Protein 5HRA (pdb70)

CATH classification: 3.40.50.1860 (+1 more: 3.40.50.1860)

Nearest PDB structures (foldseek):
  5hqt-assembly1_A  TM=1.002E+00  e=1.178E-43  Escherichia coli O157:H7 str. SS52
  5elm-assembly2_D  TM=9.964E-01  e=2.341E-42  Escherichia coli
  3ojc-assembly1_A  TM=9.144E-01  e=3.213E-29  Yersinia pestis CO92
  2zsk-assembly1_B  TM=8.584E-01  e=6.134E-17  Pyrococcus horikoshii OT3
  5wxx-assembly1_A-2  TM=7.919E-01  e=6.875E-11  Microcystis aeruginosa PCC 7806

Foldseek 3Di:
DAEAEEEDPLPNLLVVVLQVLLQVLQCVPVHDNDGGRYHYDHDDNVVVVVCVVVVVLVVVLVVVLVSVVVVVVVRHQEYEYRWLLNCVSVCSNVVRDVHHYLHLLVLLLVVCVVVVAAEAEEQAQLNCQPDCSRQVVSCVPRVHHYDYFDPVLNVVSNCCVPVAQSVPHADVVVQLSVLVRQVVVVVVVHQAYEPRGSSVCVHYPCVSHPHHYRRSSNSSSVVVSCVRVVHVD/DAEAEEEAPLPNLLVVVLQVLLQVLQCVPVHDPDGGRYHYDHDPNVVVVVCVVVVVLVVVLVVVLVSLVVVVVVRHQEYEYRWLLNLVSVVSNVVRHVHHYQHLLVLLLVVCVVVVAQEAEEQAQLNCQPDCSRQVCSCVVRVHHYDYADPVLNVVSNCCVPVALSVPHADPVNQLSVLVRQVVVVVVVHQAYEPRTSSVCVHHPCVSHPHHYRRSSNSSSVVVSCVRVVHD

Radius of gyration: 23.07 Å; Cα contacts (8 Å, |Δi|>4): 943; chains: 2; bounding box: 43×52×68 Å

B-factor: mean 19.03, std 8.48, range [4.64, 56.64]

Secondary structure (DSSP, 8-state):
-PPEEEEE-TTHHHHHHHHHHHHHHHHHHH-TT----EEEEE--HHHHHHHHHHT-HHHHHHHHHHHHHHHHHHT--EEEES-SGGGGGHHHHHHH--S-B--HHHHHHHHHHHTT-SEEEEES-HHHHHSSHHHHHHHHHH--EEE---HHHHHHHHHHHHHTGGGT---HHHHHHHHHHHHHHHTTT---EEE-STTHHHH--GGG-SS-EEEHHHHHHHHHHHHHHTS--/-PPEEEEE-TTHHHHHHHHHHHHHHHHHHH-TT----EEEEE--HHHHHHHHHHT-HHHHHHHHHHHHHHHHHHT--EEEES-SGGGGGHHHHHHH--S-B--HHHHHHHHHHHTT-SEEEEE--HHHHHSSHHHHHHHHHH--EEE---HHHHHHHHHHHHHTGGGT---HHHHHHHHHHHHHHHHTT--SEEE-STTHHHHS-GGG-SS-EEEHHHHHHHHHHHHHHT--

Organism: Escherichia coli O157:H7 (NCBI:txid83334)

Structure (mmCIF, N/CA/C/O backbone):
data_5HRA
#
_entry.id   5HRA
#
_cell.length_a   46.938
_cell.length_b   48.248
_cell.length_c   116.289
_cell.angle_alpha   90.00
_cell.angle_beta   92.92
_cell.angle_gamma   90.00
#
_symmetry.space_group_name_H-M   'P 1 21 1'
#
loop_
_entity.id
_entity.type
_entity.pdbx_description
1 polymer 'aspartate/glutamate racemase'
2 non-polymer 'D-ASPARTIC ACID'
3 water water
#
loop_
_atom_site.group_PDB
_atom_site.id
_atom_site.type_symbol
_atom_site.label_atom_id
_atom_site.label_alt_id
_atom_site.label_comp_id
_atom_site.label_asym_id
_atom_site.label_entity_id
_atom_site.label_seq_id
_atom_site.pdbx_PDB_ins_code
_atom_site.Cartn_x
_atom_site.Cartn_y
_atom_site.Cartn_z
_atom_site.occupancy
_atom_site.B_iso_or_equiv
_atom_site.auth_seq_id
_atom_site.auth_comp_id
_atom_site.auth_asym_id
_atom_site.auth_atom_id
_atom_site.pdbx_PDB_model_num
ATOM 1 N N . MET A 1 1 ? -14.133 -15.344 -21.230 1.00 25.06 1 MET A N 1
ATOM 2 C CA . MET A 1 1 ? -13.674 -14.110 -20.611 1.00 25.06 1 MET A CA 1
ATOM 3 C C . MET A 1 1 ? -14.662 -12.991 -20.866 1.00 25.06 1 MET A C 1
ATOM 4 O O . MET A 1 1 ? -15.423 -13.037 -21.823 1.00 25.06 1 MET A O 1
ATOM 9 N N . LYS A 1 2 ? -14.664 -11.997 -19.989 1.00 16.00 2 LYS A N 1
ATOM 10 C CA . LYS A 1 2 ? -15.465 -10.813 -20.217 1.00 18.18 2 LYS A CA 1
ATOM 11 C C . LYS A 1 2 ? -14.738 -9.845 -21.137 1.00 14.52 2 LYS A C 1
ATOM 12 O O . LYS A 1 2 ? -13.506 -9.735 -21.105 1.00 14.79 2 LYS A O 1
ATOM 18 N N . THR A 1 3 ? -15.509 -9.178 -21.997 1.00 13.07 3 THR A N 1
ATOM 19 C CA . THR A 1 3 ? -14.972 -8.169 -22.909 1.00 11.73 3 THR A CA 1
ATOM 20 C C . THR A 1 3 ? -14.818 -6.850 -22.162 1.00 12.78 3 THR A C 1
ATOM 21 O O . THR A 1 3 ? -15.781 -6.348 -21.583 1.00 12.87 3 THR A O 1
ATOM 25 N N . ILE A 1 4 ? -13.585 -6.315 -22.124 1.00 8.95 4 ILE A N 1
ATOM 26 C CA . ILE A 1 4 ? -13.314 -5.054 -21.435 1.00 11.36 4 ILE A CA 1
ATOM 27 C C . ILE A 1 4 ? -13.453 -3.892 -22.411 1.00 11.13 4 ILE A C 1
ATOM 28 O O . ILE A 1 4 ? -13.085 -3.988 -23.591 1.00 9.36 4 ILE A O 1
ATOM 33 N N . GLY A 1 5 ? -14.060 -2.810 -21.936 1.00 9.86 5 GLY A N 1
ATOM 34 C CA . GLY A 1 5 ? -14.200 -1.582 -22.704 1.00 10.60 5 GLY A CA 1
ATOM 35 C C . GLY A 1 5 ? -13.213 -0.541 -22.206 1.00 14.31 5 GLY A C 1
ATOM 36 O O . GLY A 1 5 ? -13.247 -0.156 -21.040 1.00 12.58 5 GLY A O 1
ATOM 37 N N . LEU A 1 6 ? -12.343 -0.096 -23.107 1.00 10.03 6 LEU A N 1
ATOM 38 C CA . LEU A 1 6 ? -11.322 0.883 -22.784 1.00 9.08 6 LEU A CA 1
ATOM 39 C C . LEU A 1 6 ? -11.703 2.248 -23.332 1.00 11.81 6 LEU A C 1
ATOM 40 O O . LEU A 1 6 ? -12.101 2.350 -24.492 1.00 11.41 6 LEU A O 1
ATOM 45 N N . LEU A 1 7 ? -11.594 3.278 -22.485 1.00 6.69 7 LEU A N 1
ATOM 46 C CA . LEU A 1 7 ? -11.745 4.681 -22.869 1.00 11.19 7 LEU A CA 1
ATOM 47 C C . LEU A 1 7 ? -10.328 5.227 -22.938 1.00 12.52 7 LEU A C 1
ATOM 48 O O . LEU A 1 7 ? -9.683 5.421 -21.905 1.00 12.78 7 LEU A O 1
ATOM 53 N N . GLY A 1 8 ? -9.831 5.453 -24.146 1.00 11.22 8 GLY A N 1
ATOM 54 C CA . GLY A 1 8 ? -8.426 5.760 -24.297 1.00 9.45 8 GLY A CA 1
ATOM 55 C C . GLY A 1 8 ? -8.182 6.947 -25.193 1.00 9.60 8 GLY A C 1
ATOM 56 O O . GLY A 1 8 ? -9.112 7.715 -25.493 1.00 9.25 8 GLY A O 1
ATOM 57 N N . GLY A 1 9 ? -6.945 7.046 -25.680 1.00 7.79 9 GLY A N 1
ATOM 58 C CA . GLY A 1 9 ? -6.452 8.208 -26.404 1.00 11.23 9 GLY A CA 1
ATOM 59 C C . GLY A 1 9 ? -6.345 9.458 -25.573 1.00 10.93 9 GLY A C 1
ATOM 60 O O . GLY A 1 9 ? -6.492 10.573 -26.102 1.00 8.55 9 GLY A O 1
ATOM 61 N N . MET A 1 10 ? -6.081 9.311 -24.283 1.00 10.91 10 MET A N 1
ATOM 62 C CA . MET A 1 10 ? -5.860 10.457 -23.400 1.00 9.51 10 MET A CA 1
ATOM 63 C C . MET A 1 10 ? -4.585 10.337 -22.593 1.00 8.99 10 MET A C 1
ATOM 64 O O . MET A 1 10 ? -4.667 10.263 -21.371 1.00 11.54 10 MET A O 1
ATOM 69 N N . SER A 1 11 ? -3.405 10.299 -23.210 1.00 10.50 11 SER A N 1
ATOM 70 C CA . SER A 1 11 ? -3.175 10.317 -24.648 1.00 10.82 11 SER A CA 1
ATOM 71 C C . SER A 1 11 ? -3.044 8.909 -25.237 1.00 8.54 11 SER A C 1
ATOM 72 O O . SER A 1 11 ? -2.958 7.914 -24.506 1.00 6.99 11 SER A O 1
ATOM 75 N N . TRP A 1 12 ? -3.039 8.834 -26.574 1.00 7.71 12 TRP A N 1
ATOM 76 C CA . TRP A 1 12 ? -2.922 7.538 -27.228 1.00 11.25 12 TRP A CA 1
ATOM 77 C C . TRP A 1 12 ? -1.609 6.856 -26.889 1.00 11.13 12 TRP A C 1
ATOM 78 O O . TRP A 1 12 ? -1.517 5.619 -26.965 1.00 10.83 12 TRP A O 1
ATOM 89 N N . GLU A 1 13 ? -0.599 7.640 -26.500 1.00 12.64 13 GLU A N 1
ATOM 90 C CA . GLU A 1 13 ? 0.697 7.087 -26.130 1.00 11.50 13 GLU A CA 1
ATOM 91 C C . GLU A 1 13 ? 0.573 6.172 -24.927 1.00 13.52 13 GLU A C 1
ATOM 92 O O . GLU A 1 13 ? 1.294 5.172 -24.836 1.00 12.28 13 GLU A O 1
ATOM 98 N N . SER A 1 14 ? -0.327 6.496 -23.996 1.00 11.94 14 SER A N 1
ATOM 99 C CA . SER A 1 14 ? -0.509 5.654 -22.824 1.00 12.41 14 SER A CA 1
ATOM 100 C C . SER A 1 14 ? -1.602 4.614 -23.008 1.00 15.04 14 SER A C 1
ATOM 101 O O . SER A 1 14 ? -1.673 3.670 -22.217 1.00 16.17 14 SER A O 1
ATOM 104 N N . THR A 1 15 ? -2.421 4.721 -24.058 1.00 12.70 15 THR A N 1
ATOM 105 C CA . THR A 1 15 ? -3.384 3.660 -24.339 1.00 9.96 15 THR A CA 1
ATOM 106 C C . THR A 1 15 ? -2.697 2.403 -24.858 1.00 12.10 15 THR A C 1
ATOM 107 O O . THR A 1 15 ? -3.147 1.293 -24.570 1.00 11.38 15 THR A O 1
ATOM 111 N N . ILE A 1 16 ? -1.573 2.552 -25.568 1.00 11.41 16 ILE A N 1
ATOM 112 C CA . ILE A 1 16 ? -0.833 1.374 -26.054 1.00 12.80 16 ILE A CA 1
ATOM 113 C C . ILE A 1 16 ? -0.388 0.450 -24.915 1.00 11.35 16 ILE A C 1
ATOM 114 O O . ILE A 1 16 ? -0.595 -0.769 -25.023 1.00 13.49 16 ILE A O 1
ATOM 119 N N . PRO A 1 17 ? 0.237 0.939 -23.840 1.00 12.74 17 PRO A N 1
ATOM 120 C CA . PRO A 1 17 ? 0.583 0.016 -22.738 1.00 12.99 17 PRO A CA 1
ATOM 121 C C . PRO A 1 17 ? -0.611 -0.726 -22.149 1.00 12.29 17 PRO A C 1
ATOM 122 O O . PRO A 1 17 ? -0.482 -1.910 -21.816 1.00 10.75 17 PRO A O 1
ATOM 126 N N . TYR A 1 18 ? -1.774 -0.082 -22.013 1.00 10.70 18 TYR A N 1
ATOM 127 C CA . TYR A 1 18 ? -2.967 -0.811 -21.579 1.00 12.60 18 TYR A CA 1
ATOM 128 C C . TYR A 1 18 ? -3.256 -1.990 -22.490 1.00 10.05 18 TYR A C 1
ATOM 129 O O . TYR A 1 18 ? -3.498 -3.104 -22.015 1.00 10.49 18 TYR A O 1
ATOM 138 N N . TYR A 1 19 ? -3.321 -1.732 -23.799 1.00 10.02 19 TYR A N 1
ATOM 139 C CA . TYR A 1 19 ? -3.605 -2.788 -24.760 1.00 11.16 19 TYR A CA 1
ATOM 140 C C . TYR A 1 19 ? -2.559 -3.883 -24.717 1.00 11.33 19 TYR A C 1
ATOM 141 O O . TYR A 1 19 ? -2.901 -5.073 -24.736 1.00 8.42 19 TYR A O 1
ATOM 150 N N . ARG A 1 20 ? -1.274 -3.507 -24.687 1.00 9.67 20 ARG A N 1
ATOM 151 C CA . ARG A 1 20 ? -0.214 -4.510 -24.605 1.00 9.92 20 ARG A CA 1
ATOM 152 C C . ARG A 1 20 ? -0.348 -5.363 -23.351 1.00 12.23 20 ARG A C 1
ATOM 153 O O . ARG A 1 20 ? -0.270 -6.599 -23.404 1.00 8.57 20 ARG A O 1
ATOM 161 N N . LEU A 1 21 ? -0.529 -4.716 -22.205 1.00 10.30 21 LEU A N 1
ATOM 162 C CA . LEU A 1 21 ? -0.479 -5.454 -20.949 1.00 12.37 21 LEU A CA 1
ATOM 163 C C . LEU A 1 21 ? -1.730 -6.320 -20.752 1.00 11.62 21 LEU A C 1
ATOM 164 O O . LEU A 1 21 ? -1.644 -7.413 -20.171 1.00 11.69 21 LEU A O 1
ATOM 169 N N . ILE A 1 22 ? -2.899 -5.842 -21.204 1.00 10.06 22 ILE A N 1
ATOM 170 C CA . ILE A 1 22 ? -4.117 -6.652 -21.116 1.00 10.86 22 ILE A CA 1
ATOM 171 C C . ILE A 1 22 ? -4.016 -7.874 -22.023 1.00 11.58 22 ILE A C 1
ATOM 172 O O . ILE A 1 22 ? -4.445 -8.971 -21.651 1.00 11.24 22 ILE A O 1
ATOM 177 N N . ASN A 1 23 ? -3.449 -7.710 -23.221 1.00 8.32 23 ASN A N 1
ATOM 178 C CA . ASN A 1 23 ? -3.185 -8.880 -24.062 1.00 11.29 23 ASN A CA 1
ATOM 179 C C . ASN A 1 23 ? -2.136 -9.804 -23.458 1.00 13.20 23 ASN A C 1
ATOM 180 O O . ASN A 1 23 ? -2.291 -11.031 -23.492 1.00 11.24 23 ASN A O 1
ATOM 185 N N . GLU A 1 24 ? -1.051 -9.253 -22.918 1.00 12.74 24 GLU A N 1
ATOM 186 C CA . GLU A 1 24 ? -0.052 -10.114 -22.298 1.00 16.98 24 GLU A CA 1
ATOM 187 C C . GLU A 1 24 ? -0.619 -10.857 -21.091 1.00 16.26 24 GLU A C 1
ATOM 188 O O . GLU A 1 24 ? -0.287 -12.031 -20.878 1.00 14.15 24 GLU A O 1
ATOM 194 N N . GLY A 1 25 ? -1.523 -10.223 -20.337 1.00 12.53 25 GLY A N 1
ATOM 195 C CA . GLY A 1 25 ? -2.095 -10.889 -19.172 1.00 12.78 25 GLY A CA 1
ATOM 196 C C . GLY A 1 25 ? -3.001 -12.046 -19.541 1.00 17.21 25 GLY A C 1
ATOM 197 O O . GLY A 1 25 ? -2.980 -13.098 -18.887 1.00 15.78 25 GLY A O 1
ATOM 198 N N . ILE A 1 26 ? -3.829 -11.860 -20.576 1.00 14.26 26 ILE A N 1
ATOM 199 C CA . ILE A 1 26 ? -4.670 -12.945 -21.061 1.00 14.77 26 ILE A CA 1
ATOM 200 C C . ILE A 1 26 ? -3.816 -14.083 -21.615 1.00 15.38 26 ILE A C 1
ATOM 201 O O . ILE A 1 26 ? -4.085 -15.260 -21.354 1.00 14.27 26 ILE A O 1
ATOM 206 N N . LYS A 1 27 ? -2.781 -13.752 -22.394 1.00 13.72 27 LYS A N 1
ATOM 207 C CA . LYS A 1 27 ? -1.881 -14.776 -22.923 1.00 16.12 27 LYS A CA 1
ATOM 208 C C . LYS A 1 27 ? -1.240 -15.581 -21.800 1.00 18.59 27 LYS A C 1
ATOM 209 O O . LYS A 1 27 ? -1.133 -16.812 -21.885 1.00 20.64 27 LYS A O 1
ATOM 215 N N . GLN A 1 28 ? -0.814 -14.895 -20.736 1.00 17.69 28 GLN A N 1
ATOM 216 C CA . GLN A 1 28 ? -0.153 -15.551 -19.610 1.00 20.48 28 GLN A CA 1
ATOM 217 C C . GLN A 1 28 ? -1.073 -16.560 -18.932 1.00 19.75 28 GLN A C 1
ATOM 218 O O . GLN A 1 28 ? -0.637 -17.651 -18.546 1.00 21.98 28 GLN A O 1
ATOM 224 N N . ARG A 1 29 ? -2.357 -16.229 -18.804 1.00 17.71 29 ARG A N 1
ATOM 225 C CA . ARG A 1 29 ? -3.286 -17.051 -18.039 1.00 20.45 29 ARG A CA 1
ATOM 226 C C . ARG A 1 29 ? -3.975 -18.133 -18.861 1.00 20.83 29 ARG A C 1
ATOM 227 O O . ARG A 1 29 ? -4.251 -19.222 -18.334 1.00 17.30 29 ARG A O 1
ATOM 235 N N . LEU A 1 30 ? -4.296 -17.843 -20.126 1.00 16.59 30 LEU A N 1
ATOM 236 C CA . LEU A 1 30 ? -4.985 -18.799 -20.978 1.00 17.25 30 LEU A CA 1
ATOM 237 C C . LEU A 1 30 ? -4.057 -19.545 -21.919 1.00 18.45 30 LEU A C 1
ATOM 238 O O . LEU A 1 30 ? -4.396 -20.654 -22.346 1.00 19.46 30 LEU A O 1
ATOM 243 N N . GLY A 1 31 ? -2.908 -18.977 -22.249 1.00 17.80 31 GLY A N 1
ATOM 244 C CA . GLY A 1 31 ? -1.891 -19.676 -23.001 1.00 20.31 31 GLY A CA 1
ATOM 245 C C . GLY A 1 31 ? -2.126 -19.685 -24.498 1.00 20.54 31 GLY A C 1
ATOM 246 O O . GLY A 1 31 ? -3.110 -19.167 -25.026 1.00 20.54 31 GLY A O 1
ATOM 247 N N . GLY A 1 32 ? -1.183 -20.311 -25.196 1.00 22.88 32 GLY A N 1
ATOM 248 C CA . GLY A 1 32 ? -1.294 -20.468 -26.636 1.00 18.56 32 GLY A CA 1
ATOM 249 C C . GLY A 1 32 ? -1.407 -19.128 -27.330 1.00 16.60 32 GLY A C 1
ATOM 250 O O . GLY A 1 32 ? -0.727 -18.158 -26.981 1.00 19.03 32 GLY A O 1
ATOM 251 N N . LEU A 1 33 ? -2.279 -19.069 -28.328 1.00 15.40 33 LEU A N 1
ATOM 252 C CA . LEU A 1 33 ? -2.518 -17.835 -29.071 1.00 18.61 33 LEU A CA 1
ATOM 253 C C . LEU A 1 33 ? -3.692 -17.022 -28.520 1.00 16.04 33 LEU A C 1
ATOM 254 O O . LEU A 1 33 ? -4.157 -16.097 -29.197 1.00 15.04 33 LEU A O 1
ATOM 259 N N . HIS A 1 34 ? -4.158 -17.313 -27.301 1.00 13.52 34 HIS A N 1
ATOM 260 C CA . HIS A 1 34 ? -5.266 -16.549 -26.741 1.00 14.67 34 HIS A CA 1
ATOM 261 C C . HIS A 1 34 ? -4.867 -15.095 -26.555 1.00 15.32 34 HIS A C 1
ATOM 262 O O . HIS A 1 34 ? -3.752 -14.780 -26.132 1.00 10.96 34 HIS A O 1
ATOM 269 N N . SER A 1 35 ? -5.786 -14.206 -26.902 1.00 10.11 35 SER A N 1
ATOM 270 C CA . SER A 1 35 ? -5.584 -12.785 -26.697 1.00 11.88 35 SER A CA 1
ATOM 271 C C . SER A 1 35 ? -6.847 -12.183 -26.110 1.00 13.76 35 SER A C 1
ATOM 272 O O . SER A 1 35 ? -7.912 -12.818 -26.040 1.00 11.04 35 SER A O 1
ATOM 275 N N . ALA A 1 36 ? -6.730 -10.922 -25.706 1.00 8.57 36 ALA A N 1
ATOM 276 C CA . ALA A 1 36 ? -7.788 -10.279 -24.935 1.00 13.84 36 ALA A CA 1
ATOM 277 C C . ALA A 1 36 ? -8.957 -9.844 -25.812 1.00 11.61 36 ALA A C 1
ATOM 278 O O . ALA A 1 36 ? -8.767 -9.268 -26.888 1.00 10.99 36 ALA A O 1
ATOM 280 N N . GLN A 1 37 ? -10.176 -10.067 -25.326 1.00 10.74 37 GLN A N 1
ATOM 281 C CA . GLN A 1 37 ? -11.352 -9.449 -25.928 1.00 13.86 37 GLN A CA 1
ATOM 282 C C . GLN A 1 37 ? -11.415 -7.992 -25.465 1.00 8.76 37 GLN A C 1
ATOM 283 O O . GLN A 1 37 ? -11.707 -7.721 -24.304 1.00 9.43 37 GLN A O 1
ATOM 289 N N . VAL A 1 38 ? -11.109 -7.050 -26.360 1.00 8.25 38 VAL A N 1
ATOM 290 C CA . VAL A 1 38 ? -11.053 -5.628 -26.039 1.00 7.52 38 VAL A CA 1
ATOM 291 C C . VAL A 1 38 ? -11.953 -4.869 -26.995 1.00 13.38 38 VAL A C 1
ATOM 292 O O . VAL A 1 38 ? -11.920 -5.111 -28.203 1.00 11.56 38 VAL A O 1
ATOM 296 N N . LEU A 1 39 ? -12.768 -3.971 -26.453 1.00 10.24 39 LEU A N 1
ATOM 297 C CA . LEU A 1 39 ? -13.325 -2.860 -27.203 1.00 9.78 39 LEU A CA 1
ATOM 298 C C . LEU A 1 39 ? -12.673 -1.572 -26.716 1.00 12.99 39 LEU A C 1
ATOM 299 O O . LEU A 1 39 ? -12.630 -1.322 -25.513 1.00 12.39 39 LEU A O 1
ATOM 304 N N . LEU A 1 40 ? -12.170 -0.758 -27.645 1.00 7.68 40 LEU A N 1
ATOM 305 C CA . LEU A 1 40 ? -11.543 0.506 -27.323 1.00 8.47 40 LEU A CA 1
ATOM 306 C C . LEU A 1 40 ? -12.223 1.626 -28.091 1.00 12.03 40 LEU A C 1
ATOM 307 O O . LEU A 1 40 ? -12.466 1.507 -29.292 1.00 10.29 40 LEU A O 1
ATOM 312 N N . HIS A 1 41 ? -12.587 2.674 -27.373 1.00 13.30 41 HIS A N 1
ATOM 313 C CA . HIS A 1 41 ? -13.003 3.947 -27.951 1.00 10.60 41 HIS A CA 1
ATOM 314 C C . HIS A 1 41 ? -11.886 4.913 -27.642 1.00 10.41 41 HIS A C 1
ATOM 315 O O . HIS A 1 41 ? -11.693 5.284 -26.481 1.00 9.83 41 HIS A O 1
ATOM 322 N N . SER A 1 42 ? -11.179 5.350 -28.682 1.00 10.63 42 SER A N 1
ATOM 323 C CA . SER A 1 42 ? -10.112 6.329 -28.527 1.00 13.38 42 SER A CA 1
ATOM 324 C C . SER A 1 42 ? -10.663 7.672 -29.013 1.00 11.75 42 SER A C 1
ATOM 325 O O . SER A 1 42 ? -11.141 7.779 -30.146 1.00 9.32 42 SER A O 1
ATOM 328 N N . VAL A 1 43 ? -10.605 8.690 -28.145 1.00 10.99 43 VAL A N 1
ATOM 329 C CA . VAL A 1 43 ? -11.061 10.046 -28.438 1.00 13.22 43 VAL A CA 1
ATOM 330 C C . VAL A 1 43 ? -9.951 10.824 -29.132 1.00 13.74 43 VAL A C 1
ATOM 331 O O . VAL A 1 43 ? -8.776 10.430 -29.098 1.00 11.81 43 VAL A O 1
ATOM 335 N N . ASP A 1 44 ? -10.317 11.952 -29.736 1.00 11.21 44 ASP A N 1
ATOM 336 C CA . ASP A 1 44 ? -9.381 13.014 -30.075 1.00 13.15 44 ASP A CA 1
ATOM 337 C C . ASP A 1 44 ? -9.034 13.772 -28.792 1.00 12.88 44 ASP A C 1
ATOM 338 O O . ASP A 1 44 ? -9.852 14.523 -28.251 1.00 11.38 44 ASP A O 1
ATOM 343 N N . PHE A 1 45 ? -7.808 13.575 -28.310 1.00 11.11 45 PHE A N 1
ATOM 344 C CA . PHE A 1 45 ? -7.391 14.158 -27.044 1.00 12.67 45 PHE A CA 1
ATOM 345 C C . PHE A 1 45 ? -7.495 15.671 -27.053 1.00 11.92 45 PHE A C 1
ATOM 346 O O . PHE A 1 45 ? -7.695 16.269 -25.995 1.00 15.63 45 PHE A O 1
ATOM 354 N N . HIS A 1 46 ? -7.332 16.312 -28.217 1.00 13.44 46 HIS A N 1
ATOM 355 C CA . HIS A 1 46 ? -7.404 17.775 -28.225 1.00 13.26 46 HIS A CA 1
ATOM 356 C C . HIS A 1 46 ? -8.676 18.281 -27.568 1.00 16.12 46 HIS A C 1
ATOM 357 O O . HIS A 1 46 ? -8.642 19.249 -26.795 1.00 15.47 46 HIS A O 1
ATOM 364 N N . GLU A 1 47 ? -9.811 17.675 -27.889 1.00 14.08 47 GLU A N 1
ATOM 365 C CA . GLU A 1 47 ? -11.047 18.152 -27.304 1.00 17.71 47 GLU A CA 1
ATOM 366 C C . GLU A 1 47 ? -11.013 18.001 -25.790 1.00 16.02 47 GLU A C 1
ATOM 367 O O . GLU A 1 47 ? -11.367 18.935 -25.060 1.00 15.99 47 GLU A O 1
ATOM 373 N N . ILE A 1 48 ? -10.528 16.853 -25.306 1.00 12.91 48 ILE A N 1
ATOM 374 C CA . ILE A 1 48 ? -10.463 16.590 -23.866 1.00 14.59 48 ILE A CA 1
ATOM 375 C C . ILE A 1 48 ? -9.536 17.589 -23.175 1.00 14.85 48 ILE A C 1
ATOM 376 O O . ILE A 1 48 ? -9.907 18.235 -22.190 1.00 16.43 48 ILE A O 1
ATOM 381 N N . GLU A 1 49 ? -8.321 17.755 -23.699 1.00 10.57 49 GLU A N 1
ATOM 382 C CA . GLU A 1 49 ? -7.327 18.547 -23.003 1.00 14.93 49 GLU A CA 1
ATOM 383 C C . GLU A 1 49 ? -7.671 20.025 -23.061 1.00 15.19 49 GLU A C 1
ATOM 384 O O . GLU A 1 49 ? -7.395 20.763 -22.112 1.00 13.59 49 GLU A O 1
ATOM 390 N N . GLU A 1 50 ? -8.272 20.477 -24.163 1.00 15.53 50 GLU A N 1
ATOM 391 C CA . GLU A 1 50 ? -8.708 21.867 -24.233 1.00 14.57 50 GLU A CA 1
ATOM 392 C C . GLU A 1 50 ? -9.770 22.151 -23.178 1.00 17.78 50 GLU A C 1
ATOM 393 O O . GLU A 1 50 ? -9.743 23.203 -22.524 1.00 15.70 50 GLU A O 1
ATOM 399 N N . CYS A 1 51 ? -10.709 21.210 -22.994 1.00 15.28 51 CYS A N 1
ATOM 400 C CA . CYS A 1 51 ? -11.738 21.350 -21.966 1.00 17.79 51 CYS A CA 1
ATOM 401 C C . CYS A 1 51 ? -11.133 21.385 -20.573 1.00 18.62 51 CYS A C 1
ATOM 402 O O . CYS A 1 51 ? -11.613 22.128 -19.707 1.00 16.83 51 CYS A O 1
ATOM 405 N N . GLN A 1 52 ? -10.097 20.569 -20.327 1.00 16.46 52 GLN A N 1
ATOM 406 C CA . GLN A 1 52 ? -9.384 20.645 -19.056 1.00 17.47 52 GLN A CA 1
ATOM 407 C C . GLN A 1 52 ? -8.970 22.078 -18.769 1.00 17.83 52 GLN A C 1
ATOM 408 O O . GLN A 1 52 ? -9.261 22.628 -17.698 1.00 15.99 52 GLN A O 1
ATOM 414 N N . ARG A 1 53 ? -8.262 22.688 -19.725 1.00 16.18 53 ARG A N 1
ATOM 415 C CA . ARG A 1 53 ? -7.687 24.013 -19.516 1.00 17.12 53 ARG A CA 1
ATOM 416 C C . ARG A 1 53 ? -8.756 25.083 -19.370 1.00 18.79 53 ARG A C 1
ATOM 417 O O . ARG A 1 53 ? -8.506 26.118 -18.737 1.00 18.15 53 ARG A O 1
ATOM 425 N N . ARG A 1 54 ? -9.939 24.865 -19.937 1.00 18.78 54 ARG A N 1
ATOM 426 C CA . ARG A 1 54 ? -11.039 25.813 -19.804 1.00 19.30 54 ARG A CA 1
ATOM 427 C C . ARG A 1 54 ? -11.971 25.473 -18.651 1.00 21.90 54 ARG A C 1
ATOM 428 O O . ARG A 1 54 ? -12.947 26.199 -18.429 1.00 20.47 54 ARG A O 1
ATOM 436 N N . GLY A 1 55 ? -11.710 24.383 -17.929 1.00 17.95 55 GLY A N 1
ATOM 437 C CA . GLY A 1 55 ? -12.578 23.971 -16.839 1.00 19.88 55 GLY A CA 1
ATOM 438 C C . GLY A 1 55 ? -13.929 23.433 -17.264 1.00 19.54 55 GLY A C 1
ATOM 439 O O . GLY A 1 55 ? -14.869 23.436 -16.461 1.00 17.31 55 GLY A O 1
ATOM 440 N N . GLU A 1 56 ? -14.052 22.965 -18.506 1.00 15.10 56 GLU A N 1
ATOM 441 C CA . GLU A 1 56 ? -15.319 22.459 -19.033 1.00 17.81 56 GLU A CA 1
ATOM 442 C C . GLU A 1 56 ? -15.470 20.975 -18.709 1.00 17.41 56 GLU A C 1
ATOM 443 O O . GLU A 1 56 ? -15.547 20.114 -19.589 1.00 14.82 56 GLU A O 1
ATOM 449 N N . TRP A 1 57 ? -15.485 20.685 -17.409 1.00 14.43 57 TRP A N 1
ATOM 450 C CA . TRP A 1 57 ? -15.439 19.291 -16.985 1.00 15.53 57 TRP A CA 1
ATOM 451 C C . TRP A 1 57 ? -16.728 18.556 -17.324 1.00 18.23 57 TRP A C 1
ATOM 452 O O . TRP A 1 57 ? -16.692 17.370 -17.673 1.00 16.88 57 TRP A O 1
ATOM 463 N N . ASP A 1 58 ? -17.877 19.241 -17.258 1.00 17.46 58 ASP A N 1
ATOM 464 C CA . ASP A 1 58 ? -19.132 18.565 -17.567 1.00 16.18 58 ASP A CA 1
ATOM 465 C C . ASP A 1 58 ? -19.164 18.092 -19.014 1.00 19.76 58 ASP A C 1
ATOM 466 O O . ASP A 1 58 ? -19.666 17.001 -19.305 1.00 16.88 58 ASP A O 1
ATOM 471 N N . LYS A 1 59 ? -18.627 18.893 -19.933 1.00 18.96 59 LYS A N 1
ATOM 472 C CA . LYS A 1 59 ? -18.568 18.467 -21.325 1.00 15.08 59 LYS A CA 1
ATOM 473 C C . LYS A 1 59 ? -17.741 17.196 -21.476 1.00 16.32 59 LYS A C 1
ATOM 474 O O . LYS A 1 59 ? -18.120 16.292 -22.223 1.00 15.63 59 LYS A O 1
ATOM 480 N N . THR A 1 60 ? -16.611 17.097 -20.775 1.00 14.34 60 THR A N 1
ATOM 481 C CA . THR A 1 60 ? -15.835 15.866 -20.888 1.00 15.73 60 THR A CA 1
ATOM 482 C C . THR A 1 60 ? -16.585 14.682 -20.283 1.00 14.78 60 THR A C 1
ATOM 483 O O . THR A 1 60 ? -16.469 13.553 -20.774 1.00 12.02 60 THR A O 1
ATOM 487 N N . GLY A 1 61 ? -17.338 14.910 -19.205 1.00 13.97 61 GLY A N 1
ATOM 488 C CA . GLY A 1 61 ? -18.173 13.845 -18.672 1.00 14.45 61 GLY A CA 1
ATOM 489 C C . GLY A 1 61 ? -19.169 13.347 -19.696 1.00 17.97 61 GLY A C 1
ATOM 490 O O . GLY A 1 61 ? -19.404 12.140 -19.817 1.00 15.59 61 GLY A O 1
ATOM 491 N N . ASP A 1 62 ? -19.772 14.276 -20.446 1.00 15.84 62 ASP A N 1
ATOM 492 C CA . ASP A 1 62 ? -20.702 13.913 -21.508 1.00 18.32 62 ASP A CA 1
ATOM 493 C C . ASP A 1 62 ? -20.013 13.093 -22.592 1.00 13.71 62 ASP A C 1
ATOM 494 O O . ASP A 1 62 ? -20.547 12.076 -23.049 1.00 19.17 62 ASP A O 1
ATOM 499 N N . ILE A 1 63 ? -18.828 13.534 -23.031 1.00 16.48 63 ILE A N 1
ATOM 500 C CA . ILE A 1 63 ? -18.075 12.810 -24.053 1.00 14.64 63 ILE A CA 1
ATOM 501 C C . ILE A 1 63 ? -17.759 11.388 -23.584 1.00 14.19 63 ILE A C 1
ATOM 502 O O . ILE A 1 63 ? -17.959 10.413 -24.319 1.00 14.57 63 ILE A O 1
ATOM 507 N N . LEU A 1 64 ? -17.259 11.252 -22.354 1.00 12.43 64 LEU A N 1
ATOM 508 C CA . LEU A 1 64 ? -16.812 9.940 -21.888 1.00 13.05 64 LEU A CA 1
ATOM 509 C C . LEU A 1 64 ? -17.964 9.009 -21.537 1.00 13.72 64 LEU A C 1
ATOM 510 O O . LEU A 1 64 ? -17.859 7.794 -21.759 1.00 11.47 64 LEU A O 1
ATOM 515 N N . ALA A 1 65 ? -19.065 9.541 -20.998 1.00 14.96 65 ALA A N 1
ATOM 516 C CA . ALA A 1 65 ? -20.206 8.681 -20.707 1.00 15.47 65 ALA A CA 1
ATOM 517 C C . ALA A 1 65 ? -20.847 8.159 -21.985 1.00 15.50 65 ALA A C 1
ATOM 518 O O . ALA A 1 65 ? -21.207 6.977 -22.058 1.00 12.75 65 ALA A O 1
ATOM 520 N N . GLU A 1 66 ? -21.002 9.029 -22.994 1.00 13.74 66 GLU A N 1
ATOM 521 C CA . GLU A 1 66 ? -21.482 8.595 -24.301 1.00 13.36 66 GLU A CA 1
ATOM 522 C C . GLU A 1 66 ? -20.571 7.541 -24.910 1.00 17.19 66 GLU A C 1
ATOM 523 O O . GLU A 1 66 ? -21.045 6.576 -25.519 1.00 14.22 66 GLU A O 1
ATOM 529 N N . ALA A 1 67 ? -19.260 7.718 -24.778 1.00 14.47 67 ALA A N 1
ATOM 530 C CA . ALA A 1 67 ? -18.337 6.712 -25.292 1.00 14.04 67 ALA A CA 1
ATOM 531 C C . ALA A 1 67 ? -18.506 5.369 -24.579 1.00 13.73 67 ALA A C 1
ATOM 532 O O . ALA A 1 67 ? -18.514 4.316 -25.223 1.00 11.70 67 ALA A O 1
ATOM 534 N N . ALA A 1 68 ? -18.625 5.382 -23.252 1.00 12.59 68 ALA A N 1
ATOM 535 C CA . ALA A 1 68 ? -18.819 4.130 -22.533 1.00 11.55 68 ALA A CA 1
ATOM 536 C C . ALA A 1 68 ? -20.131 3.467 -22.937 1.00 13.50 68 ALA A C 1
ATOM 537 O O . ALA A 1 68 ? -20.194 2.241 -23.073 1.00 14.12 68 ALA A O 1
ATOM 539 N N . LEU A 1 69 ? -21.197 4.256 -23.097 1.00 14.79 69 LEU A N 1
ATOM 540 C CA . LEU A 1 69 ? -22.472 3.697 -23.539 1.00 15.94 69 LEU A CA 1
ATOM 541 C C . LEU A 1 69 ? -22.360 3.082 -24.924 1.00 15.59 69 LEU A C 1
ATOM 542 O O . LEU A 1 69 ? -22.979 2.051 -25.198 1.00 13.53 69 LEU A O 1
ATOM 547 N N . GLY A 1 70 ? -21.589 3.711 -25.812 1.00 14.54 70 GLY A N 1
ATOM 548 C CA . GLY A 1 70 ? -21.343 3.121 -27.116 1.00 14.68 70 GLY A CA 1
ATOM 549 C C . GLY A 1 70 ? -20.642 1.778 -27.027 1.00 17.43 70 GLY A C 1
ATOM 550 O O . GLY A 1 70 ? -21.018 0.827 -27.716 1.00 14.69 70 GLY A O 1
ATOM 551 N N . LEU A 1 71 ? -19.603 1.684 -26.189 1.00 10.50 71 LEU A N 1
ATOM 552 C CA . LEU A 1 71 ? -18.924 0.405 -25.996 1.00 15.26 71 LEU A CA 1
ATOM 553 C C . LEU A 1 71 ? -19.851 -0.633 -25.374 1.00 14.81 71 LEU A C 1
ATOM 554 O O . LEU A 1 71 ? -19.766 -1.822 -25.695 1.00 12.59 71 LEU A O 1
ATOM 559 N N . GLN A 1 72 ? -20.729 -0.212 -24.470 1.00 14.89 72 GLN A N 1
ATOM 560 C CA . GLN A 1 72 ? -21.734 -1.132 -23.945 1.00 16.59 72 GLN A CA 1
ATOM 561 C C . GLN A 1 72 ? -22.625 -1.677 -25.062 1.00 17.11 72 GLN A C 1
ATOM 562 O O . GLN A 1 72 ? -22.958 -2.869 -25.071 1.00 18.28 72 GLN A O 1
ATOM 568 N N . ARG A 1 73 ? -23.009 -0.825 -26.022 1.00 15.74 73 ARG A N 1
ATOM 569 C CA . ARG A 1 73 ? -23.815 -1.303 -27.140 1.00 16.54 73 ARG A CA 1
ATOM 570 C C . ARG A 1 73 ? -23.044 -2.287 -28.008 1.00 20.41 73 ARG A C 1
ATOM 571 O O . ARG A 1 73 ? -23.653 -3.125 -28.676 1.00 21.82 73 ARG A O 1
ATOM 579 N N . ALA A 1 74 ? -21.714 -2.193 -28.028 1.00 17.52 74 ALA A N 1
ATOM 580 C CA . ALA A 1 74 ? -20.892 -3.114 -28.800 1.00 15.18 74 ALA A CA 1
ATOM 581 C C . ALA A 1 74 ? -20.560 -4.400 -28.051 1.00 15.88 74 ALA A C 1
ATOM 582 O O . ALA A 1 74 ? -20.037 -5.338 -28.662 1.00 19.93 74 ALA A O 1
ATOM 584 N N . GLY A 1 75 ? -20.837 -4.477 -26.757 1.00 14.80 75 GLY A N 1
ATOM 585 C CA . GLY A 1 75 ? -20.651 -5.721 -26.033 1.00 15.72 75 GLY A CA 1
ATOM 586 C C . GLY A 1 75 ? -19.702 -5.630 -24.859 1.00 17.03 75 GLY A C 1
ATOM 587 O O . GLY A 1 75 ? -19.353 -6.649 -24.260 1.00 15.80 75 GLY A O 1
ATOM 588 N N . ALA A 1 76 ? -19.263 -4.424 -24.521 1.00 15.60 76 ALA A N 1
ATOM 589 C CA . ALA A 1 76 ? -18.403 -4.269 -23.359 1.00 13.42 76 ALA A CA 1
ATOM 590 C C . ALA A 1 76 ? -19.148 -4.699 -22.107 1.00 14.20 76 ALA A C 1
ATOM 591 O O . ALA A 1 76 ? -20.360 -4.468 -21.972 1.00 14.80 76 ALA A O 1
ATOM 593 N N . GLU A 1 77 ? -18.419 -5.351 -21.199 1.00 13.90 77 GLU A N 1
ATOM 594 C CA . GLU A 1 77 ? -18.951 -5.809 -19.921 1.00 15.06 77 GLU A CA 1
ATOM 595 C C . GLU A 1 77 ? -18.332 -5.106 -18.714 1.00 14.28 77 GLU A C 1
ATOM 596 O O . GLU A 1 77 ? -18.744 -5.368 -17.580 1.00 13.34 77 GLU A O 1
ATOM 602 N N . GLY A 1 78 ? -17.350 -4.240 -18.922 1.00 14.75 78 GLY A N 1
ATOM 603 C CA . GLY A 1 78 ? -16.831 -3.375 -17.880 1.00 12.86 78 GLY A CA 1
ATOM 604 C C . GLY A 1 78 ? -16.088 -2.245 -18.553 1.00 10.93 78 GLY A C 1
ATOM 605 O O . GLY A 1 78 ? -15.748 -2.331 -19.737 1.00 12.28 78 GLY A O 1
ATOM 606 N N . ILE A 1 79 ? -15.837 -1.180 -17.792 1.00 9.21 79 ILE A N 1
ATOM 607 C CA . ILE A 1 79 ? -15.241 0.050 -18.318 1.00 11.42 79 ILE A CA 1
ATOM 608 C C . ILE A 1 79 ? -13.926 0.334 -17.596 1.00 11.47 79 ILE A C 1
ATOM 609 O O . ILE A 1 79 ? -13.878 0.353 -16.363 1.00 10.58 79 ILE A O 1
ATOM 614 N N . VAL A 1 80 ? -12.873 0.558 -18.371 1.00 10.49 80 VAL A N 1
ATOM 615 C CA . VAL A 1 80 ? -11.593 1.079 -17.899 1.00 7.84 80 VAL A CA 1
ATOM 616 C C . VAL A 1 80 ? -11.380 2.437 -18.555 1.00 12.67 80 VAL A C 1
ATOM 617 O O . VAL A 1 80 ? -11.379 2.546 -19.783 1.00 9.09 80 VAL A O 1
ATOM 621 N N . LEU A 1 81 ? -11.225 3.469 -17.745 1.00 10.18 81 LEU A N 1
ATOM 622 C CA . LEU A 1 81 ? -10.890 4.808 -18.233 1.00 14.27 81 LEU A CA 1
ATOM 623 C C . LEU A 1 81 ? -9.374 5.014 -18.166 1.00 12.36 81 LEU A C 1
ATOM 624 O O . LEU A 1 81 ? -8.798 5.032 -17.077 1.00 9.75 81 LEU A O 1
ATOM 629 N N . CYS A 1 82 ? -8.720 5.181 -19.326 1.00 11.49 82 CYS A N 1
ATOM 630 C CA . CYS A 1 82 ? -7.248 5.097 -19.407 1.00 11.46 82 CYS A CA 1
ATOM 631 C C . CYS A 1 82 ? -6.575 6.445 -19.145 1.00 10.29 82 CYS A C 1
ATOM 632 O O . CYS A 1 82 ? -5.772 6.934 -19.940 1.00 11.15 82 CYS A O 1
ATOM 635 N N . THR A 1 83 ? -6.896 7.038 -17.998 1.00 10.33 83 THR A N 1
ATOM 636 C CA . THR A 1 83 ? -6.359 8.345 -17.620 1.00 9.11 83 THR A CA 1
ATOM 637 C C . THR A 1 83 ? -6.713 8.615 -16.171 1.00 9.83 83 THR A C 1
ATOM 638 O O . THR A 1 83 ? -7.872 8.455 -15.783 1.00 9.21 83 THR A O 1
ATOM 642 N N . ASN A 1 84 ? -5.734 9.027 -15.368 1.00 9.57 84 ASN A N 1
ATOM 643 C CA . ASN A 1 84 ? -6.020 9.411 -13.988 1.00 11.10 84 ASN A CA 1
ATOM 644 C C . ASN A 1 84 ? -6.838 10.698 -13.908 1.00 10.17 84 ASN A C 1
ATOM 645 O O . ASN A 1 84 ? -7.779 10.781 -13.116 1.00 6.85 84 ASN A O 1
ATOM 650 N N . THR A 1 85 ? -6.452 11.737 -14.665 1.00 10.23 85 THR A N 1
ATOM 651 C CA . THR A 1 85 ? -7.093 13.047 -14.555 1.00 9.62 85 THR A CA 1
ATOM 652 C C . THR A 1 85 ? -8.599 12.950 -14.813 1.00 9.42 85 THR A C 1
ATOM 653 O O . THR A 1 85 ? -9.418 13.538 -14.095 1.00 11.36 85 THR A O 1
ATOM 657 N N . MET A 1 86 ? -8.986 12.184 -15.825 1.00 9.52 86 MET A N 1
ATOM 658 C CA . MET A 1 86 ? -10.389 12.178 -16.188 1.00 9.52 86 MET A CA 1
ATOM 659 C C . MET A 1 86 ? -11.244 11.364 -15.226 1.00 11.69 86 MET A C 1
ATOM 660 O O . MET A 1 86 ? -12.472 11.354 -15.378 1.00 7.17 86 MET A O 1
ATOM 665 N N . HIS A 1 87 ? -10.655 10.731 -14.204 1.00 9.17 87 HIS A N 1
ATOM 666 C CA . HIS A 1 87 ? -11.502 10.205 -13.144 1.00 11.29 87 HIS A CA 1
ATOM 667 C C . HIS A 1 87 ? -12.151 11.324 -12.335 1.00 9.68 87 HIS A C 1
ATOM 668 O O . HIS A 1 87 ? -13.003 11.048 -11.496 1.00 10.36 87 HIS A O 1
ATOM 675 N N . LYS A 1 88 ? -11.789 12.578 -12.595 1.00 11.87 88 LYS A N 1
ATOM 676 C CA . LYS A 1 88 ? -12.537 13.686 -12.030 1.00 11.50 88 LYS A CA 1
ATOM 677 C C . LYS A 1 88 ? -14.008 13.604 -12.435 1.00 12.88 88 LYS A C 1
ATOM 678 O O . LYS A 1 88 ? -14.891 14.007 -11.675 1.00 14.53 88 LYS A O 1
ATOM 684 N N . VAL A 1 89 ? -14.291 13.063 -13.618 1.00 11.59 89 VAL A N 1
ATOM 685 C CA . VAL A 1 89 ? -15.660 12.982 -14.120 1.00 12.44 89 VAL A CA 1
ATOM 686 C C . VAL A 1 89 ? -16.120 11.526 -14.197 1.00 12.10 89 VAL A C 1
ATOM 687 O O . VAL A 1 89 ? -17.028 11.191 -14.961 1.00 15.10 89 VAL A O 1
ATOM 691 N N . ALA A 1 90 ? -15.541 10.661 -13.351 1.00 13.24 90 ALA A N 1
ATOM 692 C CA . ALA A 1 90 ? -15.948 9.255 -13.293 1.00 13.85 90 ALA A CA 1
ATOM 693 C C . ALA A 1 90 ? -17.431 9.105 -12.966 1.00 16.35 90 ALA A C 1
ATOM 694 O O . ALA A 1 90 ? -18.089 8.190 -13.471 1.00 13.18 90 ALA A O 1
ATOM 696 N N . ASP A 1 91 ? -17.970 9.979 -12.116 1.00 16.80 91 ASP A N 1
ATOM 697 C CA . ASP A 1 91 ? -19.354 9.810 -11.681 1.00 19.14 91 ASP A CA 1
ATOM 698 C C . ASP A 1 91 ? -20.332 10.043 -12.814 1.00 21.23 91 ASP A C 1
ATOM 699 O O . ASP A 1 91 ? -21.442 9.502 -12.791 1.00 19.49 91 ASP A O 1
ATOM 704 N N . ALA A 1 92 ? -19.948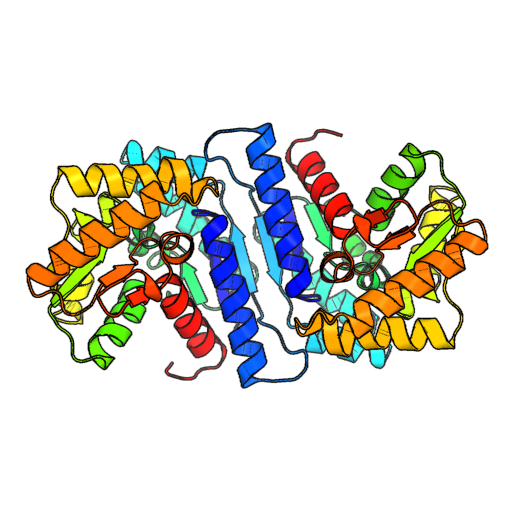 10.853 -13.802 1.00 18.04 92 ALA A N 1
ATOM 705 C CA . ALA A 1 92 ? -20.754 10.979 -15.008 1.00 17.79 92 ALA A CA 1
ATOM 706 C C . ALA A 1 92 ? -20.878 9.638 -15.722 1.00 18.70 92 ALA A C 1
ATOM 707 O O . ALA A 1 92 ? -21.967 9.232 -16.134 1.00 19.59 92 ALA A O 1
ATOM 709 N N . ILE A 1 93 ? -19.764 8.931 -15.869 1.00 15.33 93 ILE A N 1
ATOM 710 C CA . ILE A 1 93 ? -19.776 7.634 -16.534 1.00 15.83 93 ILE A CA 1
ATOM 711 C C . ILE A 1 93 ? -20.511 6.597 -15.695 1.00 19.55 93 ILE A C 1
ATOM 712 O O . ILE A 1 93 ? -21.326 5.824 -16.212 1.00 21.57 93 ILE A O 1
ATOM 717 N N . GLU A 1 94 ? -20.207 6.539 -14.399 1.00 18.79 94 GLU A N 1
ATOM 718 C CA . GLU A 1 94 ? -20.795 5.521 -13.539 1.00 21.05 94 GLU A CA 1
ATOM 719 C C . GLU A 1 94 ? -22.290 5.725 -13.395 1.00 25.97 94 GLU A C 1
ATOM 720 O O . GLU A 1 94 ? -23.055 4.754 -13.321 1.00 26.79 94 GLU A O 1
ATOM 726 N N A SER A 1 95 ? -22.733 6.979 -13.353 0.52 23.26 95 SER A N 1
ATOM 727 N N B SER A 1 95 ? -22.728 6.981 -13.341 0.48 23.26 95 SER A N 1
ATOM 728 C CA A SER A 1 95 ? -24.165 7.236 -13.277 0.52 24.91 95 SER A CA 1
ATOM 729 C CA B SER A 1 95 ? -24.160 7.244 -13.277 0.48 24.91 95 SER A CA 1
ATOM 730 C C A SER A 1 95 ? -24.867 6.736 -14.529 0.52 24.87 95 SER A C 1
ATOM 731 C C B SER A 1 95 ? -24.860 6.734 -14.529 0.48 24.87 95 SER A C 1
ATOM 732 O O A SER A 1 95 ? -25.905 6.071 -14.448 0.52 26.98 95 SER A O 1
ATOM 733 O O B SER A 1 95 ? -25.887 6.053 -14.446 0.48 26.97 95 SER A O 1
ATOM 738 N N . ARG A 1 96 ? -24.322 7.061 -15.703 1.00 22.42 96 ARG A N 1
ATOM 739 C CA . ARG A 1 96 ? -25.043 6.878 -16.957 1.00 22.23 96 ARG A CA 1
ATOM 740 C C . ARG A 1 96 ? -24.860 5.515 -17.604 1.00 20.12 96 ARG A C 1
ATOM 741 O O . ARG A 1 96 ? -25.659 5.154 -18.473 1.00 20.52 96 ARG A O 1
ATOM 749 N N . CYS A 1 97 ? -23.845 4.761 -17.209 1.00 19.80 97 CYS A N 1
ATOM 750 C CA . CYS A 1 97 ? -23.558 3.447 -17.775 1.00 16.16 97 CYS A CA 1
ATOM 751 C C . CYS A 1 97 ? -23.612 2.407 -16.662 1.00 20.90 97 CYS A C 1
ATOM 752 O O . CYS A 1 97 ? -22.935 2.556 -15.638 1.00 22.49 97 CYS A O 1
ATOM 755 N N . THR A 1 98 ? -24.419 1.357 -16.858 1.00 20.04 98 THR A N 1
ATOM 756 C CA . THR A 1 98 ? -24.595 0.348 -15.816 1.00 20.73 98 THR A CA 1
ATOM 757 C C . THR A 1 98 ? -23.430 -0.629 -15.707 1.00 19.54 98 THR A C 1
ATOM 758 O O . THR A 1 98 ? -23.434 -1.466 -14.800 1.00 18.50 98 THR A O 1
ATOM 762 N N . LEU A 1 99 ? -22.445 -0.565 -16.598 1.00 17.15 99 LEU A N 1
ATOM 763 C CA . LEU A 1 99 ? -21.368 -1.539 -16.559 1.00 18.55 99 LEU A CA 1
ATOM 764 C C . LEU A 1 99 ? -20.503 -1.307 -15.326 1.00 14.30 99 LEU A C 1
ATOM 765 O O . LEU A 1 99 ? -20.394 -0.174 -14.846 1.00 17.23 99 LEU A O 1
ATOM 770 N N . PRO A 1 100 ? -19.889 -2.365 -14.789 1.00 16.64 100 PRO A N 1
ATOM 771 C CA . PRO A 1 100 ? -18.868 -2.171 -13.755 1.00 16.41 100 PRO A CA 1
ATOM 772 C C . PRO A 1 100 ? -17.842 -1.164 -14.234 1.00 14.54 100 PRO A C 1
ATOM 773 O O . PRO A 1 100 ? -17.448 -1.168 -15.400 1.00 15.06 100 PRO A O 1
ATOM 777 N N . PHE A 1 101 ? -17.453 -0.262 -13.341 1.00 15.89 101 PHE A N 1
ATOM 778 C CA . PHE A 1 101 ? -16.435 0.744 -13.625 1.00 14.34 101 PHE A CA 1
ATOM 779 C C . PHE A 1 101 ? -15.251 0.443 -12.725 1.00 15.97 101 PHE A C 1
ATOM 780 O O . PHE A 1 101 ? -15.392 0.465 -11.500 1.00 15.45 101 PHE A O 1
ATOM 788 N N . LEU A 1 102 ? -14.092 0.149 -13.322 1.00 12.02 102 LEU A N 1
ATOM 789 C CA . LEU A 1 102 ? -12.915 -0.253 -12.573 1.00 14.05 102 LEU A CA 1
ATOM 790 C C . LEU A 1 102 ? -12.126 1.029 -12.363 1.00 10.14 102 LEU A C 1
ATOM 791 O O . LEU A 1 102 ? -11.422 1.468 -13.262 1.00 12.35 102 LEU A O 1
ATOM 796 N N . HIS A 1 103 ? -12.300 1.652 -11.193 1.00 9.94 103 HIS A N 1
ATOM 797 C CA . HIS A 1 103 ? -11.691 2.950 -10.906 1.00 8.37 103 HIS A CA 1
ATOM 798 C C . HIS A 1 103 ? -10.176 2.803 -10.751 1.00 13.19 103 HIS A C 1
ATOM 799 O O . HIS A 1 103 ? -9.689 1.944 -9.999 1.00 11.48 103 HIS A O 1
ATOM 806 N N . ILE A 1 104 ? -9.432 3.661 -11.454 1.00 9.09 104 ILE A N 1
ATOM 807 C CA . ILE A 1 104 ? -7.971 3.555 -11.453 1.00 10.81 104 ILE A CA 1
ATOM 808 C C . ILE A 1 104 ? -7.405 3.784 -10.057 1.00 13.44 104 ILE A C 1
ATOM 809 O O . ILE A 1 104 ? -6.390 3.181 -9.692 1.00 11.96 104 ILE A O 1
ATOM 814 N N . ALA A 1 105 ? -8.041 4.641 -9.248 1.00 14.46 105 ALA A N 1
ATOM 815 C CA . ALA A 1 105 ? -7.489 4.892 -7.923 1.00 10.72 105 ALA A CA 1
ATOM 816 C C . ALA A 1 105 ? -7.809 3.784 -6.933 1.00 13.08 105 ALA A C 1
ATOM 817 O O . ALA A 1 105 ? -7.074 3.617 -5.948 1.00 12.85 105 ALA A O 1
ATOM 819 N N . ASP A 1 106 ? -8.890 3.039 -7.154 1.00 14.51 106 ASP A N 1
ATOM 820 C CA . ASP A 1 106 ? -9.123 1.845 -6.354 1.00 15.05 106 ASP A CA 1
ATOM 821 C C . ASP A 1 106 ? -8.050 0.795 -6.612 1.00 14.61 106 ASP A C 1
ATOM 822 O O . ASP A 1 106 ? -7.541 0.180 -5.667 1.00 13.62 106 ASP A O 1
ATOM 827 N N . ALA A 1 107 ? -7.686 0.579 -7.882 1.00 14.68 107 ALA A N 1
ATOM 828 C CA . ALA A 1 107 ? -6.664 -0.414 -8.194 1.00 14.31 107 ALA A CA 1
ATOM 829 C C . ALA A 1 107 ? -5.311 -0.006 -7.631 1.00 13.19 107 ALA A C 1
ATOM 830 O O . ALA A 1 107 ? -4.611 -0.831 -7.044 1.00 13.11 107 ALA A O 1
ATOM 832 N N . THR A 1 108 ? -4.953 1.275 -7.764 1.00 11.93 108 THR A N 1
ATOM 833 C CA . THR A 1 108 ? -3.721 1.801 -7.182 1.00 12.14 108 THR A CA 1
ATOM 834 C C . THR A 1 108 ? -3.756 1.750 -5.658 1.00 11.73 108 THR A C 1
ATOM 835 O O . THR A 1 108 ? -2.756 1.390 -5.020 1.00 12.03 108 THR A O 1
ATOM 839 N N . GLY A 1 109 ? -4.899 2.095 -5.057 1.00 9.80 109 GLY A N 1
ATOM 840 C CA . GLY A 1 109 ? -5.004 2.044 -3.601 1.00 12.27 109 GLY A CA 1
ATOM 841 C C . GLY A 1 109 ? -4.821 0.645 -3.045 1.00 11.66 109 GLY A C 1
ATOM 842 O O . GLY A 1 109 ? -4.237 0.465 -1.971 1.00 11.79 109 GLY A O 1
ATOM 843 N N . ARG A 1 110 ? -5.312 -0.360 -3.766 1.00 12.61 110 ARG A N 1
ATOM 844 C CA . ARG A 1 110 ? -5.115 -1.740 -3.340 1.00 14.55 110 ARG A CA 1
ATOM 845 C C . ARG A 1 110 ? -3.649 -2.127 -3.435 1.00 12.79 110 ARG A C 1
ATOM 846 O O . ARG A 1 110 ? -3.130 -2.822 -2.555 1.00 12.73 110 ARG A O 1
ATOM 854 N N . ALA A 1 111 ? -2.974 -1.683 -4.502 1.00 11.39 111 ALA A N 1
ATOM 855 C CA . ALA A 1 111 ? -1.546 -1.955 -4.673 1.00 12.47 111 ALA A CA 1
ATOM 856 C C . ALA A 1 111 ? -0.718 -1.344 -3.552 1.00 14.99 111 ALA A C 1
ATOM 857 O O . ALA A 1 111 ? 0.152 -2.007 -2.977 1.00 13.22 111 ALA A O 1
ATOM 859 N N . ILE A 1 112 ? -0.938 -0.058 -3.263 1.00 13.16 112 ILE A N 1
ATOM 860 C CA . ILE A 1 112 ? -0.195 0.595 -2.189 1.00 11.21 112 ILE A CA 1
ATOM 861 C C . ILE A 1 112 ? -0.536 -0.044 -0.853 1.00 13.70 112 ILE A C 1
ATOM 862 O O . ILE A 1 112 ? 0.338 -0.256 -0.007 1.00 11.50 112 ILE A O 1
ATOM 867 N N . THR A 1 113 ? -1.809 -0.357 -0.635 1.00 10.64 113 THR A N 1
ATOM 868 C CA . THR A 1 113 ? -2.161 -1.069 0.589 1.00 14.24 113 THR A CA 1
ATOM 869 C C . THR A 1 113 ? -1.357 -2.352 0.740 1.00 12.84 113 THR A C 1
ATOM 870 O O . THR A 1 113 ? -0.838 -2.654 1.824 1.00 12.97 113 THR A O 1
ATOM 874 N N . GLY A 1 114 ? -1.232 -3.120 -0.344 1.00 13.97 114 GLY A N 1
ATOM 875 C CA . GLY A 1 114 ? -0.491 -4.371 -0.281 1.00 14.80 114 GLY A CA 1
ATOM 876 C C . GLY A 1 114 ? 0.973 -4.195 0.045 1.00 16.86 114 GLY A C 1
ATOM 877 O O . GLY A 1 114 ? 1.579 -5.106 0.597 1.00 15.46 114 GLY A O 1
ATOM 878 N N . ALA A 1 115 ? 1.549 -3.037 -0.274 1.00 13.25 115 ALA A N 1
ATOM 879 C CA . ALA A 1 115 ? 2.936 -2.729 0.059 1.00 15.40 115 ALA A CA 1
ATOM 880 C C . ALA A 1 115 ? 3.092 -2.208 1.480 1.00 13.51 115 ALA A C 1
ATOM 881 O O . ALA A 1 115 ? 4.222 -1.942 1.904 1.00 15.70 115 ALA A O 1
ATOM 883 N N . GLY A 1 116 ? 1.996 -2.072 2.223 1.00 12.08 116 GLY A N 1
ATOM 884 C CA . GLY A 1 116 ? 2.077 -1.648 3.611 1.00 13.69 116 GLY A CA 1
ATOM 885 C C . GLY A 1 116 ? 2.321 -0.167 3.797 1.00 14.37 116 GLY A C 1
ATOM 886 O O . GLY A 1 116 ? 2.759 0.246 4.874 1.00 14.69 116 GLY A O 1
ATOM 887 N N . MET A 1 117 ? 2.039 0.649 2.786 1.00 11.26 117 MET A N 1
ATOM 888 C CA . MET A 1 117 ? 2.400 2.058 2.772 1.00 13.38 117 MET A CA 1
ATOM 889 C C . MET A 1 117 ? 1.191 2.950 3.016 1.00 14.83 117 MET A C 1
ATOM 890 O O . MET A 1 117 ? 0.070 2.654 2.586 1.00 13.12 117 MET A O 1
ATOM 895 N N . THR A 1 118 ? 1.432 4.072 3.708 1.00 13.64 118 THR A N 1
ATOM 896 C CA . THR A 1 118 ? 0.387 5.058 3.921 1.00 15.63 118 THR A CA 1
ATOM 897 C C . THR A 1 118 ? 0.817 6.474 3.577 1.00 13.48 118 THR A C 1
ATOM 898 O O . THR A 1 118 ? -0.002 7.388 3.699 1.00 17.23 118 THR A O 1
ATOM 902 N N . ARG A 1 119 ? 2.066 6.681 3.164 1.00 12.89 119 ARG A N 1
ATOM 903 C CA . ARG A 1 119 ? 2.576 8.013 2.844 1.00 13.99 119 ARG A CA 1
ATOM 904 C C . ARG A 1 119 ? 3.391 7.901 1.562 1.00 14.06 119 ARG A C 1
ATOM 905 O O . ARG A 1 119 ? 4.528 7.412 1.580 1.00 15.35 119 ARG A O 1
ATOM 913 N N . VAL A 1 120 ? 2.815 8.363 0.447 1.00 13.18 120 VAL A N 1
ATOM 914 C CA . VAL A 1 120 ? 3.444 8.214 -0.852 1.00 13.82 120 VAL A CA 1
ATOM 915 C C . VAL A 1 120 ? 3.496 9.556 -1.556 1.00 12.35 120 VAL A C 1
ATOM 916 O O . VAL A 1 120 ? 2.757 10.486 -1.236 1.00 14.08 120 VAL A O 1
ATOM 920 N N . ALA A 1 121 ? 4.405 9.643 -2.517 1.00 9.94 121 ALA A N 1
ATOM 921 C CA . ALA A 1 121 ? 4.484 10.776 -3.426 1.00 10.14 121 ALA A CA 1
ATOM 922 C C . ALA A 1 121 ? 3.525 10.566 -4.596 1.00 11.97 121 ALA A C 1
ATOM 923 O O . ALA A 1 121 ? 3.291 9.436 -5.038 1.00 10.68 121 ALA A O 1
ATOM 925 N N . LEU A 1 122 ? 2.960 11.665 -5.093 1.00 11.44 122 LEU A N 1
ATOM 926 C CA . LEU A 1 122 ? 2.034 11.621 -6.226 1.00 11.87 122 LEU A CA 1
ATOM 927 C C . LEU A 1 122 ? 2.532 12.565 -7.311 1.00 12.01 122 LEU A C 1
ATOM 928 O O . LEU A 1 122 ? 2.655 13.781 -7.093 1.00 11.16 122 LEU A O 1
ATOM 933 N N . LEU A 1 123 ? 2.856 11.992 -8.469 1.00 11.35 123 LEU A N 1
ATOM 934 C CA . LEU A 1 123 ? 3.113 12.762 -9.673 1.00 10.83 123 LEU A CA 1
ATOM 935 C C . LEU A 1 123 ? 1.946 12.572 -10.623 1.00 12.77 123 LEU A C 1
ATOM 936 O O . LEU A 1 123 ? 1.366 11.489 -10.691 1.00 12.23 123 LEU A O 1
ATOM 941 N N . GLY A 1 124 ? 1.587 13.640 -11.322 1.00 11.87 124 GLY A N 1
ATOM 942 C CA . GLY A 1 124 ? 0.506 13.557 -12.285 1.00 11.21 124 GLY A CA 1
ATOM 943 C C . GLY A 1 124 ? 0.309 14.898 -12.954 1.00 11.50 124 GLY A C 1
ATOM 944 O O . GLY A 1 124 ? 1.152 15.784 -12.834 1.00 10.67 124 GLY A O 1
ATOM 945 N N . THR A 1 125 ? -0.818 15.048 -13.657 1.00 9.55 125 THR A N 1
ATOM 946 C CA . THR A 1 125 ? -1.165 16.383 -14.131 1.00 10.06 125 THR A CA 1
ATOM 947 C C . THR A 1 125 ? -1.374 17.312 -12.939 1.00 10.04 125 THR A C 1
ATOM 948 O O . THR A 1 125 ? -1.568 16.877 -11.803 1.00 12.81 125 THR A O 1
ATOM 952 N N . ARG A 1 126 ? -1.370 18.615 -13.213 1.00 10.59 126 ARG A N 1
ATOM 953 C CA . ARG A 1 126 ? -1.620 19.568 -12.134 1.00 11.44 126 ARG A CA 1
ATOM 954 C C . ARG A 1 126 ? -2.982 19.330 -11.497 1.00 11.88 126 ARG A C 1
ATOM 955 O O . ARG A 1 126 ? -3.158 19.567 -10.302 1.00 10.52 126 ARG A O 1
ATOM 963 N N . TYR A 1 127 ? -3.953 18.873 -12.273 1.00 11.99 127 TYR A N 1
ATOM 964 C CA . TYR A 1 127 ? -5.300 18.683 -11.731 1.00 10.95 127 TYR A CA 1
ATOM 965 C C . TYR A 1 127 ? -5.309 17.528 -10.734 1.00 12.48 127 TYR A C 1
ATOM 966 O O . TYR A 1 127 ? -5.855 17.635 -9.627 1.00 12.24 127 TYR A O 1
ATOM 975 N N . THR A 1 128 ? -4.686 16.417 -11.112 1.00 10.99 128 THR A N 1
ATOM 976 C CA . THR A 1 128 ? -4.603 15.252 -10.239 1.00 10.99 128 THR A CA 1
ATOM 977 C C . THR A 1 128 ? -3.819 15.547 -8.971 1.00 12.53 128 THR A C 1
ATOM 978 O O . THR A 1 128 ? -4.205 15.094 -7.888 1.00 14.22 128 THR A O 1
ATOM 982 N N . MET A 1 129 ? -2.728 16.308 -9.079 1.00 12.00 129 MET A N 1
ATOM 983 C CA . MET A 1 129 ? -1.908 16.584 -7.905 1.00 12.04 129 MET A CA 1
ATOM 984 C C . MET A 1 129 ? -2.595 17.548 -6.950 1.00 10.96 129 MET A C 1
ATOM 985 O O . MET A 1 129 ? -2.568 17.342 -5.735 1.00 11.27 129 MET A O 1
ATOM 990 N N . GLU A 1 130 ? -3.210 18.606 -7.475 1.00 12.60 130 GLU A N 1
ATOM 991 C CA . GLU A 1 130 ? -3.642 19.726 -6.649 1.00 11.10 130 GLU A CA 1
ATOM 992 C C . GLU A 1 130 ? -5.079 19.598 -6.163 1.00 15.15 130 GLU A C 1
ATOM 993 O O . GLU A 1 130 ? -5.412 20.125 -5.094 1.00 14.87 130 GLU A O 1
ATOM 999 N N . GLN A 1 131 ? -5.939 18.914 -6.906 1.00 11.71 131 GLN A N 1
ATOM 1000 C CA . GLN A 1 131 ? -7.351 18.895 -6.558 1.00 12.63 131 GLN A CA 1
ATOM 1001 C C . GLN A 1 131 ? -7.648 17.743 -5.599 1.00 13.78 131 GLN A C 1
ATOM 1002 O O . GLN A 1 131 ? -6.755 17.002 -5.184 1.00 17.47 131 GLN A O 1
ATOM 1008 N N . ASP A 1 132 ? -8.923 17.600 -5.220 1.00 16.66 132 ASP A N 1
ATOM 1009 C CA . ASP A 1 132 ? -9.338 16.613 -4.221 1.00 17.48 132 ASP A CA 1
ATOM 1010 C C . ASP A 1 132 ? -9.848 15.307 -4.819 1.00 13.79 132 ASP A C 1
ATOM 1011 O O . ASP A 1 132 ? -9.917 14.308 -4.104 1.00 17.88 132 ASP A O 1
ATOM 1016 N N . PHE A 1 133 ? -10.184 15.264 -6.107 1.00 13.32 133 PHE A N 1
ATOM 1017 C CA . PHE A 1 133 ? -10.878 14.085 -6.626 1.00 17.28 133 PHE A CA 1
ATOM 1018 C C . PHE A 1 133 ? -10.050 12.804 -6.485 1.00 18.13 133 PHE A C 1
ATOM 1019 O O . PHE A 1 133 ? -10.601 11.751 -6.149 1.00 19.94 133 PHE A O 1
ATOM 1027 N N . TYR A 1 134 ? -8.738 12.863 -6.737 1.00 12.36 134 TYR A N 1
ATOM 1028 C CA . TYR A 1 134 ? -7.913 11.650 -6.737 1.00 13.75 134 TYR A CA 1
ATOM 1029 C C . TYR A 1 134 ? -7.412 11.337 -5.336 1.00 14.37 134 TYR A C 1
ATOM 1030 O O . TYR A 1 134 ? -7.671 10.263 -4.791 1.00 13.20 134 TYR A O 1
ATOM 1039 N N . ARG A 1 135 ? -6.740 12.309 -4.730 1.00 14.89 135 ARG A N 1
ATOM 1040 C CA . ARG A 1 135 ? -6.184 12.148 -3.395 1.00 14.70 135 ARG A CA 1
ATOM 1041 C C . ARG A 1 135 ? -7.272 11.924 -2.361 1.00 17.73 135 ARG A C 1
ATOM 1042 O O . ARG A 1 135 ? -7.085 11.148 -1.416 1.00 14.10 135 ARG A O 1
ATOM 1050 N N . GLY A 1 136 ? -8.410 12.611 -2.506 1.00 14.95 136 GLY A N 1
ATOM 1051 C CA . GLY A 1 136 ? -9.489 12.414 -1.553 1.00 17.65 136 GLY A CA 1
ATOM 1052 C C . GLY A 1 136 ? -9.962 10.976 -1.533 1.00 17.58 136 GLY A C 1
ATOM 1053 O O . GLY A 1 136 ? -10.272 10.426 -0.471 1.00 15.99 136 GLY A O 1
ATOM 1054 N N . ARG A 1 137 ? -9.984 10.336 -2.702 1.00 13.26 137 ARG A N 1
ATOM 1055 C CA . ARG A 1 137 ? -10.369 8.937 -2.754 1.00 18.28 137 ARG A CA 1
ATOM 1056 C C . ARG A 1 137 ? -9.331 8.043 -2.083 1.00 16.46 137 ARG A C 1
ATOM 1057 O O . ARG A 1 137 ? -9.696 7.098 -1.371 1.00 16.58 137 ARG A O 1
ATOM 1065 N N . LEU A 1 138 ? -8.040 8.319 -2.264 1.00 14.44 138 LEU A N 1
ATOM 1066 C CA . LEU A 1 138 ? -7.044 7.492 -1.587 1.00 13.15 138 LEU A CA 1
ATOM 1067 C C . LEU A 1 138 ? -7.137 7.655 -0.074 1.00 14.41 138 LEU A C 1
ATOM 1068 O O . LEU A 1 138 ? -6.972 6.684 0.674 1.00 14.37 138 LEU A O 1
ATOM 1073 N N . THR A 1 139 ? -7.405 8.874 0.392 1.00 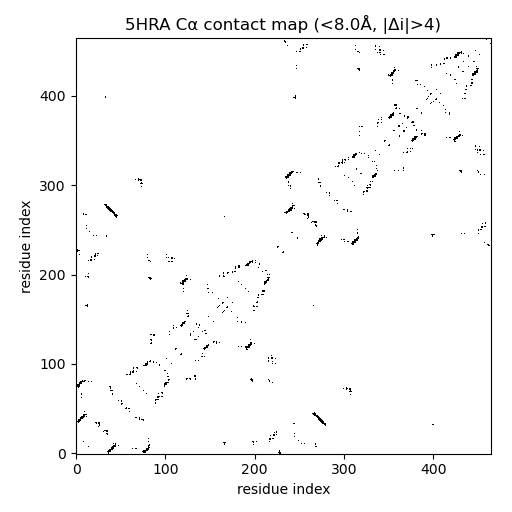13.59 139 THR A N 1
ATOM 1074 C CA . THR A 1 139 ? -7.564 9.105 1.830 1.00 13.26 139 THR A CA 1
ATOM 1075 C C . THR A 1 139 ? -8.819 8.425 2.363 1.00 17.13 139 THR A C 1
ATOM 1076 O O . THR A 1 139 ? -8.770 7.709 3.372 1.00 19.79 139 THR A O 1
ATOM 1080 N N . GLU A 1 140 ? -9.953 8.634 1.699 1.00 18.01 140 GLU A N 1
ATOM 1081 C CA . GLU A 1 140 ? -11.222 8.137 2.226 1.00 21.83 140 GLU A CA 1
ATOM 1082 C C . GLU A 1 140 ? -11.329 6.613 2.153 1.00 22.81 140 GLU A C 1
ATOM 1083 O O . GLU A 1 140 ? -11.771 5.988 3.122 1.00 22.98 140 GLU A O 1
ATOM 1089 N N . GLN A 1 141 ? -10.937 5.984 1.030 1.00 18.13 141 GLN A N 1
ATOM 1090 C CA . GLN A 1 141 ? -11.067 4.517 0.972 1.00 19.36 141 GLN A CA 1
ATOM 1091 C C . GLN A 1 141 ? -9.883 3.769 1.567 1.00 21.12 141 GLN A C 1
ATOM 1092 O O . GLN A 1 141 ? -10.046 2.622 1.998 1.00 18.69 141 GLN A O 1
ATOM 1098 N N . PHE A 1 142 ? -8.689 4.343 1.569 1.00 14.42 142 PHE A N 1
ATOM 1099 C CA . PHE A 1 142 ? -7.523 3.561 1.934 1.00 15.52 142 PHE A CA 1
ATOM 1100 C C . PHE A 1 142 ? -6.674 4.160 3.043 1.00 15.35 142 PHE A C 1
ATOM 1101 O O . PHE A 1 142 ? -5.694 3.524 3.445 1.00 14.86 142 PHE A O 1
ATOM 1109 N N . SER A 1 143 ? -7.003 5.352 3.545 1.00 12.81 143 SER A N 1
ATOM 1110 C CA . SER A 1 143 ? -6.171 6.041 4.535 1.00 15.72 143 SER A CA 1
ATOM 1111 C C . SER A 1 143 ? -4.743 6.213 4.027 1.00 14.92 143 SER A C 1
ATOM 1112 O O . SER A 1 143 ? -3.769 6.107 4.782 1.00 16.47 143 SER A O 1
ATOM 1115 N N . ILE A 1 144 ? -4.618 6.486 2.726 1.00 12.64 144 ILE A N 1
ATOM 1116 C CA . ILE A 1 144 ? -3.337 6.764 2.096 1.00 13.22 144 ILE A CA 1
ATOM 1117 C C . ILE A 1 144 ? -3.227 8.266 1.886 1.00 12.59 144 ILE A C 1
ATOM 1118 O O . ILE A 1 144 ? -4.128 8.886 1.306 1.00 15.20 144 ILE A O 1
ATOM 1123 N N . ASN A 1 145 ? -2.112 8.837 2.327 1.00 14.14 145 ASN A N 1
ATOM 1124 C CA . ASN A 1 145 ? -1.816 10.254 2.169 1.00 11.63 145 ASN A CA 1
ATOM 1125 C C . ASN A 1 145 ? -0.796 10.453 1.062 1.00 13.43 145 ASN A C 1
ATOM 1126 O O . ASN A 1 145 ? 0.169 9.688 0.950 1.00 12.72 145 ASN A O 1
ATOM 1131 N N . CYS A 1 146 ? -0.988 11.506 0.265 1.00 12.07 146 CYS A N 1
ATOM 1132 C CA . CYS A 1 146 ? -0.114 11.829 -0.859 1.00 14.08 146 CYS A CA 1
ATOM 1133 C C . CYS A 1 146 ? 0.656 13.112 -0.586 1.00 14.23 146 CYS A C 1
ATOM 1134 O O . CYS A 1 146 ? 0.068 14.115 -0.184 1.00 15.94 146 CYS A O 1
ATOM 1137 N N . LEU A 1 147 ? 1.972 13.066 -0.782 1.00 12.76 147 LEU A N 1
ATOM 1138 C CA . LEU A 1 147 ? 2.807 14.253 -0.870 1.00 14.04 147 LEU A CA 1
ATOM 1139 C C . LEU A 1 147 ? 2.901 14.659 -2.331 1.00 12.98 147 LEU A C 1
ATOM 1140 O O . LEU A 1 147 ? 3.027 13.800 -3.203 1.00 14.58 147 LEU A O 1
ATOM 1145 N N . ILE A 1 148 ? 2.835 15.955 -2.603 1.00 11.56 148 ILE A N 1
ATOM 1146 C CA . ILE A 1 148 ? 2.927 16.434 -3.981 1.00 12.44 148 ILE A CA 1
ATOM 1147 C C . ILE A 1 148 ? 4.104 17.398 -4.079 1.00 12.57 148 ILE A C 1
ATOM 1148 O O . ILE A 1 148 ? 4.600 17.930 -3.063 1.00 13.41 148 ILE A O 1
ATOM 1153 N N . PRO A 1 149 ? 4.602 17.636 -5.288 1.00 14.09 149 PRO A N 1
ATOM 1154 C CA . PRO A 1 149 ? 5.736 18.551 -5.447 1.00 13.63 149 PRO A CA 1
ATOM 1155 C C . PRO A 1 149 ? 5.350 19.984 -5.130 1.00 13.46 149 PRO A C 1
ATOM 1156 O O . PRO A 1 149 ? 4.177 20.342 -5.015 1.00 13.90 149 PRO A O 1
ATOM 1160 N N . GLU A 1 150 ? 6.386 20.809 -5.009 1.00 15.33 150 GLU A N 1
ATOM 1161 C CA . GLU A 1 150 ? 6.240 22.251 -4.842 1.00 15.26 150 GLU A CA 1
ATOM 1162 C C . GLU A 1 150 ? 5.648 22.888 -6.101 1.00 14.04 150 GLU A C 1
ATOM 1163 O O . GLU A 1 150 ? 5.669 22.317 -7.191 1.00 11.55 150 GLU A O 1
ATOM 1169 N N . ALA A 1 151 ? 5.070 24.081 -5.918 1.00 11.26 151 ALA A N 1
ATOM 1170 C CA . ALA A 1 151 ? 4.362 24.758 -7.003 1.00 15.08 151 ALA A CA 1
ATOM 1171 C C . ALA A 1 151 ? 5.183 24.830 -8.285 1.00 12.31 151 ALA A C 1
ATOM 1172 O O . ALA A 1 151 ? 4.675 24.515 -9.370 1.00 14.08 151 ALA A O 1
ATOM 1174 N N . ASP A 1 152 ? 6.459 25.229 -8.187 1.00 17.75 152 ASP A N 1
ATOM 1175 C CA . ASP A 1 152 ? 7.290 25.344 -9.382 1.00 17.15 152 ASP A CA 1
ATOM 1176 C C . ASP A 1 152 ? 7.511 23.981 -10.031 1.00 13.93 152 ASP A C 1
ATOM 1177 O O . ASP A 1 152 ? 7.479 23.856 -11.267 1.00 13.27 152 ASP A O 1
ATOM 1182 N N . GLU A 1 153 ? 7.734 22.953 -9.213 1.00 13.09 153 GLU A N 1
ATOM 1183 C CA . GLU A 1 153 ? 7.908 21.602 -9.738 1.00 12.97 153 GLU A CA 1
ATOM 1184 C C . GLU A 1 153 ? 6.631 21.088 -10.390 1.00 13.27 153 GLU A C 1
ATOM 1185 O O . GLU A 1 153 ? 6.683 20.417 -11.432 1.00 10.91 153 GLU A O 1
ATOM 1191 N N . ARG A 1 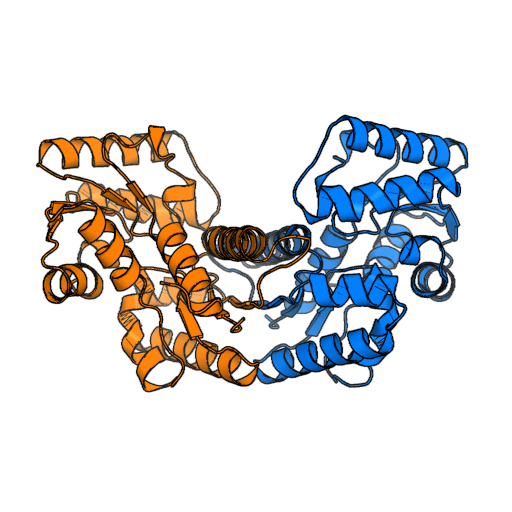154 ? 5.473 21.390 -9.803 1.00 15.11 154 ARG A N 1
ATOM 1192 C CA . ARG A 1 154 ? 4.224 20.917 -10.393 1.00 12.19 154 ARG A CA 1
ATOM 1193 C C . ARG A 1 154 ? 4.012 21.511 -11.780 1.00 12.99 154 ARG A C 1
ATOM 1194 O O . ARG A 1 154 ? 3.589 20.808 -12.712 1.00 11.22 154 ARG A O 1
ATOM 1202 N N . ALA A 1 155 ? 4.302 22.802 -11.932 1.00 10.33 155 ALA A N 1
ATOM 1203 C CA . ALA A 1 155 ? 4.185 23.462 -13.229 1.00 12.42 155 ALA A CA 1
ATOM 1204 C C . ALA A 1 155 ? 5.008 22.759 -14.302 1.00 14.14 155 ALA A C 1
ATOM 1205 O O . ALA A 1 155 ? 4.557 22.581 -15.443 1.00 14.15 155 ALA A O 1
ATOM 1207 N N . LYS A 1 156 ? 6.237 22.391 -13.960 1.00 12.78 156 LYS A N 1
ATOM 1208 C CA . LYS A 1 156 ? 7.138 21.810 -14.940 1.00 13.65 156 LYS A CA 1
ATOM 1209 C C . LYS A 1 156 ? 6.766 20.374 -15.228 1.00 10.99 156 LYS A C 1
ATOM 1210 O O . LYS A 1 156 ? 6.834 19.940 -16.378 1.00 11.47 156 LYS A O 1
ATOM 1216 N N . ILE A 1 157 ? 6.394 19.626 -14.184 1.00 12.91 157 ILE A N 1
ATOM 1217 C CA . ILE A 1 157 ? 5.928 18.254 -14.360 1.00 11.13 157 ILE A CA 1
ATOM 1218 C C . ILE A 1 157 ? 4.742 18.219 -15.304 1.00 13.50 157 ILE A C 1
ATOM 1219 O O . ILE A 1 157 ? 4.675 17.394 -16.227 1.00 12.80 157 ILE A O 1
ATOM 1224 N N . ASN A 1 158 ? 3.803 19.133 -15.088 1.00 14.49 158 ASN A N 1
ATOM 1225 C CA . ASN A 1 158 ? 2.631 19.238 -15.936 1.00 10.58 158 ASN A CA 1
ATOM 1226 C C . ASN A 1 158 ? 3.016 19.660 -17.344 1.00 15.19 158 ASN A C 1
ATOM 1227 O O . ASN A 1 158 ? 2.516 19.090 -18.322 1.00 13.43 158 ASN A O 1
ATOM 1232 N N . GLN A 1 159 ? 3.918 20.638 -17.469 1.00 12.58 159 GLN A N 1
ATOM 1233 C CA . GLN A 1 159 ? 4.347 21.058 -18.801 1.00 11.85 159 GLN A CA 1
ATOM 1234 C C . GLN A 1 159 ? 4.936 19.895 -19.589 1.00 15.81 159 GLN A C 1
ATOM 1235 O O . GLN A 1 159 ? 4.630 19.720 -20.775 1.00 17.12 159 GLN A O 1
ATOM 1241 N N . ILE A 1 160 ? 5.790 19.092 -18.942 1.00 13.82 160 ILE A N 1
ATOM 1242 C CA . ILE A 1 160 ? 6.422 17.961 -19.611 1.00 14.48 160 ILE A CA 1
ATOM 1243 C C . ILE A 1 160 ? 5.382 16.957 -20.082 1.00 14.00 160 ILE A C 1
ATOM 1244 O O . ILE A 1 160 ? 5.493 16.404 -21.184 1.00 13.51 160 ILE A O 1
ATOM 1249 N N . ILE A 1 161 ? 4.344 16.724 -19.275 1.00 13.22 161 ILE A N 1
ATOM 1250 C CA . ILE A 1 161 ? 3.294 15.784 -19.668 1.00 13.85 161 ILE A CA 1
ATOM 1251 C C . ILE A 1 161 ? 2.652 16.206 -20.984 1.00 14.23 161 ILE A C 1
ATOM 1252 O O . ILE A 1 161 ? 2.588 15.424 -21.943 1.00 11.43 161 ILE A O 1
ATOM 1257 N N . PHE A 1 162 ? 2.193 17.457 -21.058 1.00 14.49 162 PHE A N 1
ATOM 1258 C CA . PHE A 1 162 ? 1.365 17.891 -22.176 1.00 14.78 162 PHE A CA 1
ATOM 1259 C C . PHE A 1 162 ? 2.160 18.396 -23.367 1.00 17.41 162 PHE A C 1
ATOM 1260 O O . PHE A 1 162 ? 1.665 18.325 -24.500 1.00 16.33 162 PHE A O 1
ATOM 1268 N N . GLU A 1 163 ? 3.368 18.904 -23.150 1.00 13.15 163 GLU A N 1
ATOM 1269 C CA . GLU A 1 163 ? 4.181 19.408 -24.253 1.00 18.24 163 GLU A CA 1
ATOM 1270 C C . GLU A 1 163 ? 5.203 18.404 -24.760 1.00 18.29 163 GLU A C 1
ATOM 1271 O O . GLU A 1 163 ? 5.770 18.629 -25.837 1.00 17.91 163 GLU A O 1
ATOM 1277 N N . GLU A 1 164 ? 5.450 17.313 -24.021 1.00 13.61 164 GLU A N 1
ATOM 1278 C CA . GLU A 1 164 ? 6.444 16.331 -24.435 1.00 17.67 164 GLU A CA 1
ATOM 1279 C C . GLU A 1 164 ? 5.841 14.927 -24.452 1.00 14.77 164 GLU A C 1
ATOM 1280 O O . GLU A 1 164 ? 5.737 14.324 -25.521 1.00 13.76 164 GLU A O 1
ATOM 1286 N N . LEU A 1 165 ? 5.429 14.393 -23.295 1.00 13.42 165 LEU A N 1
ATOM 1287 C CA . LEU A 1 165 ? 5.035 12.981 -23.241 1.00 12.37 165 LEU A CA 1
ATOM 1288 C C . LEU A 1 165 ? 3.837 12.676 -24.131 1.00 16.94 165 LEU A C 1
ATOM 1289 O O . LEU A 1 165 ? 3.801 11.634 -24.800 1.00 14.67 165 LEU A O 1
ATOM 1294 N N . CYS A 1 166 ? 2.831 13.549 -24.132 1.00 14.83 166 CYS A N 1
ATOM 1295 C CA . CYS A 1 166 ? 1.655 13.295 -24.951 1.00 14.49 166 CYS A CA 1
ATOM 1296 C C . CYS A 1 166 ? 1.926 13.494 -26.435 1.00 17.71 166 CYS A C 1
ATOM 1297 O O . CYS A 1 166 ? 1.057 13.170 -27.255 1.00 21.16 166 CYS A O 1
ATOM 1300 N N . LEU A 1 167 ? 3.095 14.033 -26.787 1.00 17.49 167 LEU A N 1
ATOM 1301 C CA . LEU A 1 167 ? 3.563 14.137 -28.164 1.00 17.25 167 LEU A CA 1
ATOM 1302 C C . LEU A 1 167 ? 4.677 13.142 -28.471 1.00 20.47 167 LEU A C 1
ATOM 1303 O O . LEU A 1 167 ? 5.303 13.230 -29.531 1.00 23.96 167 LEU A O 1
ATOM 1308 N N . GLY A 1 168 ? 4.943 12.200 -27.571 1.00 17.07 168 GLY A N 1
ATOM 1309 C CA . GLY A 1 168 ? 5.881 11.134 -27.845 1.00 17.62 168 GLY A CA 1
ATOM 1310 C C . GLY A 1 168 ? 7.331 11.511 -27.695 1.00 19.81 168 GLY A C 1
ATOM 1311 O O . GLY A 1 168 ? 8.194 10.764 -28.175 1.00 21.03 168 GLY A O 1
ATOM 1312 N N . GLN A 1 169 ? 7.632 12.644 -27.055 1.00 17.60 169 GLN A N 1
ATOM 1313 C CA . GLN A 1 169 ? 9.010 13.066 -26.823 1.00 18.49 169 GLN A CA 1
ATOM 1314 C C . GLN A 1 169 ? 9.417 12.655 -25.419 1.00 18.44 169 GLN A C 1
ATOM 1315 O O . GLN A 1 169 ? 8.830 13.130 -24.441 1.00 17.84 169 GLN A O 1
ATOM 1321 N N . PHE A 1 170 ? 10.451 11.836 -25.310 1.00 15.00 170 PHE A N 1
ATOM 1322 C CA . PHE A 1 170 ? 10.914 11.364 -24.011 1.00 15.64 170 PHE A CA 1
ATOM 1323 C C . PHE A 1 170 ? 12.379 11.751 -23.886 1.00 16.02 170 PHE A C 1
ATOM 1324 O O . PHE A 1 170 ? 13.272 11.046 -24.371 1.00 20.53 170 PHE A O 1
ATOM 1332 N N . THR A 1 171 ? 12.621 12.887 -23.247 1.00 17.61 171 THR A N 1
ATOM 1333 C CA . THR A 1 171 ? 13.960 13.448 -23.219 1.00 15.83 171 THR A CA 1
ATOM 1334 C C . THR A 1 171 ? 14.659 13.159 -21.896 1.00 19.61 171 THR A C 1
ATOM 1335 O O . THR A 1 171 ? 14.021 12.955 -20.864 1.00 18.46 171 THR A O 1
ATOM 1339 N N . GLU A 1 172 ? 15.999 13.159 -21.934 1.00 18.08 172 GLU A N 1
ATOM 1340 C CA . GLU A 1 172 ? 16.755 12.876 -20.720 1.00 17.15 172 GLU A CA 1
ATOM 1341 C C . GLU A 1 172 ? 16.660 14.022 -19.720 1.00 16.61 172 GLU A C 1
ATOM 1342 O O . GLU A 1 172 ? 16.561 13.780 -18.517 1.00 17.59 172 GLU A O 1
ATOM 1348 N N . ALA A 1 173 ? 16.677 15.278 -20.177 1.00 19.96 173 ALA A N 1
ATOM 1349 C CA . ALA A 1 173 ? 16.595 16.359 -19.196 1.00 16.57 173 ALA A CA 1
ATOM 1350 C C . ALA A 1 173 ? 15.264 16.308 -18.450 1.00 16.48 173 ALA A C 1
ATOM 1351 O O . ALA A 1 173 ? 15.212 16.587 -17.250 1.00 15.33 173 ALA A O 1
ATOM 1353 N N . SER A 1 174 ? 14.183 15.923 -19.130 1.00 18.79 174 SER A N 1
ATOM 1354 C CA . SER A 1 174 ? 12.918 15.763 -18.418 1.00 15.04 174 SER A CA 1
ATOM 1355 C C . SER A 1 174 ? 12.933 14.524 -17.540 1.00 14.05 174 SER A C 1
ATOM 1356 O O . SER A 1 174 ? 12.362 14.533 -16.445 1.00 16.63 174 SER A O 1
ATOM 1359 N N . ARG A 1 175 ? 13.579 13.449 -17.998 1.00 16.41 175 ARG A N 1
ATOM 1360 C CA . ARG A 1 175 ? 13.708 12.254 -17.170 1.00 13.85 175 ARG A CA 1
ATOM 1361 C C . ARG A 1 175 ? 14.473 12.561 -15.893 1.00 15.62 175 ARG A C 1
ATOM 1362 O O . ARG A 1 175 ? 14.066 12.162 -14.799 1.00 15.25 175 ARG A O 1
ATOM 1370 N N . ALA A 1 176 ? 15.598 13.274 -16.017 1.00 17.85 176 ALA A N 1
ATOM 1371 C CA . ALA A 1 176 ? 16.372 13.640 -14.837 1.00 16.31 176 ALA A CA 1
ATOM 1372 C C . ALA A 1 176 ? 15.580 14.556 -13.907 1.00 16.44 176 ALA A C 1
ATOM 1373 O O . ALA A 1 176 ? 15.650 14.408 -12.683 1.00 16.36 176 ALA A O 1
ATOM 1375 N N . TYR A 1 177 ? 14.852 15.532 -14.468 1.00 17.63 177 TYR A N 1
ATOM 1376 C CA . TYR A 1 177 ? 14.039 16.425 -13.643 1.00 16.81 177 TYR A CA 1
ATOM 1377 C C . TYR A 1 177 ? 13.008 15.645 -12.832 1.00 15.23 177 TYR A C 1
ATOM 1378 O O . TYR A 1 177 ? 12.825 15.900 -11.636 1.00 16.02 177 TYR A O 1
ATOM 1387 N N . TYR A 1 178 ? 12.330 14.688 -13.462 1.00 15.37 178 TYR A N 1
ATOM 1388 C CA . TYR A 1 178 ? 11.383 13.847 -12.735 1.00 16.33 178 TYR A CA 1
ATOM 1389 C C . TYR A 1 178 ? 12.080 13.041 -11.660 1.00 14.08 178 TYR A C 1
ATOM 1390 O O . TYR A 1 178 ? 11.562 12.915 -10.548 1.00 12.85 178 TYR A O 1
ATOM 1399 N N . ALA A 1 179 ? 13.253 12.476 -11.977 1.00 16.32 179 ALA A N 1
ATOM 1400 C CA . ALA A 1 179 ? 13.985 11.709 -10.980 1.00 14.57 179 ALA A CA 1
ATOM 1401 C C . ALA A 1 179 ? 14.374 12.577 -9.799 1.00 17.04 179 ALA A C 1
ATOM 1402 O O . ALA A 1 179 ? 14.357 12.108 -8.658 1.00 14.47 179 ALA A O 1
ATOM 1404 N N . GLN A 1 180 ? 14.735 13.838 -10.059 1.00 19.15 180 GLN A N 1
ATOM 1405 C CA . GLN A 1 180 ? 15.145 14.772 -9.016 1.00 18.07 180 GLN A CA 1
ATOM 1406 C C . GLN A 1 180 ? 13.979 15.117 -8.087 1.00 17.43 180 GLN A C 1
ATOM 1407 O O . GLN A 1 180 ? 14.149 15.168 -6.864 1.00 16.80 180 GLN A O 1
ATOM 1413 N N . VAL A 1 181 ? 12.782 15.313 -8.644 1.00 13.99 181 VAL A N 1
ATOM 1414 C CA . VAL A 1 181 ? 11.603 15.570 -7.820 1.00 17.60 181 VAL A CA 1
ATOM 1415 C C . VAL A 1 181 ? 11.260 14.354 -6.971 1.00 13.92 181 VAL A C 1
ATOM 1416 O O . VAL A 1 181 ? 10.809 14.487 -5.829 1.00 14.24 181 VAL A O 1
ATOM 1420 N N . ILE A 1 182 ? 11.452 13.151 -7.511 1.00 11.66 182 ILE A N 1
ATOM 1421 C CA . ILE A 1 182 ? 11.165 11.949 -6.734 1.00 13.17 182 ILE A CA 1
ATOM 1422 C C . ILE A 1 182 ? 12.108 11.838 -5.550 1.00 16.87 182 ILE A C 1
ATOM 1423 O O . ILE A 1 182 ? 11.686 11.539 -4.429 1.00 15.21 182 ILE A O 1
ATOM 1428 N N . ALA A 1 183 ? 13.401 12.090 -5.781 1.00 15.43 183 ALA A N 1
ATOM 1429 C CA . ALA A 1 183 ? 14.362 12.019 -4.693 1.00 15.67 183 ALA A CA 1
ATOM 1430 C C . ALA A 1 183 ? 14.072 13.061 -3.623 1.00 15.45 183 ALA A C 1
ATOM 1431 O O . ALA A 1 183 ? 14.250 12.792 -2.429 1.00 19.55 183 ALA A O 1
ATOM 1433 N N . ARG A 1 184 ? 13.658 14.267 -4.023 1.00 18.76 184 ARG A N 1
ATOM 1434 C CA . ARG A 1 184 ? 13.310 15.287 -3.037 1.00 17.96 184 ARG A CA 1
ATOM 1435 C C . ARG A 1 184 ? 12.113 14.862 -2.190 1.00 23.23 184 ARG A C 1
ATOM 1436 O O . ARG A 1 184 ? 12.079 15.114 -0.978 1.00 20.71 184 ARG A O 1
ATOM 1444 N N . LEU A 1 185 ? 11.106 14.237 -2.812 1.00 17.37 185 LEU A N 1
ATOM 1445 C CA . LEU A 1 185 ? 9.950 13.795 -2.043 1.00 16.79 185 LEU A CA 1
ATOM 1446 C C . LEU A 1 185 ? 10.303 12.604 -1.158 1.00 18.01 185 LEU A C 1
ATOM 1447 O O . LEU A 1 185 ? 9.694 12.423 -0.097 1.00 18.68 185 LEU A O 1
ATOM 1452 N N . ALA A 1 186 ? 11.289 11.799 -1.571 1.00 18.44 186 ALA A N 1
ATOM 1453 C CA . ALA A 1 186 ? 11.812 10.735 -0.720 1.00 17.93 186 ALA A CA 1
ATOM 1454 C C . ALA A 1 186 ? 12.422 11.304 0.549 1.00 21.10 186 ALA A C 1
ATOM 1455 O O . ALA A 1 186 ? 12.280 10.722 1.630 1.00 22.48 186 ALA A O 1
ATOM 1457 N N . GLU A 1 187 ? 13.131 12.428 0.429 1.00 23.80 187 GLU A N 1
ATOM 1458 C CA . GLU A 1 187 ? 13.668 13.129 1.593 1.00 23.23 187 GLU A CA 1
ATOM 1459 C C . GLU A 1 187 ? 12.572 13.601 2.545 1.00 27.25 187 GLU A C 1
ATOM 1460 O O . GLU A 1 187 ? 12.859 13.928 3.697 1.00 27.34 187 GLU A O 1
ATOM 1466 N N . GLN A 1 188 ? 11.325 13.647 2.092 1.00 22.44 188 GLN A N 1
ATOM 1467 C CA . GLN A 1 188 ? 10.196 14.054 2.912 1.00 20.51 188 GLN A CA 1
ATOM 1468 C C . GLN A 1 188 ? 9.467 12.879 3.545 1.00 24.08 188 GLN A C 1
ATOM 1469 O O . GLN A 1 188 ? 8.379 13.063 4.098 1.00 25.16 188 GLN A O 1
ATOM 1475 N N . GLY A 1 189 ? 10.035 11.680 3.473 1.00 22.28 189 GLY A N 1
ATOM 1476 C CA . GLY A 1 189 ? 9.426 10.502 4.048 1.00 21.26 189 GLY A CA 1
ATOM 1477 C C . GLY A 1 189 ? 8.474 9.746 3.141 1.00 19.95 189 GLY A C 1
ATOM 1478 O O . GLY A 1 189 ? 7.813 8.813 3.614 1.00 17.70 189 GLY A O 1
ATOM 1479 N N . ALA A 1 190 ? 8.378 10.117 1.864 1.00 17.64 190 ALA A N 1
ATOM 1480 C CA . ALA A 1 190 ? 7.584 9.332 0.921 1.00 14.55 190 ALA A CA 1
ATOM 1481 C C . ALA A 1 190 ? 8.092 7.900 0.881 1.00 14.49 190 ALA A C 1
ATOM 1482 O O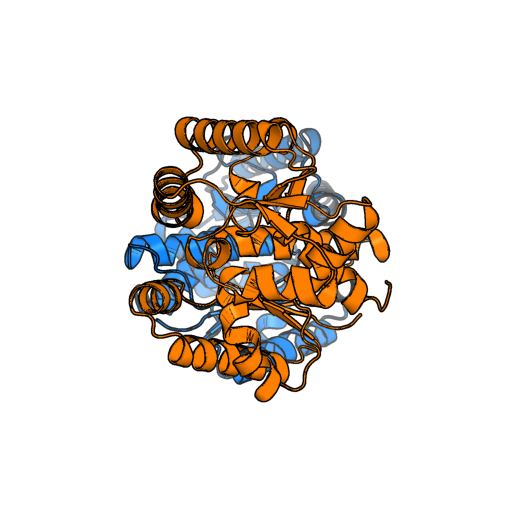 . ALA A 1 190 ? 9.301 7.660 0.790 1.00 17.68 190 ALA A O 1
ATOM 1484 N N . GLN A 1 191 ? 7.163 6.952 0.955 1.00 14.45 191 GLN A N 1
ATOM 1485 C CA . GLN A 1 191 ? 7.514 5.540 0.976 1.00 15.09 191 GLN A CA 1
ATOM 1486 C C . GLN A 1 191 ? 7.497 4.915 -0.407 1.00 17.60 191 GLN A C 1
ATOM 1487 O O . GLN A 1 191 ? 8.108 3.862 -0.612 1.00 15.27 191 GLN A O 1
ATOM 1493 N N . GLY A 1 192 ? 6.787 5.528 -1.341 1.00 13.38 192 GLY A N 1
ATOM 1494 C CA . GLY A 1 192 ? 6.784 5.101 -2.720 1.00 13.80 192 GLY A CA 1
ATOM 1495 C C . GLY A 1 192 ? 6.349 6.293 -3.533 1.00 13.01 192 GLY A C 1
ATOM 1496 O O . GLY A 1 192 ? 6.117 7.375 -2.990 1.00 13.79 192 GLY A O 1
ATOM 1497 N N . VAL A 1 193 ? 6.227 6.094 -4.845 1.00 10.97 193 VAL A N 1
ATOM 1498 C CA . VAL A 1 193 ? 5.811 7.183 -5.731 1.00 14.29 193 VAL A CA 1
ATOM 1499 C C . VAL A 1 193 ? 4.742 6.655 -6.671 1.00 13.37 193 VAL A C 1
ATOM 1500 O O . VAL A 1 193 ? 4.916 5.595 -7.278 1.00 13.96 193 VAL A O 1
ATOM 1504 N N . ILE A 1 194 ? 3.606 7.349 -6.725 1.00 10.23 194 ILE A N 1
ATOM 1505 C CA . ILE A 1 194 ? 2.581 7.057 -7.710 1.00 10.36 194 ILE A CA 1
ATOM 1506 C C . ILE A 1 194 ? 2.918 7.779 -9.005 1.00 8.95 194 ILE A C 1
ATOM 1507 O O . ILE A 1 194 ? 3.027 9.011 -9.026 1.00 8.92 194 ILE A O 1
ATOM 1512 N N . PHE A 1 195 ? 3.100 7.014 -10.088 1.00 10.29 195 PHE A N 1
ATOM 1513 C CA . PHE A 1 195 ? 3.066 7.576 -11.436 1.00 10.73 195 PHE A CA 1
ATOM 1514 C C . PHE A 1 195 ? 1.588 7.761 -11.781 1.00 11.99 195 PHE A C 1
ATOM 1515 O O . PHE A 1 195 ? 0.959 6.905 -12.402 1.00 10.96 195 PHE A O 1
ATOM 1523 N N . GLY A 1 196 ? 1.039 8.910 -11.388 1.00 7.27 196 GLY A N 1
ATOM 1524 C CA . GLY A 1 196 ? -0.392 9.165 -11.418 1.00 9.25 196 GLY A CA 1
ATOM 1525 C C . GLY A 1 196 ? -0.815 9.997 -12.612 1.00 11.57 196 GLY A C 1
ATOM 1526 O O . GLY A 1 196 ? -1.839 10.681 -12.594 1.00 10.51 196 GLY A O 1
ATOM 1527 N N . CYS A 1 197 ? 0.013 9.955 -13.646 1.00 11.81 197 CYS A N 1
ATOM 1528 C CA . CYS A 1 197 ? -0.367 10.236 -15.021 1.00 10.39 197 CYS A CA 1
ATOM 1529 C C . CYS A 1 197 ? 0.150 9.059 -15.831 1.00 13.54 197 CYS A C 1
ATOM 1530 O O . CYS A 1 197 ? 1.312 8.649 -15.662 1.00 9.29 197 CYS A O 1
ATOM 1533 N N . THR A 1 198 ? -0.710 8.507 -16.686 1.00 12.39 198 THR A N 1
ATOM 1534 C CA . THR A 1 198 ? -0.398 7.235 -17.335 1.00 14.17 198 THR A CA 1
ATOM 1535 C C . THR A 1 198 ? 0.758 7.341 -18.338 1.00 13.68 198 THR A C 1
ATOM 1536 O O . THR A 1 198 ? 1.273 6.310 -18.767 1.00 13.26 198 THR A O 1
ATOM 1540 N N . GLU A 1 199 ? 1.177 8.549 -18.731 1.00 10.93 199 GLU A N 1
ATOM 1541 C CA . GLU A 1 199 ? 2.344 8.694 -19.601 1.00 13.23 199 GLU A CA 1
ATOM 1542 C C . GLU A 1 199 ? 3.673 8.690 -18.850 1.00 11.41 199 GLU A C 1
ATOM 1543 O O . GLU A 1 199 ? 4.727 8.599 -19.493 1.00 11.88 199 GLU A O 1
ATOM 1549 N N . ILE A 1 200 ? 3.674 8.848 -17.526 1.00 12.86 200 ILE A N 1
ATOM 1550 C CA . ILE A 1 200 ? 4.950 9.034 -16.827 1.00 10.68 200 ILE A CA 1
ATOM 1551 C C . ILE A 1 200 ? 5.823 7.799 -16.955 1.00 13.89 200 ILE A C 1
ATOM 1552 O O . ILE A 1 200 ? 7.044 7.914 -17.119 1.00 12.86 200 ILE A O 1
ATOM 1557 N N . GLY A 1 201 ? 5.218 6.610 -16.858 1.00 12.32 201 GLY A N 1
ATOM 1558 C CA . GLY A 1 201 ? 5.882 5.337 -17.067 1.00 16.92 201 GLY A CA 1
ATOM 1559 C C . GLY A 1 201 ? 6.677 5.254 -18.351 1.00 18.41 201 GLY A C 1
ATOM 1560 O O . GLY A 1 201 ? 7.721 4.593 -18.386 1.00 17.77 201 GLY A O 1
ATOM 1561 N N . LEU A 1 202 ? 6.234 5.953 -19.391 1.00 14.50 202 LEU A N 1
ATOM 1562 C CA . LEU A 1 202 ? 6.954 5.953 -20.660 1.00 17.10 202 LEU A CA 1
ATOM 1563 C C . LEU A 1 202 ? 8.266 6.735 -20.573 1.00 17.27 202 LEU A C 1
ATOM 1564 O O . LEU A 1 202 ? 9.175 6.506 -21.375 1.00 17.19 202 LEU A O 1
ATOM 1569 N N . LEU A 1 203 ? 8.357 7.703 -19.656 1.00 15.38 203 LEU A N 1
ATOM 1570 C CA . LEU A 1 203 ? 9.520 8.574 -19.508 1.00 18.77 203 LEU A CA 1
ATOM 1571 C 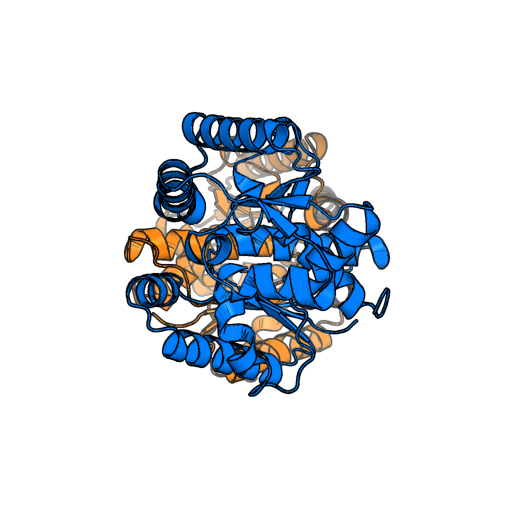C . LEU A 1 203 ? 10.527 8.007 -18.514 1.00 16.68 203 LEU A C 1
ATOM 1572 O O . LEU A 1 203 ? 11.726 7.939 -18.794 1.00 17.24 203 LEU A O 1
ATOM 1577 N N . VAL A 1 204 ? 10.055 7.611 -17.339 1.00 16.15 204 VAL A N 1
ATOM 1578 C CA . VAL A 1 204 ? 10.899 7.316 -16.182 1.00 17.32 204 VAL A CA 1
ATOM 1579 C C . VAL A 1 204 ? 10.962 5.809 -15.958 1.00 18.12 204 VAL A C 1
ATOM 1580 O O . VAL A 1 204 ? 9.987 5.230 -15.455 1.00 16.71 204 VAL A O 1
ATOM 1584 N N . PRO A 1 205 ? 12.061 5.137 -16.292 1.00 15.80 205 PRO A N 1
ATOM 1585 C CA . PRO A 1 205 ? 12.213 3.735 -15.894 1.00 19.73 205 PRO A CA 1
ATOM 1586 C C . PRO A 1 205 ? 12.235 3.626 -14.380 1.00 17.87 205 PRO A C 1
ATOM 1587 O O . PRO A 1 205 ? 12.585 4.575 -13.677 1.00 17.59 205 PRO A O 1
ATOM 1591 N N . GLU A 1 206 ? 11.853 2.451 -13.873 1.00 20.11 206 GLU A N 1
ATOM 1592 C CA . GLU A 1 206 ? 11.861 2.273 -12.427 1.00 20.56 206 GLU A CA 1
ATOM 1593 C C . GLU A 1 206 ? 13.266 2.462 -11.863 1.00 25.10 206 GLU A C 1
ATOM 1594 O O . GLU A 1 206 ? 13.418 2.962 -10.748 1.00 34.77 206 GLU A O 1
ATOM 1600 N N . GLU A 1 207 ? 14.304 2.114 -12.635 1.00 32.25 207 GLU A N 1
ATOM 1601 C CA . GLU A 1 207 ? 15.707 2.326 -12.259 1.00 37.15 207 GLU A CA 1
ATOM 1602 C C . GLU A 1 207 ? 16.034 3.773 -11.966 1.00 25.89 207 GLU A C 1
ATOM 1603 O O . GLU A 1 207 ? 17.019 4.037 -11.269 1.00 26.95 207 GLU A O 1
ATOM 1609 N N . ARG A 1 208 ? 15.280 4.714 -12.519 1.00 21.66 208 ARG A N 1
ATOM 1610 C CA . ARG A 1 208 ? 15.620 6.107 -12.313 1.00 20.11 208 ARG A CA 1
ATOM 1611 C C . ARG A 1 208 ? 14.944 6.675 -11.080 1.00 18.73 208 ARG A C 1
ATOM 1612 O O . ARG A 1 208 ? 15.254 7.803 -10.683 1.00 21.07 208 ARG A O 1
ATOM 1620 N N . SER A 1 209 ? 14.056 5.902 -10.463 1.00 18.24 209 SER A N 1
ATOM 1621 C CA . SER A 1 209 ? 13.332 6.307 -9.268 1.00 15.66 209 SER A CA 1
ATOM 1622 C C . SER A 1 209 ? 13.995 5.728 -8.024 1.00 16.65 209 SER A C 1
ATOM 1623 O O . SER A 1 209 ? 14.131 4.508 -7.910 1.00 17.03 209 SER A O 1
ATOM 1626 N N . VAL A 1 210 ? 14.339 6.596 -7.063 1.00 17.51 210 VAL A N 1
ATOM 1627 C CA . VAL A 1 210 ? 14.836 6.107 -5.777 1.00 20.30 210 VAL A CA 1
ATOM 1628 C C . VAL A 1 210 ? 13.724 5.599 -4.879 1.00 17.35 210 VAL A C 1
ATOM 1629 O O . VAL A 1 210 ? 14.007 5.063 -3.802 1.00 21.24 210 VAL A O 1
ATOM 1633 N N . LEU A 1 211 ? 12.465 5.742 -5.289 1.00 15.32 211 LEU A N 1
ATOM 1634 C CA . LEU A 1 211 ? 11.370 5.173 -4.527 1.00 14.59 211 LEU A CA 1
ATOM 1635 C C . LEU A 1 211 ? 10.696 4.036 -5.294 1.00 15.68 211 LEU A C 1
ATOM 1636 O O . LEU A 1 211 ? 10.633 4.065 -6.527 1.00 15.47 211 LEU A O 1
ATOM 1641 N N . PRO A 1 212 ? 10.154 3.040 -4.588 1.00 15.81 212 PRO A N 1
ATOM 1642 C CA . PRO A 1 212 ? 9.321 2.025 -5.250 1.00 13.70 212 PRO A CA 1
ATOM 1643 C C . PRO A 1 212 ? 8.188 2.690 -6.022 1.00 15.22 212 PRO A C 1
ATOM 1644 O O . PRO A 1 212 ? 7.559 3.628 -5.534 1.00 13.90 212 PRO A O 1
ATOM 1648 N N . VAL A 1 213 ? 7.967 2.224 -7.256 1.00 12.42 213 VAL A N 1
ATOM 1649 C CA . VAL A 1 213 ? 7.060 2.870 -8.210 1.00 14.02 213 VAL A CA 1
ATOM 1650 C C . VAL A 1 213 ? 5.736 2.121 -8.245 1.00 15.89 213 VAL A C 1
ATOM 1651 O O . VAL A 1 213 ? 5.710 0.890 -8.365 1.00 14.64 213 VAL A O 1
ATOM 1655 N N . PHE A 1 214 ? 4.643 2.870 -8.173 1.00 12.83 214 PHE A N 1
ATOM 1656 C CA . PHE A 1 214 ? 3.300 2.387 -8.470 1.00 10.15 214 PHE A CA 1
ATOM 1657 C C . PHE A 1 214 ? 2.886 2.969 -9.811 1.00 11.19 214 PHE A C 1
ATOM 1658 O O . PHE A 1 214 ? 2.506 4.139 -9.902 1.00 10.41 214 PHE A O 1
ATOM 1666 N N . ASP A 1 215 ? 2.955 2.156 -10.858 1.00 10.40 215 ASP A N 1
ATOM 1667 C CA . ASP A 1 215 ? 2.627 2.641 -12.190 1.00 10.94 215 ASP A CA 1
ATOM 1668 C C . ASP A 1 215 ? 1.138 2.426 -12.411 1.00 14.25 215 ASP A C 1
ATOM 1669 O O . ASP A 1 215 ? 0.692 1.287 -12.555 1.00 12.23 215 ASP A O 1
ATOM 1674 N N . THR A 1 216 ? 0.379 3.523 -12.447 1.00 12.66 216 THR A N 1
ATOM 1675 C CA . THR A 1 216 ? -1.078 3.398 -12.456 1.00 11.12 216 THR A CA 1
ATOM 1676 C C . THR A 1 216 ? -1.577 2.714 -13.719 1.00 13.71 216 THR A C 1
ATOM 1677 O O . THR A 1 216 ? -2.548 1.957 -13.667 1.00 13.88 216 THR A O 1
ATOM 1681 N N . ALA A 1 217 ? -0.945 2.969 -14.862 1.00 13.97 217 ALA A N 1
ATOM 1682 C CA . ALA A 1 217 ? -1.389 2.307 -16.080 1.00 14.09 217 ALA A CA 1
ATOM 1683 C C . ALA A 1 217 ? -1.143 0.810 -15.981 1.00 13.57 217 ALA A C 1
ATOM 1684 O O . ALA A 1 217 ? -2.032 0.005 -16.269 1.00 12.53 217 ALA A O 1
ATOM 1686 N N . ALA A 1 218 ? -0.006 0.382 -15.503 1.00 14.09 218 ALA A N 1
ATOM 1687 C CA . ALA A 1 218 ? 0.181 -1.055 -15.332 1.00 17.22 218 ALA A CA 1
ATOM 1688 C C . ALA A 1 218 ? -0.743 -1.735 -14.322 1.00 18.67 218 ALA A C 1
ATOM 1689 O O . ALA A 1 218 ? -1.245 -2.811 -14.541 1.00 27.31 218 ALA A O 1
ATOM 1691 N N . ILE A 1 219 ? -0.880 -1.117 -13.165 1.00 11.15 219 ILE A N 1
ATOM 1692 C CA . ILE A 1 219 ? -1.810 -1.593 -12.169 1.00 13.63 219 ILE A CA 1
ATOM 1693 C C . ILE A 1 219 ? -3.273 -1.693 -12.682 1.00 15.52 219 ILE A C 1
ATOM 1694 O O . ILE A 1 219 ? -3.957 -2.636 -12.420 1.00 12.29 219 ILE A O 1
ATOM 1699 N N . HIS A 1 220 ? -3.688 -0.635 -13.385 1.00 11.36 220 HIS A N 1
ATOM 1700 C CA . HIS A 1 220 ? -5.052 -0.637 -13.924 1.00 10.86 220 HIS A CA 1
ATOM 1701 C C . HIS A 1 220 ? -5.230 -1.785 -14.903 1.00 13.61 220 HIS A C 1
ATOM 1702 O O . HIS A 1 220 ? -6.263 -2.457 -14.922 1.00 10.50 220 HIS A O 1
ATOM 1709 N N . ALA A 1 221 ? -4.203 -2.027 -15.704 1.00 10.67 221 ALA A N 1
ATOM 1710 C CA . ALA A 1 221 ? -4.245 -3.074 -16.705 1.00 8.86 221 ALA A CA 1
ATOM 1711 C C . ALA A 1 221 ? -4.419 -4.461 -16.074 1.00 15.90 221 ALA A C 1
ATOM 1712 O O . ALA A 1 221 ? -5.229 -5.268 -16.565 1.00 11.59 221 ALA A O 1
ATOM 1714 N N . GLU A 1 222 ? -3.655 -4.681 -15.020 1.00 11.56 222 GLU A N 1
ATOM 1715 C CA . GLU A 1 222 ? -3.761 -5.919 -14.295 1.00 17.61 222 GLU A CA 1
ATOM 1716 C C . GLU A 1 222 ? -5.114 -6.160 -13.606 1.00 14.47 222 GLU A C 1
ATOM 1717 O O . GLU A 1 222 ? -5.576 -7.217 -13.535 1.00 16.43 222 GLU A O 1
ATOM 1723 N N . ASP A 1 223 ? -5.687 -5.083 -13.103 1.00 14.35 223 ASP A N 1
ATOM 1724 C CA . ASP A 1 223 ? -7.049 -5.040 -12.595 1.00 16.67 223 ASP A CA 1
ATOM 1725 C C . ASP A 1 223 ? -8.056 -5.409 -13.682 1.00 15.95 223 ASP A C 1
ATOM 1726 O O . ASP A 1 223 ? -8.967 -6.212 -13.443 1.00 16.81 223 ASP A O 1
ATOM 1731 N N . ALA A 1 224 ? -7.896 -4.858 -14.890 1.00 12.19 224 ALA A N 1
ATOM 1732 C CA . ALA A 1 224 ? -8.753 -5.253 -16.008 1.00 11.17 224 ALA A CA 1
ATOM 1733 C C . ALA A 1 224 ? -8.656 -6.753 -16.280 1.00 11.98 224 ALA A C 1
ATOM 1734 O O . ALA A 1 224 ? -9.674 -7.436 -16.422 1.00 13.27 224 ALA A O 1
ATOM 1736 N N . VAL A 1 225 ? -7.430 -7.283 -16.359 1.00 11.28 225 VAL A N 1
ATOM 1737 C CA . VAL A 1 225 ? -7.266 -8.715 -16.618 1.00 11.67 225 VAL A CA 1
ATOM 1738 C C . VAL A 1 225 ? -7.956 -9.544 -15.542 1.00 14.47 225 VAL A C 1
ATOM 1739 O O . VAL A 1 225 ? -8.640 -10.525 -15.847 1.00 12.81 225 VAL A O 1
ATOM 1743 N N . ALA A 1 226 ? -7.812 -9.151 -14.273 1.00 12.31 226 ALA A N 1
ATOM 1744 C CA . ALA A 1 226 ? -8.458 -9.879 -13.184 1.00 15.49 226 ALA A CA 1
ATOM 1745 C C . ALA A 1 226 ? -9.979 -9.858 -13.338 1.00 17.50 226 ALA A C 1
ATOM 1746 O O . ALA A 1 226 ? -10.643 -10.884 -13.158 1.00 15.97 226 ALA A O 1
ATOM 1748 N N . PHE A 1 227 ? -10.535 -8.705 -13.720 1.00 15.09 227 PHE A N 1
ATOM 1749 C CA . PHE A 1 227 ? -11.963 -8.590 -13.990 1.00 15.36 227 PHE A CA 1
ATOM 1750 C C . PHE A 1 227 ? -12.382 -9.472 -15.160 1.00 16.21 227 PHE A C 1
ATOM 1751 O O . PHE A 1 227 ? -13.421 -10.141 -15.100 1.00 15.13 227 PHE A O 1
ATOM 1759 N N . MET A 1 228 ? -11.601 -9.469 -16.243 1.00 13.34 228 MET A N 1
ATOM 1760 C CA . MET A 1 228 ? -11.966 -10.245 -17.431 1.00 14.14 228 MET A CA 1
ATOM 1761 C C . MET A 1 228 ? -12.018 -11.740 -17.141 1.00 15.21 228 MET A C 1
ATOM 1762 O O . MET A 1 228 ? -12.835 -12.451 -17.725 1.00 13.23 228 MET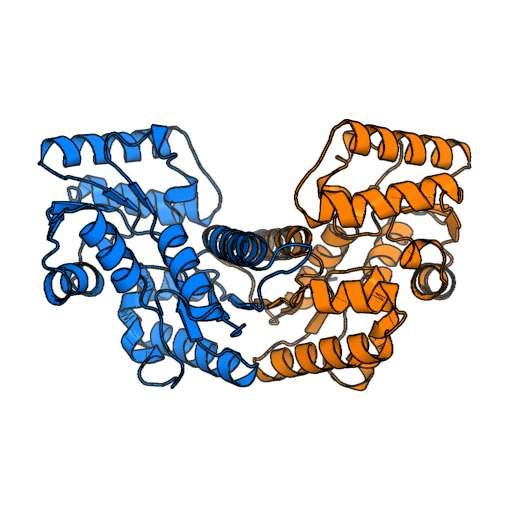 A O 1
ATOM 1767 N N . LEU A 1 229 ? -11.162 -12.226 -16.248 1.00 10.97 229 LEU A N 1
ATOM 1768 C CA . LEU A 1 229 ? -11.076 -13.645 -15.921 1.00 13.87 229 LEU A CA 1
ATOM 1769 C C . LEU A 1 229 ? -11.798 -14.010 -14.624 1.00 19.43 229 LEU A C 1
ATOM 1770 O O . LEU A 1 229 ? -11.792 -15.186 -14.247 1.00 19.56 229 LEU A O 1
ATOM 1775 N N . SER A 1 230 ? -12.420 -13.040 -13.946 1.00 20.39 230 SER A N 1
ATOM 1776 C CA . SER A 1 230 ? -13.071 -13.235 -12.645 1.00 17.92 230 SER A CA 1
ATOM 1777 C C . SER A 1 230 ? -12.111 -13.841 -11.611 1.00 23.89 230 SER A C 1
ATOM 1778 O O . SER A 1 230 ? -12.433 -14.797 -10.903 1.00 24.60 230 SER A O 1
ATOM 1781 N N . LEU A 1 231 ? -10.909 -13.279 -11.542 1.00 25.06 231 LEU A N 1
ATOM 1782 C CA . LEU A 1 231 ? -9.937 -13.519 -10.482 1.00 29.17 231 LEU A CA 1
ATOM 1783 C C . LEU A 1 231 ? -9.920 -12.273 -9.621 1.00 30.22 231 LEU A C 1
ATOM 1784 O O . LEU A 1 231 ? -10.250 -11.193 -10.109 1.00 33.82 231 LEU A O 1
ATOM 1789 N N . GLU A 1 232 ? -9.518 -12.387 -8.348 1.00 32.75 232 GLU A N 1
ATOM 1790 C CA . GLU A 1 232 ? -9.272 -11.171 -7.560 1.00 29.48 232 GLU A CA 1
ATOM 1791 C C . GLU A 1 232 ? -10.501 -10.252 -7.541 1.00 34.97 232 GLU A C 1
ATOM 1792 O O . GLU A 1 232 ? -10.691 -9.457 -6.615 1.00 35.12 232 GLU A O 1
ATOM 1798 N N . HIS A 1 233 ? -11.277 -10.310 -8.626 1.00 35.32 233 HIS A N 1
ATOM 1799 C CA . HIS A 1 233 ? -12.690 -9.962 -8.777 1.00 31.44 233 HIS A CA 1
ATOM 1800 C C . HIS A 1 233 ? -13.586 -11.179 -8.534 1.00 31.43 233 HIS A C 1
ATOM 1801 O O . HIS A 1 233 ? -13.164 -12.336 -8.679 1.00 35.32 233 HIS A O 1
ATOM 1808 N N . MET B 1 1 ? -13.283 14.854 -38.436 1.00 25.13 1 MET B N 1
ATOM 1809 C CA . MET B 1 1 ? -12.772 13.593 -38.954 1.00 25.35 1 MET B CA 1
ATOM 1810 C C . MET B 1 1 ? -13.796 12.484 -38.771 1.00 25.06 1 MET B C 1
ATOM 1811 O O . MET B 1 1 ? -14.646 12.563 -37.889 1.00 25.06 1 MET B O 1
ATOM 1816 N N . LYS B 1 2 ? -13.747 11.473 -39.633 1.00 16.23 2 LYS B N 1
ATOM 1817 C CA . LYS B 1 2 ? -14.579 10.296 -39.450 1.00 19.12 2 LYS B CA 1
ATOM 1818 C C . LYS B 1 2 ? -13.931 9.369 -38.437 1.00 18.41 2 LYS B C 1
ATOM 1819 O O . LYS B 1 2 ? -12.701 9.273 -38.353 1.00 15.39 2 LYS B O 1
ATOM 1825 N N . THR B 1 3 ? -14.771 8.702 -37.658 1.00 13.55 3 THR B N 1
ATOM 1826 C CA . THR B 1 3 ? -14.315 7.687 -36.717 1.00 11.86 3 THR B CA 1
ATOM 1827 C C . THR B 1 3 ? -14.065 6.388 -37.470 1.00 13.98 3 THR B C 1
ATOM 1828 O O . THR B 1 3 ? -14.952 5.891 -38.171 1.00 14.20 3 THR B O 1
ATOM 1832 N N . ILE B 1 4 ? -12.851 5.850 -37.350 1.00 11.33 4 ILE B N 1
ATOM 1833 C CA . ILE B 1 4 ? -12.506 4.592 -38.008 1.00 11.52 4 ILE B CA 1
ATOM 1834 C C . ILE B 1 4 ? -12.748 3.436 -37.049 1.00 12.87 4 ILE B C 1
ATOM 1835 O O . ILE B 1 4 ? -12.555 3.546 -35.832 1.00 12.75 4 ILE B O 1
ATOM 1840 N N . GLY B 1 5 ? -13.275 2.346 -37.595 1.00 11.95 5 GLY B N 1
ATOM 1841 C CA . GLY B 1 5 ? -13.484 1.120 -36.851 1.00 13.97 5 GLY B CA 1
ATOM 1842 C C . GLY B 1 5 ? -12.460 0.079 -37.270 1.00 13.55 5 GLY B C 1
ATOM 1843 O O . GLY B 1 5 ? -12.365 -0.265 -38.443 1.00 12.72 5 GLY B O 1
ATOM 1844 N N . LEU B 1 6 ? -11.737 -0.434 -36.288 1.00 9.91 6 LEU B N 1
ATOM 1845 C CA . LEU B 1 6 ? -10.660 -1.379 -36.540 1.00 9.76 6 LEU B CA 1
ATOM 1846 C C . LEU B 1 6 ? -11.048 -2.749 -36.010 1.00 12.57 6 LEU B C 1
ATOM 1847 O O . LEU B 1 6 ? -11.482 -2.867 -34.862 1.00 12.20 6 LEU B O 1
ATOM 1852 N N . LEU B 1 7 ? -10.898 -3.770 -36.847 1.00 9.15 7 LEU B N 1
ATOM 1853 C CA . LEU B 1 7 ? -11.094 -5.165 -36.458 1.00 9.54 7 LEU B CA 1
ATOM 1854 C C . LEU B 1 7 ? -9.696 -5.724 -36.266 1.00 10.24 7 LEU B C 1
ATOM 1855 O O . LEU B 1 7 ? -8.979 -5.948 -37.239 1.00 12.25 7 LEU B O 1
ATOM 1860 N N . GLY B 1 8 ? -9.309 -5.940 -35.018 1.00 11.22 8 GLY B N 1
ATOM 1861 C CA . GLY B 1 8 ? -7.908 -6.207 -34.722 1.00 7.63 8 GLY B CA 1
ATOM 1862 C C . GLY B 1 8 ? -7.751 -7.402 -33.808 1.00 9.33 8 GLY B C 1
ATOM 1863 O O . GLY B 1 8 ? -8.684 -8.190 -33.639 1.00 8.94 8 GLY B O 1
ATOM 1864 N N . GLY B 1 9 ? -6.586 -7.534 -33.184 1.00 8.28 9 GLY B N 1
ATOM 1865 C CA . GLY B 1 9 ? -6.306 -8.736 -32.421 1.00 9.94 9 GLY B CA 1
ATOM 1866 C C . GLY B 1 9 ? -5.971 -9.957 -33.245 1.00 12.67 9 GLY B C 1
ATOM 1867 O O . GLY B 1 9 ? -6.076 -11.079 -32.731 1.00 9.13 9 GLY B O 1
ATOM 1868 N N . MET B 1 10 ? -5.525 -9.779 -34.485 1.00 10.53 10 MET B N 1
ATOM 1869 C CA . MET B 1 10 ? -5.186 -10.892 -35.375 1.00 11.04 10 MET B CA 1
ATOM 1870 C C . MET B 1 10 ? -3.813 -10.751 -36.040 1.00 11.59 10 MET B C 1
ATOM 1871 O O . MET B 1 10 ? -3.737 -10.675 -37.271 1.00 13.24 10 MET B O 1
ATOM 1876 N N . SER B 1 11 ? -2.718 -10.709 -35.283 1.00 13.34 11 SER B N 1
ATOM 1877 C CA . SER B 1 11 ? -2.682 -10.750 -33.826 1.00 13.17 11 SER B CA 1
ATOM 1878 C C . SER B 1 11 ? -2.640 -9.343 -33.244 1.00 11.21 11 SER B C 1
ATOM 1879 O O . SER B 1 11 ? -2.562 -8.353 -33.977 1.00 10.37 11 SER B O 1
ATOM 1882 N N . TRP B 1 12 ? -2.693 -9.276 -31.912 1.00 9.26 12 TRP B N 1
ATOM 1883 C CA . TRP B 1 12 ? -2.669 -7.980 -31.249 1.00 11.78 12 TRP B CA 1
ATOM 1884 C C . TRP B 1 12 ? -1.343 -7.285 -31.483 1.00 11.07 12 TRP B C 1
ATOM 1885 O O . TRP B 1 12 ? -1.263 -6.048 -31.414 1.00 10.91 12 TRP B O 1
ATOM 1896 N N . GLU B 1 13 ? -0.303 -8.064 -31.758 1.00 11.72 13 GLU B N 1
ATOM 1897 C CA . GLU B 1 13 ? 1.030 -7.521 -31.988 1.00 10.89 13 GLU B CA 1
ATOM 1898 C C . GLU B 1 13 ? 1.047 -6.588 -33.186 1.00 13.74 13 GLU B C 1
ATOM 1899 O O . GLU B 1 13 ? 1.795 -5.606 -33.194 1.00 13.03 13 GLU B O 1
ATOM 1905 N N . SER B 1 14 ? 0.249 -6.886 -34.210 1.00 11.50 14 SER B N 1
ATOM 1906 C CA . SER B 1 14 ? 0.192 -6.032 -35.385 1.00 14.46 14 SER B CA 1
ATOM 1907 C C . SER B 1 14 ? -0.949 -5.022 -35.330 1.00 13.96 14 SER B C 1
ATOM 1908 O O . SER B 1 14 ? -0.949 -4.076 -36.115 1.00 14.14 14 SER B O 1
ATOM 1911 N N . THR B 1 15 ? -1.888 -5.155 -34.392 1.00 12.62 15 THR B N 1
ATOM 1912 C CA . THR B 1 15 ? -2.869 -4.094 -34.186 1.00 11.64 15 THR B CA 1
ATOM 1913 C C . THR B 1 15 ? -2.245 -2.832 -33.595 1.00 13.96 15 THR B C 1
ATOM 1914 O O . THR B 1 15 ? -2.674 -1.724 -33.935 1.00 10.28 15 THR B O 1
ATOM 1918 N N . ILE B 1 16 ? -1.197 -2.969 -32.769 1.00 10.82 16 ILE B N 1
ATOM 1919 C CA . ILE B 1 16 ? -0.536 -1.779 -32.221 1.00 12.02 16 ILE B CA 1
ATOM 1920 C C . ILE B 1 16 ? 0.009 -0.866 -33.316 1.00 12.48 16 ILE B C 1
ATOM 1921 O O . ILE B 1 16 ? -0.256 0.348 -33.265 1.00 10.75 16 ILE B O 1
ATOM 1926 N N . PRO B 1 17 ? 0.753 -1.353 -34.322 1.00 11.25 17 PRO B N 1
ATOM 1927 C CA . PRO B 1 17 ? 1.206 -0.436 -35.384 1.00 10.15 17 PRO B CA 1
ATOM 1928 C C . PRO B 1 17 ? 0.069 0.287 -36.097 1.00 10.25 17 PRO B C 1
ATOM 1929 O O . PRO B 1 17 ? 0.237 1.460 -36.443 1.00 13.15 17 PRO B O 1
ATOM 1933 N N . TYR B 1 18 ? -1.075 -0.356 -36.337 1.00 13.24 18 TYR B N 1
ATOM 1934 C CA . TYR B 1 18 ? -2.228 0.379 -36.867 1.00 10.21 18 TYR B CA 1
ATOM 1935 C C . TYR B 1 18 ? -2.597 1.553 -35.977 1.00 9.24 18 TYR B C 1
ATOM 1936 O O . TYR B 1 18 ? -2.750 2.681 -36.454 1.00 10.52 18 TYR B O 1
ATOM 1945 N N . TYR B 1 19 ? -2.779 1.287 -34.679 1.00 9.82 19 TYR B N 1
ATOM 1946 C CA . TYR B 1 19 ? -3.141 2.341 -33.737 1.00 11.52 19 TYR B CA 1
ATOM 1947 C C . TYR B 1 19 ? -2.101 3.443 -33.717 1.00 12.91 19 TYR B C 1
ATOM 1948 O O . TYR B 1 19 ? -2.444 4.633 -33.782 1.00 11.65 19 TYR B O 1
ATOM 1957 N N . ARG B 1 20 ? -0.816 3.069 -33.615 1.00 9.86 20 ARG B N 1
ATOM 1958 C CA . ARG B 1 20 ? 0.254 4.064 -33.593 1.00 10.48 20 ARG B CA 1
ATOM 1959 C C . ARG B 1 20 ? 0.247 4.907 -34.862 1.00 11.68 20 ARG B C 1
ATOM 1960 O O . ARG B 1 20 ? 0.276 6.144 -34.803 1.00 8.88 20 ARG B O 1
ATOM 1968 N N . LEU B 1 21 ? 0.180 4.254 -36.024 1.00 10.74 21 LEU B N 1
ATOM 1969 C CA . LEU B 1 21 ? 0.337 4.977 -37.284 1.00 10.90 21 LEU B CA 1
ATOM 1970 C C . LEU B 1 21 ? -0.876 5.845 -37.597 1.00 11.96 21 LEU B C 1
ATOM 1971 O O . LEU B 1 21 ? -0.730 6.934 -38.172 1.00 13.10 21 LEU B O 1
ATOM 1976 N N . ILE B 1 22 ? -2.081 5.388 -37.236 1.00 9.63 22 ILE B N 1
ATOM 1977 C CA . ILE B 1 22 ? -3.269 6.196 -37.482 1.00 12.13 22 ILE B CA 1
ATOM 1978 C C . ILE B 1 22 ? -3.278 7.427 -36.584 1.00 11.25 22 ILE B C 1
ATOM 1979 O O . ILE B 1 22 ? -3.645 8.521 -37.024 1.00 11.38 22 ILE B O 1
ATOM 1984 N N . ASN B 1 23 ? -2.859 7.280 -35.321 1.00 8.78 23 ASN B N 1
ATOM 1985 C CA . ASN B 1 23 ? -2.700 8.454 -34.461 1.00 10.47 23 ASN B CA 1
ATOM 1986 C C . ASN B 1 23 ? -1.596 9.388 -34.955 1.00 15.51 23 ASN B C 1
ATOM 1987 O O . ASN B 1 23 ? -1.766 10.613 -34.947 1.00 11.14 23 ASN B O 1
ATOM 1992 N N . GLU B 1 24 ? -0.446 8.846 -35.360 1.00 12.39 24 GLU B N 1
ATOM 1993 C CA . GLU B 1 24 ? 0.604 9.719 -35.877 1.00 15.83 24 GLU B CA 1
ATOM 1994 C C . GLU B 1 24 ? 0.154 10.448 -37.145 1.00 18.20 24 GLU B C 1
ATOM 1995 O O . GLU B 1 24 ? 0.472 11.630 -37.332 1.00 15.68 24 GLU B O 1
ATOM 2001 N N . GLY B 1 25 ? -0.597 9.766 -38.016 1.00 13.39 25 GLY B N 1
ATOM 2002 C CA . GLY B 1 25 ? -1.109 10.420 -39.221 1.00 14.06 25 GLY B CA 1
ATOM 2003 C C . GLY B 1 25 ? -2.043 11.579 -38.923 1.00 17.44 25 GLY B C 1
ATOM 2004 O O . GLY B 1 25 ? -1.964 12.636 -39.565 1.00 14.33 25 GLY B O 1
ATOM 2005 N N . ILE B 1 26 ? -2.951 11.397 -37.958 1.00 14.14 26 ILE B N 1
ATOM 2006 C CA . ILE B 1 26 ? -3.844 12.481 -37.557 1.00 15.47 26 ILE B CA 1
ATOM 2007 C C . ILE B 1 26 ? -3.055 13.619 -36.910 1.00 12.53 26 ILE B C 1
ATOM 2008 O O . ILE B 1 26 ? -3.291 14.794 -37.205 1.00 13.76 26 ILE B O 1
ATOM 2013 N N . LYS B 1 27 ? -2.106 13.289 -36.021 1.00 14.56 27 LYS B N 1
ATOM 2014 C CA . LYS B 1 27 ? -1.257 14.320 -35.422 1.00 14.62 27 LYS B CA 1
ATOM 2015 C C . LYS B 1 27 ? -0.549 15.149 -36.489 1.00 19.11 27 LYS B C 1
ATOM 2016 O O . LYS B 1 27 ? -0.479 16.380 -36.386 1.00 19.87 27 LYS B O 1
ATOM 2022 N N . GLN B 1 28 ? -0.010 14.490 -37.520 1.00 17.56 28 GLN B N 1
ATOM 2023 C CA . GLN B 1 28 ? 0.742 15.193 -38.561 1.00 19.79 28 GLN B CA 1
ATOM 2024 C C . GLN B 1 28 ? -0.145 16.138 -39.361 1.00 21.49 28 GLN B C 1
ATOM 2025 O O . GLN B 1 28 ? 0.306 17.213 -39.768 1.00 21.07 28 GLN B O 1
ATOM 2031 N N . ARG B 1 29 ? -1.403 15.769 -39.589 1.00 16.31 29 ARG B N 1
ATOM 2032 C CA . ARG B 1 29 ? -2.286 16.552 -40.451 1.00 21.58 29 ARG B CA 1
ATOM 2033 C C . ARG B 1 29 ? -3.060 17.642 -39.709 1.00 21.30 29 ARG B C 1
ATOM 2034 O O . ARG B 1 29 ? -3.241 18.741 -40.254 1.00 17.64 29 ARG B O 1
ATOM 2042 N N . LEU B 1 30 ? -3.522 17.374 -38.481 1.00 15.66 30 LEU B N 1
ATOM 2043 C CA . LEU B 1 30 ? -4.274 18.364 -37.718 1.00 18.16 30 LEU B CA 1
ATOM 2044 C C . LEU B 1 30 ? -3.437 19.130 -36.703 1.00 17.60 30 LEU B C 1
ATOM 2045 O O . LEU B 1 30 ? -3.841 20.231 -36.310 1.00 16.75 30 LEU B O 1
ATOM 2050 N N . GLY B 1 31 ? -2.302 18.586 -36.265 1.00 17.59 31 GLY B N 1
ATOM 2051 C CA . GLY B 1 31 ? -1.385 19.300 -35.396 1.00 19.91 31 GLY B CA 1
ATOM 2052 C C . GLY B 1 31 ? -1.743 19.259 -33.919 1.00 18.02 31 GLY B C 1
ATOM 2053 O O . GLY B 1 31 ? -2.741 18.684 -33.483 1.00 18.58 31 GLY B O 1
ATOM 2054 N N . GLY B 1 32 ? -0.887 19.911 -33.134 1.00 20.27 32 GLY B N 1
ATOM 2055 C CA . GLY B 1 32 ? -1.133 20.046 -31.708 1.00 19.97 32 GLY B CA 1
ATOM 2056 C C . GLY B 1 32 ? -1.303 18.705 -31.025 1.00 17.92 32 GLY B C 1
ATOM 2057 O O . GLY B 1 32 ? -0.619 17.715 -31.325 1.00 20.40 32 GLY B O 1
ATOM 2058 N N . LEU B 1 33 ? -2.234 18.670 -30.089 1.00 14.81 33 LEU B N 1
ATOM 2059 C CA . LEU B 1 33 ? -2.526 17.453 -29.361 1.00 19.44 33 LEU B CA 1
ATOM 2060 C C . LEU B 1 33 ? -3.641 16.619 -30.027 1.00 13.95 33 LEU B C 1
ATOM 2061 O O . LEU B 1 33 ? -4.189 15.707 -29.397 1.00 16.76 33 LEU B O 1
ATOM 2066 N N . HIS B 1 34 ? -3.957 16.871 -31.296 1.00 14.29 34 HIS B N 1
ATOM 2067 C CA . HIS B 1 34 ? -5.001 16.091 -31.958 1.00 12.22 34 HIS B CA 1
ATOM 2068 C C . HIS B 1 34 ? -4.599 14.625 -32.089 1.00 11.81 34 HIS B C 1
ATOM 2069 O O . HIS B 1 34 ? -3.442 14.302 -32.379 1.00 10.64 34 HIS B O 1
ATOM 2076 N N . SER B 1 35 ? -5.566 13.743 -31.868 1.00 10.50 35 SER B N 1
ATOM 2077 C CA . SER B 1 35 ? -5.356 12.318 -32.033 1.00 10.06 35 SER B CA 1
ATOM 2078 C C . SER B 1 35 ? -6.548 11.706 -32.744 1.00 12.31 35 SER B C 1
ATOM 2079 O O . SER B 1 35 ? -7.588 12.340 -32.932 1.00 9.92 35 SER B O 1
ATOM 2082 N N . ALA B 1 36 ? -6.405 10.435 -33.117 1.00 8.61 36 ALA B N 1
ATOM 2083 C CA . ALA B 1 36 ? -7.379 9.790 -33.999 1.00 11.97 36 ALA B CA 1
ATOM 2084 C C . ALA B 1 36 ? -8.644 9.348 -33.250 1.00 11.71 36 ALA B C 1
ATOM 2085 O O . ALA B 1 36 ? -8.586 8.796 -32.143 1.00 11.56 36 ALA B O 1
ATOM 2087 N N . GLN B 1 37 ? -9.802 9.569 -33.870 1.00 9.91 37 GLN B N 1
ATOM 2088 C CA . GLN B 1 37 ? -11.042 8.978 -33.382 1.00 11.85 37 GLN B CA 1
ATOM 2089 C C . GLN B 1 37 ? -11.078 7.530 -33.845 1.00 9.07 37 GLN B C 1
ATOM 2090 O O . GLN B 1 37 ? -11.201 7.262 -35.038 1.00 10.80 37 GLN B O 1
ATOM 2096 N N . VAL B 1 38 ? -10.941 6.595 -32.906 1.00 10.90 38 VAL B N 1
ATOM 2097 C CA . VAL B 1 38 ? -10.802 5.178 -33.221 1.00 11.19 38 VAL B CA 1
ATOM 2098 C C . VAL B 1 38 ? -11.738 4.369 -32.348 1.00 14.24 38 VAL B C 1
ATOM 2099 O O . VAL B 1 38 ? -11.770 4.550 -31.126 1.00 12.27 38 VAL B O 1
ATOM 2103 N N . LEU B 1 39 ? -12.470 3.458 -32.978 1.00 9.57 39 LEU B N 1
ATOM 2104 C CA . LEU B 1 39 ? -13.119 2.335 -32.323 1.00 13.33 39 LEU B CA 1
ATOM 2105 C C . LEU B 1 39 ? -12.433 1.039 -32.739 1.00 13.45 39 LEU B C 1
ATOM 2106 O O . LEU B 1 39 ? -12.313 0.754 -33.933 1.00 12.57 39 LEU B O 1
ATOM 2111 N N . LEU B 1 40 ? -11.992 0.250 -31.757 1.00 8.38 40 LEU B N 1
ATOM 2112 C CA . LEU B 1 40 ? -11.302 -0.997 -32.011 1.00 9.71 40 LEU B CA 1
ATOM 2113 C C . LEU B 1 40 ? -12.065 -2.114 -31.325 1.00 12.39 40 LEU B C 1
ATOM 2114 O O . LEU B 1 40 ? -12.412 -1.998 -30.146 1.00 10.12 40 LEU B O 1
ATOM 2119 N N . HIS B 1 41 ? -12.371 -3.158 -32.080 1.00 11.30 41 HIS B N 1
ATOM 2120 C CA . HIS B 1 41 ? -12.800 -4.438 -31.528 1.00 11.44 41 HIS B CA 1
ATOM 2121 C C . HIS B 1 41 ? -11.645 -5.389 -31.740 1.00 9.19 41 HIS B C 1
ATOM 2122 O O . HIS B 1 41 ? -11.352 -5.761 -32.880 1.00 8.63 41 HIS B O 1
ATOM 2129 N N . SER B 1 42 ? -11.003 -5.785 -30.644 1.00 10.26 42 SER B N 1
ATOM 2130 C CA . SER B 1 42 ? -9.940 -6.773 -30.677 1.00 11.54 42 SER B CA 1
ATOM 2131 C C . SER B 1 42 ? -10.530 -8.126 -30.292 1.00 12.03 42 SER B C 1
ATOM 2132 O O . SER B 1 42 ? -11.169 -8.249 -29.249 1.00 9.50 42 SER B O 1
ATOM 2135 N N . VAL B 1 43 ? -10.326 -9.128 -31.141 1.00 10.97 43 VAL B N 1
ATOM 2136 C CA . VAL B 1 43 ? -10.824 -10.475 -30.903 1.00 13.58 43 VAL B CA 1
ATOM 2137 C C . VAL B 1 43 ? -9.810 -1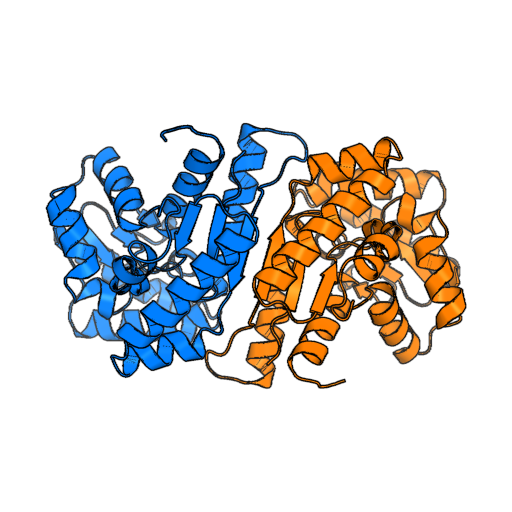1.257 -30.087 1.00 13.53 43 VAL B C 1
ATOM 2138 O O . VAL B 1 43 ? -8.626 -10.914 -30.020 1.00 12.93 43 VAL B O 1
ATOM 2142 N N . ASP B 1 44 ? -10.281 -12.375 -29.527 1.00 13.34 44 ASP B N 1
ATOM 2143 C CA . ASP B 1 44 ? -9.393 -13.443 -29.081 1.00 15.14 44 ASP B CA 1
ATOM 2144 C C . ASP B 1 44 ? -8.910 -14.224 -30.302 1.00 12.67 44 ASP B C 1
ATOM 2145 O O . ASP B 1 44 ? -9.662 -14.992 -30.912 1.00 14.57 44 ASP B O 1
ATOM 2150 N N . PHE B 1 45 ? -7.634 -14.039 -30.636 1.00 11.72 45 PHE B N 1
ATOM 2151 C CA . PHE B 1 45 ? -7.071 -14.601 -31.858 1.00 13.51 45 PHE B CA 1
ATOM 2152 C C . PHE B 1 45 ? -7.176 -16.117 -31.888 1.00 12.15 45 PHE B C 1
ATOM 2153 O O . PHE B 1 45 ? -7.242 -16.704 -32.974 1.00 15.33 45 PHE B O 1
ATOM 2161 N N . HIS B 1 46 ? -7.167 -16.778 -30.723 1.00 13.58 46 HIS B N 1
ATOM 2162 C CA . HIS B 1 46 ? -7.249 -18.242 -30.734 1.00 14.49 46 HIS B CA 1
ATOM 2163 C C . HIS B 1 46 ? -8.448 -18.739 -31.525 1.00 17.30 46 HIS B C 1
ATOM 2164 O O . HIS B 1 46 ? -8.339 -19.698 -32.299 1.00 15.46 46 HIS B O 1
ATOM 2171 N N . GLU B 1 47 ? -9.613 -18.137 -31.305 1.00 14.64 47 GLU B N 1
ATOM 2172 C CA . GLU B 1 47 ? -10.801 -18.618 -31.989 1.00 19.22 47 GLU B CA 1
ATOM 2173 C C . GLU B 1 47 ? -10.641 -18.469 -33.493 1.00 16.34 47 GLU B C 1
ATOM 2174 O O . GLU B 1 47 ? -10.960 -19.395 -34.251 1.00 16.41 47 GLU B O 1
ATOM 2180 N N . ILE B 1 48 ? -10.101 -17.329 -33.936 1.00 15.24 48 ILE B N 1
ATOM 2181 C CA . ILE B 1 48 ? -9.903 -17.087 -35.368 1.00 15.82 48 ILE B CA 1
ATOM 2182 C C . ILE B 1 48 ? -8.896 -18.079 -35.950 1.00 16.50 48 ILE B C 1
ATOM 2183 O O . ILE B 1 48 ? -9.160 -18.726 -36.967 1.00 16.69 48 ILE B O 1
ATOM 2188 N N . GLU B 1 49 ? -7.730 -18.230 -35.301 1.00 11.02 49 GLU B N 1
ATOM 2189 C CA . GLU B 1 49 ? -6.635 -19.021 -35.867 1.00 14.67 49 GLU B CA 1
ATOM 2190 C C . GLU B 1 49 ? -6.962 -20.502 -35.871 1.00 16.25 49 GLU B C 1
ATOM 2191 O O . GLU B 1 49 ? -6.617 -21.218 -36.817 1.00 13.11 49 GLU B O 1
ATOM 2197 N N . GLU B 1 50 ? -7.592 -20.982 -34.802 1.00 16.32 50 GLU B N 1
ATOM 2198 C CA . GLU B 1 50 ? -8.050 -22.365 -34.783 1.00 14.79 50 GLU B CA 1
ATOM 2199 C C . GLU B 1 50 ? -8.996 -22.624 -35.949 1.00 19.45 50 GLU B C 1
ATOM 2200 O O . GLU B 1 50 ? -8.889 -23.649 -36.635 1.00 18.33 50 GLU B O 1
ATOM 2206 N N . CYS B 1 51 ? -9.915 -21.685 -36.205 1.00 16.74 51 CYS B N 1
ATOM 2207 C CA . CYS B 1 51 ? -10.824 -21.810 -37.340 1.00 19.64 51 CYS B CA 1
ATOM 2208 C C . CYS B 1 51 ? -10.076 -21.857 -38.667 1.00 18.48 51 CYS B C 1
ATOM 2209 O O . CYS B 1 51 ? -10.450 -22.624 -39.558 1.00 16.55 51 CYS B O 1
ATOM 2212 N N . GLN B 1 52 ? -9.038 -21.023 -38.833 1.00 17.38 52 GLN B N 1
ATOM 2213 C CA . GLN B 1 52 ? -8.212 -21.096 -40.040 1.00 18.00 52 GLN B CA 1
ATOM 2214 C C . GLN B 1 52 ? -7.747 -22.524 -40.299 1.00 20.54 52 GLN B C 1
ATOM 2215 O O . GLN B 1 52 ? -7.890 -23.051 -41.411 1.00 15.69 52 GLN B O 1
ATOM 2221 N N . ARG B 1 53 ? -7.173 -23.157 -39.270 1.00 17.10 53 ARG B N 1
ATOM 2222 C CA . ARG B 1 53 ? -6.597 -24.492 -39.415 1.00 17.07 53 ARG B CA 1
ATOM 2223 C C . ARG B 1 53 ? -7.661 -25.551 -39.662 1.00 19.64 53 ARG B C 1
ATOM 2224 O O . ARG B 1 53 ? -7.372 -26.577 -40.284 1.00 21.23 53 ARG B O 1
ATOM 2232 N N . ARG B 1 54 ? -8.884 -25.334 -39.190 1.00 19.12 54 ARG B N 1
ATOM 2233 C CA . ARG B 1 54 ? -9.967 -26.272 -39.458 1.00 21.67 54 ARG B CA 1
ATOM 2234 C C . ARG B 1 54 ? -10.710 -25.961 -40.749 1.00 22.69 54 ARG B C 1
ATOM 2235 O O . ARG B 1 54 ? -11.612 -26.712 -41.129 1.00 23.41 54 ARG B O 1
ATOM 2243 N N . GLY B 1 55 ? -10.371 -24.872 -41.427 1.00 18.98 55 GLY B N 1
ATOM 2244 C CA . GLY B 1 55 ? -11.155 -24.442 -42.572 1.00 17.97 55 GLY B CA 1
ATOM 2245 C C . GLY B 1 55 ? -12.540 -23.943 -42.231 1.00 21.56 55 GLY B C 1
ATOM 2246 O O . GLY B 1 55 ? -13.433 -23.983 -43.083 1.00 19.37 55 GLY B O 1
ATOM 2247 N N . GLU B 1 56 ? -12.744 -23.469 -41.003 1.00 18.97 56 GLU B N 1
ATOM 2248 C CA . GLU B 1 56 ? -14.037 -22.946 -40.566 1.00 20.23 56 GLU B CA 1
ATOM 2249 C C . GLU B 1 56 ? -14.149 -21.462 -40.905 1.00 20.09 56 GLU B C 1
ATOM 2250 O O . GLU B 1 56 ? -14.274 -20.603 -40.032 1.00 17.71 56 GLU B O 1
ATOM 2256 N N . TRP B 1 57 ? -14.103 -21.168 -42.202 1.00 15.74 57 TRP B N 1
ATOM 2257 C CA . TRP B 1 57 ? -14.058 -19.770 -42.614 1.00 16.26 57 TRP B CA 1
ATOM 2258 C C . TRP B 1 57 ? -15.399 -19.074 -42.428 1.00 19.33 57 TRP B C 1
ATOM 2259 O O . TRP B 1 57 ? -15.431 -17.889 -42.084 1.00 18.78 57 TRP B O 1
ATOM 2270 N N . ASP B 1 58 ? -16.513 -19.777 -42.639 1.00 18.52 58 ASP B N 1
ATOM 2271 C CA . ASP B 1 58 ? -17.813 -19.137 -42.457 1.00 19.39 58 ASP B CA 1
ATOM 2272 C C . ASP B 1 58 ? -18.003 -18.660 -41.020 1.00 20.34 58 ASP B C 1
ATOM 2273 O O . ASP B 1 58 ? -18.521 -17.560 -40.785 1.00 17.29 58 ASP B O 1
ATOM 2278 N N . LYS B 1 59 ? -17.569 -19.459 -40.043 1.00 19.79 59 LYS B N 1
ATOM 2279 C CA . LYS B 1 59 ? -17.639 -19.018 -38.652 1.00 19.39 59 LYS B CA 1
ATOM 2280 C C . LYS B 1 59 ? -16.848 -17.727 -38.432 1.00 20.32 59 LYS B C 1
ATOM 2281 O O . LYS B 1 59 ? -17.319 -16.832 -37.727 1.00 17.20 59 LYS B O 1
ATOM 2287 N N . THR B 1 60 ? -15.645 -17.601 -39.032 1.00 17.61 60 THR B N 1
ATOM 2288 C CA . THR B 1 60 ? -14.895 -16.350 -38.852 1.00 15.98 60 THR B CA 1
ATOM 2289 C C . THR B 1 60 ? -15.605 -15.178 -39.514 1.00 16.99 60 THR B C 1
ATOM 2290 O O . THR B 1 60 ? -15.528 -14.042 -39.025 1.00 16.32 60 THR B O 1
ATOM 2294 N N . GLY B 1 61 ? -16.250 -15.407 -40.653 1.00 14.70 61 GLY B N 1
ATOM 2295 C CA . GLY B 1 61 ? -17.018 -14.331 -41.261 1.00 16.96 61 GLY B CA 1
ATOM 2296 C C . GLY B 1 61 ? -18.122 -13.851 -40.343 1.00 17.87 61 GLY B C 1
ATOM 2297 O O . GLY B 1 61 ? -18.346 -12.646 -40.197 1.00 15.37 61 GLY B O 1
ATOM 2298 N N . ASP B 1 62 ? -18.791 -14.791 -39.672 1.00 17.65 62 ASP B N 1
ATOM 2299 C CA . ASP B 1 62 ? -19.831 -14.444 -38.706 1.00 18.29 62 ASP B CA 1
ATOM 2300 C C . ASP B 1 62 ? -19.264 -13.618 -37.556 1.00 18.19 62 ASP B C 1
ATOM 2301 O O . ASP B 1 62 ? -19.839 -12.593 -37.172 1.00 18.57 62 ASP B O 1
ATOM 2306 N N . ILE B 1 63 ? -18.125 -14.051 -37.000 1.00 15.36 63 ILE B N 1
ATOM 2307 C CA . ILE B 1 63 ? -17.499 -13.340 -35.887 1.00 16.13 63 ILE B CA 1
ATOM 2308 C C . ILE B 1 63 ? -17.145 -11.914 -36.299 1.00 15.53 63 ILE B C 1
ATOM 2309 O O . ILE B 1 63 ? -17.460 -10.945 -35.597 1.00 16.79 63 ILE B O 1
ATOM 2314 N N . LEU B 1 64 ? -16.459 -11.771 -37.435 1.00 15.23 64 LEU B N 1
ATOM 2315 C CA . LEU B 1 64 ? -15.973 -10.450 -37.820 1.00 15.18 64 LEU B CA 1
ATOM 2316 C C . LEU B 1 64 ? -17.097 -9.544 -38.308 1.00 15.39 64 LEU B C 1
ATOM 2317 O O . LEU B 1 64 ? -17.045 -8.330 -38.089 1.00 10.79 64 LEU B O 1
ATOM 2322 N N . ALA B 1 65 ? -18.130 -10.104 -38.956 1.00 13.79 65 ALA B N 1
ATOM 2323 C CA . ALA B 1 65 ? -19.262 -9.274 -39.356 1.00 19.00 65 ALA B CA 1
ATOM 2324 C C . ALA B 1 65 ? -20.019 -8.747 -38.142 1.00 18.22 65 ALA B C 1
ATOM 2325 O O . ALA B 1 65 ? -20.429 -7.579 -38.123 1.00 14.66 65 ALA B O 1
ATOM 2327 N N . GLU B 1 66 ? -20.213 -9.596 -37.125 1.00 15.78 66 GLU B N 1
ATOM 2328 C CA . GLU B 1 66 ? -20.857 -9.153 -35.896 1.00 17.13 66 GLU B CA 1
ATOM 2329 C C . GLU B 1 66 ? -20.023 -8.094 -35.193 1.00 17.34 66 GLU B C 1
ATOM 2330 O O . GLU B 1 66 ? -20.567 -7.141 -34.621 1.00 17.98 66 GLU B O 1
ATOM 2336 N N . ALA B 1 67 ? -18.698 -8.233 -35.235 1.00 13.87 67 ALA B N 1
ATOM 2337 C CA . ALA B 1 67 ? -17.836 -7.228 -34.624 1.00 14.50 67 ALA B CA 1
ATOM 2338 C C . ALA B 1 67 ? -17.948 -5.886 -35.347 1.00 12.27 67 ALA B C 1
ATOM 2339 O O . ALA B 1 67 ? -17.997 -4.826 -34.711 1.00 10.72 67 ALA B O 1
ATOM 2341 N N . ALA B 1 68 ? -17.965 -5.917 -36.678 1.00 12.10 68 ALA B N 1
ATOM 2342 C CA . ALA B 1 68 ? -18.101 -4.688 -37.457 1.00 13.17 68 ALA B CA 1
ATOM 2343 C C . ALA B 1 68 ? -19.446 -4.004 -37.192 1.00 13.93 68 ALA B C 1
ATOM 2344 O O . ALA B 1 68 ? -19.526 -2.771 -37.117 1.00 14.64 68 ALA B O 1
ATOM 2346 N N . LEU B 1 69 ? -20.518 -4.781 -37.053 1.00 15.26 69 LEU B N 1
ATOM 2347 C CA . LEU B 1 69 ? -21.796 -4.165 -36.719 1.00 16.98 69 LEU B CA 1
ATOM 2348 C C . LEU B 1 69 ? -21.783 -3.560 -35.326 1.00 19.10 69 LEU B C 1
ATOM 2349 O O . LEU B 1 69 ? -22.385 -2.505 -35.101 1.00 17.31 69 LEU B O 1
ATOM 2354 N N . GLY B 1 70 ? -21.130 -4.223 -34.372 1.00 14.50 70 GLY B N 1
ATOM 2355 C CA . GLY B 1 70 ? -20.988 -3.642 -33.048 1.00 16.19 70 GLY B CA 1
ATOM 2356 C C . GLY B 1 70 ? -20.277 -2.301 -33.081 1.00 17.14 70 GLY B C 1
ATOM 2357 O O . GLY B 1 70 ? -20.701 -1.354 -32.416 1.00 17.62 70 GLY B O 1
ATOM 2358 N N . LEU B 1 71 ? -19.204 -2.194 -33.874 1.00 12.65 71 LEU B N 1
ATOM 2359 C CA . LEU B 1 71 ? -18.516 -0.914 -34.025 1.00 16.62 71 LEU B CA 1
ATOM 2360 C C . LEU B 1 71 ? -19.381 0.107 -34.757 1.00 16.38 71 LEU B C 1
ATOM 2361 O O . LEU B 1 71 ? -19.334 1.304 -34.454 1.00 15.36 71 LEU B O 1
ATOM 2366 N N . GLN B 1 72 ? -20.161 -0.335 -35.738 1.00 16.55 72 GLN B N 1
ATOM 2367 C CA . GLN B 1 72 ? -21.113 0.586 -36.353 1.00 19.16 72 GLN B CA 1
ATOM 2368 C C . GLN B 1 72 ? -22.077 1.146 -35.309 1.00 17.76 72 GLN B C 1
ATOM 2369 O O . GLN B 1 72 ? -22.347 2.353 -35.291 1.00 21.21 72 GLN B O 1
ATOM 2375 N N . ARG B 1 73 ? -22.578 0.292 -34.408 1.00 18.99 73 ARG B N 1
ATOM 2376 C CA . ARG B 1 73 ? -23.471 0.752 -33.351 1.00 18.16 73 ARG B CA 1
ATOM 2377 C C . ARG B 1 73 ? -22.793 1.717 -32.388 1.00 19.39 73 ARG B C 1
ATOM 2378 O O . ARG B 1 73 ? -23.490 2.496 -31.732 1.00 20.12 73 ARG B O 1
ATOM 2386 N N . ALA B 1 74 ? -21.463 1.673 -32.271 1.00 18.25 74 ALA B N 1
ATOM 2387 C CA . ALA B 1 74 ? -20.740 2.593 -31.410 1.00 19.71 74 ALA B CA 1
ATOM 2388 C C . ALA B 1 74 ? -20.336 3.889 -32.108 1.00 17.16 74 ALA B C 1
ATOM 2389 O O . ALA B 1 74 ? -19.892 4.820 -31.434 1.00 18.95 74 ALA B O 1
ATOM 2391 N N . GLY B 1 75 ? -20.449 3.969 -33.428 1.00 16.23 75 GLY B N 1
ATOM 2392 C CA . GLY B 1 75 ? -20.239 5.213 -34.140 1.00 15.12 75 GLY B CA 1
ATOM 2393 C C . GLY B 1 75 ? -19.155 5.144 -35.197 1.00 17.34 75 GLY B C 1
ATOM 2394 O O . GLY B 1 75 ? -18.744 6.172 -35.735 1.00 17.43 75 GLY B O 1
ATOM 2395 N N . ALA B 1 76 ? -18.666 3.947 -35.502 1.00 14.86 76 ALA B N 1
ATOM 2396 C CA . ALA B 1 76 ? -17.676 3.824 -36.564 1.00 15.33 76 ALA B CA 1
ATOM 2397 C C . ALA B 1 76 ? -18.304 4.204 -37.899 1.00 15.17 76 ALA B C 1
ATOM 2398 O O . ALA B 1 76 ? -19.491 3.948 -38.150 1.00 14.63 76 ALA B O 1
ATOM 2400 N N . GLU B 1 77 ? -17.504 4.842 -38.749 1.00 14.73 77 GLU B N 1
ATOM 2401 C CA . GLU B 1 77 ? -17.947 5.293 -40.062 1.00 15.55 77 GLU B CA 1
ATOM 2402 C C . GLU B 1 77 ? -17.220 4.597 -41.206 1.00 15.78 77 GLU B C 1
ATOM 2403 O O . GLU B 1 77 ? -17.518 4.872 -42.381 1.00 14.66 77 GLU B O 1
ATOM 2409 N N . GLY B 1 78 ? -16.289 3.702 -40.896 1.00 15.73 78 GLY B N 1
ATOM 2410 C CA . GLY B 1 78 ? -15.627 2.873 -41.880 1.00 14.79 78 GLY B CA 1
ATOM 2411 C C . GLY B 1 78 ? -14.921 1.751 -41.157 1.00 12.71 78 GLY B C 1
ATOM 2412 O O . GLY B 1 78 ? -14.653 1.843 -39.956 1.00 12.09 78 GLY B O 1
ATOM 2413 N N . ILE B 1 79 ? -14.630 0.683 -41.902 1.00 12.32 79 ILE B N 1
ATOM 2414 C CA . ILE B 1 79 ? -14.096 -0.561 -41.342 1.00 12.44 79 ILE B CA 1
ATOM 2415 C C . ILE B 1 79 ? -12.717 -0.853 -41.926 1.00 11.09 79 ILE B C 1
ATOM 2416 O O . ILE B 1 79 ? -12.541 -0.836 -43.145 1.00 12.84 79 ILE B O 1
ATOM 2421 N N . VAL B 1 80 ? -11.759 -1.130 -41.049 1.00 13.28 80 VAL B N 1
ATOM 2422 C CA . VAL B 1 80 ? -10.408 -1.584 -41.390 1.00 6.85 80 VAL B CA 1
ATOM 2423 C C . VAL B 1 80 ? -10.201 -2.931 -40.714 1.00 12.90 80 VAL B C 1
ATOM 2424 O O . VAL B 1 80 ? -10.309 -3.037 -39.489 1.00 11.31 80 VAL B O 1
ATOM 2428 N N . LEU B 1 81 ? -9.918 -3.955 -41.501 1.00 11.40 81 LEU B N 1
ATOM 2429 C CA . LEU B 1 81 ? -9.630 -5.299 -40.990 1.00 11.22 81 LEU B CA 1
ATOM 2430 C C . LEU B 1 81 ? -8.113 -5.482 -40.910 1.00 12.80 81 LEU B C 1
ATOM 2431 O O . LEU B 1 81 ? -7.431 -5.491 -41.936 1.00 12.43 81 LEU B O 1
ATOM 2436 N N . CYS B 1 82 ? -7.579 -5.628 -39.694 1.00 8.11 82 CYS B N 1
ATOM 2437 C CA . CYS B 1 82 ? -6.131 -5.536 -39.469 1.00 13.46 82 CYS B CA 1
ATOM 2438 C C . CYS B 1 82 ? -5.432 -6.873 -39.681 1.00 12.11 82 CYS B C 1
ATOM 2439 O O . CYS B 1 82 ? -4.726 -7.371 -38.807 1.00 11.60 82 CYS B O 1
ATOM 2442 N N . THR B 1 83 ? -5.658 -7.485 -40.846 1.00 9.87 83 THR B N 1
ATOM 2443 C CA . THR B 1 83 ? -5.127 -8.812 -41.153 1.00 12.35 83 THR B CA 1
ATOM 2444 C C . THR B 1 83 ? -5.328 -9.072 -42.631 1.00 10.85 83 THR B C 1
ATOM 2445 O O . THR B 1 83 ? -6.435 -8.866 -43.147 1.00 10.68 83 THR B O 1
ATOM 2449 N N . ASN B 1 84 ? -4.262 -9.488 -43.321 1.00 6.35 84 ASN B N 1
ATOM 2450 C CA . ASN B 1 84 ? -4.383 -9.871 -44.724 1.00 11.95 84 ASN B CA 1
ATOM 2451 C C . ASN B 1 84 ? -5.191 -11.155 -44.892 1.00 11.92 84 ASN B C 1
ATOM 2452 O O . ASN B 1 84 ? -6.081 -11.212 -45.737 1.00 10.50 84 ASN B O 1
ATOM 2457 N N . THR B 1 85 ? -4.890 -12.197 -44.095 1.00 12.47 85 THR B N 1
ATOM 2458 C CA . THR B 1 85 ? -5.553 -13.492 -44.250 1.00 11.35 85 THR B CA 1
ATOM 2459 C C . THR B 1 85 ? -7.074 -13.366 -44.143 1.00 8.52 85 THR B C 1
ATOM 2460 O O . THR B 1 85 ? -7.822 -13.916 -44.959 1.00 12.08 85 THR B O 1
ATOM 2464 N N . MET B 1 86 ? -7.551 -12.623 -43.154 1.00 10.51 86 MET B N 1
ATOM 2465 C CA . MET B 1 86 ? -8.991 -12.603 -42.919 1.00 10.31 86 MET B CA 1
ATOM 2466 C C . MET B 1 86 ? -9.765 -11.784 -43.968 1.00 12.13 86 MET B C 1
ATOM 2467 O O . MET B 1 86 ? -11.007 -11.767 -43.930 1.00 8.50 86 MET B O 1
ATOM 2472 N N . HIS B 1 87 ? -9.083 -11.155 -44.932 1.00 10.90 87 HIS B N 1
ATOM 2473 C CA . HIS B 1 87 ? -9.787 -10.624 -46.089 1.00 13.05 87 HIS B CA 1
ATOM 2474 C C . HIS B 1 87 ? -10.343 -11.744 -46.970 1.00 13.26 87 HIS B C 1
ATOM 2475 O O . HIS B 1 87 ? -11.117 -11.469 -47.894 1.00 11.19 87 HIS B O 1
ATOM 2482 N N . LYS B 1 88 ? -10.009 -13.000 -46.670 1.00 12.28 88 LYS B N 1
ATOM 2483 C CA . LYS B 1 88 ? -10.706 -14.116 -47.298 1.00 12.65 88 LYS B CA 1
ATOM 2484 C C . LYS B 1 88 ? -12.204 -14.051 -47.010 1.00 13.71 88 LYS B C 1
ATOM 2485 O O . LYS B 1 88 ? -13.015 -14.464 -47.844 1.00 14.55 88 LYS B O 1
ATOM 2491 N N . VAL B 1 89 ? -12.594 -13.508 -45.856 1.00 10.27 89 VAL B N 1
ATOM 2492 C CA . VAL B 1 89 ? -14.019 -13.412 -45.530 1.00 14.16 89 VAL B CA 1
ATOM 2493 C C . VAL B 1 89 ? -14.497 -11.960 -45.498 1.00 14.49 89 VAL B C 1
ATOM 2494 O O . VAL B 1 89 ? -15.494 -11.639 -44.844 1.00 13.31 89 VAL B O 1
ATOM 2498 N N . ALA B 1 90 ? -13.832 -11.084 -46.258 1.00 13.32 90 ALA B N 1
ATOM 2499 C CA . ALA B 1 90 ? -14.268 -9.691 -46.349 1.00 14.60 90 ALA B CA 1
ATOM 2500 C C . ALA B 1 90 ? -15.717 -9.581 -46.798 1.00 17.71 90 ALA B C 1
ATOM 2501 O O . ALA B 1 90 ? -16.443 -8.686 -46.357 1.00 17.54 90 ALA B O 1
ATOM 2503 N N . ASP B 1 91 ? -16.156 -10.484 -47.672 1.00 19.59 91 ASP B N 1
ATOM 2504 C CA . ASP B 1 91 ? -17.491 -10.345 -48.238 1.00 18.45 91 ASP B CA 1
ATOM 2505 C C . ASP B 1 91 ? -18.580 -10.620 -47.207 1.00 22.67 91 ASP B C 1
ATOM 2506 O O . ASP B 1 91 ? -19.666 -10.037 -47.292 1.00 22.95 91 ASP B O 1
ATOM 2511 N N . ALA B 1 92 ? -18.304 -11.467 -46.211 1.00 19.99 92 ALA B N 1
ATOM 2512 C CA . ALA B 1 92 ? -19.232 -11.615 -45.092 1.00 18.75 92 ALA B CA 1
ATOM 2513 C C . ALA B 1 92 ? -19.385 -10.309 -44.314 1.00 23.73 92 ALA B C 1
ATOM 2514 O O . ALA B 1 92 ? -20.488 -9.956 -43.885 1.00 21.70 92 ALA B O 1
ATOM 2516 N N . ILE B 1 93 ? -18.289 -9.586 -44.099 1.00 18.00 93 ILE B N 1
ATOM 2517 C CA . ILE B 1 93 ? -18.375 -8.311 -43.390 1.00 19.05 93 ILE B CA 1
ATOM 2518 C C . ILE B 1 93 ? -19.124 -7.276 -44.223 1.00 24.33 93 ILE B C 1
ATOM 2519 O O . ILE B 1 93 ? -19.996 -6.564 -43.715 1.00 26.43 93 ILE B O 1
ATOM 2524 N N . GLU B 1 94 ? -18.807 -7.187 -45.516 1.00 23.35 94 GLU B N 1
ATOM 2525 C CA . GLU B 1 94 ? -19.408 -6.161 -46.363 1.00 24.51 94 GLU B CA 1
ATOM 2526 C C . GLU B 1 94 ? -20.886 -6.427 -46.638 1.00 29.54 94 GLU B C 1
ATOM 2527 O O . GLU B 1 94 ? -21.657 -5.482 -46.842 1.00 30.93 94 GLU B O 1
ATOM 2533 N N . SER B 1 95 ? -21.306 -7.691 -46.676 1.00 29.43 95 SER B N 1
ATOM 2534 C CA . SER B 1 95 ? -22.717 -7.971 -46.923 1.00 30.14 95 SER B CA 1
ATOM 2535 C C . SER B 1 95 ? -23.551 -7.700 -45.688 1.00 31.56 95 SER B C 1
ATOM 2536 O O . SER B 1 95 ? -24.771 -7.531 -45.786 1.00 37.05 95 SER B O 1
ATOM 2539 N N . ARG B 1 96 ? -22.929 -7.711 -44.526 1.00 29.20 96 ARG B N 1
ATOM 2540 C CA . ARG B 1 96 ? -23.630 -7.475 -43.263 1.00 30.38 96 ARG B CA 1
ATOM 2541 C C . ARG B 1 96 ? -23.505 -6.027 -42.734 1.00 27.35 96 ARG B C 1
ATOM 2542 O O . ARG B 1 96 ? -24.400 -5.570 -42.096 1.00 27.87 96 ARG B O 1
ATOM 2550 N N . CYS B 1 97 ? -22.391 -5.351 -43.003 1.00 24.01 97 CYS B N 1
ATOM 2551 C CA . CYS B 1 97 ? -22.178 -4.028 -42.451 1.00 22.55 97 CYS B CA 1
ATOM 2552 C C . CYS B 1 97 ? -22.076 -3.051 -43.611 1.00 20.57 97 CYS B C 1
ATOM 2553 O O . CYS B 1 97 ? -21.228 -3.218 -44.490 1.00 25.53 97 CYS B O 1
ATOM 2556 N N . THR B 1 98 ? -22.952 -2.049 -43.628 1.00 20.30 98 THR B N 1
ATOM 2557 C CA . THR B 1 98 ? -23.023 -1.082 -44.719 1.00 22.22 98 THR B CA 1
ATOM 2558 C C . THR B 1 98 ? -21.920 -0.035 -44.683 1.00 23.61 98 THR B C 1
ATOM 2559 O O . THR B 1 98 ? -21.864 0.803 -45.583 1.00 23.66 98 THR B O 1
ATOM 2563 N N . LEU B 1 99 ? -21.061 -0.033 -43.671 1.00 18.56 99 LEU B N 1
ATOM 2564 C CA . LEU B 1 99 ? -20.011 0.968 -43.621 1.00 19.78 99 LEU B CA 1
ATOM 2565 C C . LEU B 1 99 ? -19.045 0.750 -44.782 1.00 16.08 99 LEU B C 1
ATOM 2566 O O . LEU B 1 99 ? -18.886 -0.380 -45.259 1.00 18.62 99 LEU B O 1
ATOM 2571 N N . PRO B 1 100 ? -18.420 1.812 -45.282 1.00 14.98 100 PRO B N 1
ATOM 2572 C CA . PRO B 1 100 ? -17.327 1.629 -46.243 1.00 17.24 100 PRO B CA 1
ATOM 2573 C C . PRO B 1 100 ? -16.286 0.683 -45.669 1.00 17.65 100 PRO B C 1
ATOM 2574 O O . PRO B 1 100 ? -15.956 0.734 -44.480 1.00 17.63 100 PRO B O 1
ATOM 2578 N N . PHE B 1 101 ? -15.798 -0.212 -46.519 1.00 16.34 101 PHE B N 1
ATOM 2579 C CA . PHE B 1 101 ? -14.826 -1.224 -46.131 1.00 14.26 101 PHE B CA 1
ATOM 2580 C C . PHE B 1 101 ? -13.532 -0.952 -46.884 1.00 16.95 101 PHE B C 1
ATOM 2581 O O . PHE B 1 101 ? -13.519 -0.982 -48.117 1.00 16.89 101 PHE B O 1
ATOM 2589 N N . LEU B 1 102 ? -12.462 -0.665 -46.146 1.00 12.64 102 LEU B N 1
ATOM 2590 C CA . LEU B 1 102 ? -11.185 -0.269 -46.733 1.00 14.91 102 LEU B CA 1
ATOM 2591 C C . LEU B 1 102 ? -10.357 -1.528 -46.915 1.00 13.18 102 LEU B C 1
ATOM 2592 O O . LEU B 1 102 ? -9.703 -1.984 -45.991 1.00 12.71 102 LEU B O 1
ATOM 2597 N N . HIS B 1 103 ? -10.420 -2.113 -48.117 1.00 10.24 103 HIS B N 1
ATOM 2598 C CA . HIS B 1 103 ? -9.791 -3.405 -48.369 1.00 10.47 103 HIS B CA 1
ATOM 2599 C C . HIS B 1 103 ? -8.265 -3.259 -48.376 1.00 13.13 103 HIS B C 1
ATOM 2600 O O . HIS B 1 103 ? -7.713 -2.379 -49.047 1.00 12.53 103 HIS B O 1
ATOM 2607 N N . ILE B 1 104 ? -7.593 -4.102 -47.589 1.00 8.97 104 ILE B N 1
ATOM 2608 C CA . ILE B 1 104 ? -6.140 -3.999 -47.443 1.00 8.95 104 ILE B CA 1
ATOM 2609 C C . ILE B 1 104 ? -5.453 -4.224 -48.785 1.00 13.41 104 ILE B C 1
ATOM 2610 O O . ILE B 1 104 ? -4.404 -3.629 -49.056 1.00 11.96 104 ILE B O 1
ATOM 2615 N N . ALA B 1 105 ? -6.021 -5.074 -49.649 1.00 11.42 105 ALA B N 1
ATOM 2616 C CA . ALA B 1 105 ? -5.327 -5.357 -50.897 1.00 12.74 105 ALA B CA 1
ATOM 2617 C C . ALA B 1 105 ? -5.511 -4.236 -51.902 1.00 13.57 105 ALA B C 1
ATOM 2618 O O . ALA B 1 105 ? -4.672 -4.057 -52.791 1.00 15.16 105 ALA B O 1
ATOM 2620 N N . ASP B 1 106 ? -6.596 -3.482 -51.784 1.00 14.86 106 ASP B N 1
ATOM 2621 C CA . ASP B 1 106 ? -6.757 -2.299 -52.619 1.00 16.66 106 ASP B CA 1
ATOM 2622 C C . ASP B 1 106 ? -5.739 -1.231 -52.252 1.00 14.31 106 ASP B C 1
ATOM 2623 O O . ASP B 1 106 ? -5.138 -0.608 -53.135 1.00 14.08 106 ASP B O 1
ATOM 2628 N N . ALA B 1 107 ? -5.541 -0.992 -50.948 1.00 13.61 107 ALA B N 1
ATOM 2629 C CA . ALA B 1 107 ? -4.523 -0.048 -50.506 1.00 13.35 107 ALA B CA 1
ATOM 2630 C C . ALA B 1 107 ? -3.140 -0.471 -50.981 1.00 12.91 107 ALA B C 1
ATOM 2631 O O . ALA B 1 107 ? -2.382 0.344 -51.515 1.00 12.93 107 ALA B O 1
ATOM 2633 N N . THR B 1 108 ? -2.814 -1.759 -50.831 1.00 11.99 108 THR B N 1
ATOM 2634 C CA . THR B 1 108 ? -1.516 -2.250 -51.272 1.00 13.62 108 THR B CA 1
ATOM 2635 C C . THR B 1 108 ? -1.392 -2.194 -52.791 1.00 14.39 108 THR B C 1
ATOM 2636 O O . THR B 1 108 ? -0.323 -1.853 -53.317 1.00 13.16 108 THR B O 1
ATOM 2640 N N . GLY B 1 109 ? -2.469 -2.526 -53.506 1.00 11.45 109 GLY B N 1
ATOM 2641 C CA . GLY B 1 109 ? -2.422 -2.472 -54.967 1.00 11.66 109 GLY B CA 1
ATOM 2642 C C . GLY B 1 109 ? -2.173 -1.074 -55.500 1.00 13.30 109 GLY B C 1
ATOM 2643 O O . GLY B 1 109 ? -1.419 -0.894 -56.464 1.00 11.83 109 GLY B O 1
ATOM 2644 N N . ARG B 1 110 ? -2.789 -0.072 -54.874 1.00 13.37 110 ARG B N 1
ATOM 2645 C CA . ARG B 1 110 ? -2.545 1.317 -55.252 1.00 14.22 110 ARG B CA 1
ATOM 2646 C C . ARG B 1 110 ? -1.094 1.710 -55.009 1.00 13.86 110 ARG B C 1
ATOM 2647 O O . ARG B 1 110 ? -0.488 2.391 -55.839 1.00 14.09 110 ARG B O 1
ATOM 2655 N N . ALA B 1 111 ? -0.522 1.290 -53.878 1.00 12.54 111 ALA B N 1
ATOM 2656 C CA . ALA B 1 111 ? 0.881 1.595 -53.601 1.00 13.70 111 ALA B CA 1
ATOM 2657 C C . ALA B 1 111 ? 1.791 0.972 -54.644 1.00 16.85 111 ALA B C 1
ATOM 2658 O O . ALA B 1 111 ? 2.688 1.638 -55.173 1.00 15.61 111 ALA B O 1
ATOM 2660 N N . ILE B 1 112 ? 1.603 -0.322 -54.920 1.00 14.53 112 ILE B N 1
ATOM 2661 C CA . ILE B 1 112 ? 2.430 -1.013 -55.906 1.00 13.16 112 ILE B CA 1
ATOM 2662 C C . ILE B 1 112 ? 2.262 -0.388 -57.278 1.00 16.12 112 ILE B C 1
ATOM 2663 O O . ILE B 1 112 ? 3.242 -0.189 -58.004 1.00 13.96 112 ILE B O 1
ATOM 2668 N N . THR B 1 113 ? 1.023 -0.074 -57.656 1.00 13.20 113 THR B N 1
ATOM 2669 C CA . THR B 1 113 ? 0.794 0.658 -58.899 1.00 14.26 113 THR B CA 1
ATOM 2670 C C . THR B 1 113 ? 1.629 1.929 -58.947 1.00 16.38 113 THR B C 1
ATOM 2671 O O . THR B 1 113 ? 2.279 2.225 -59.962 1.00 16.75 113 THR B O 1
ATOM 2675 N N . GLY B 1 114 ? 1.641 2.685 -57.848 1.00 16.11 114 GLY B N 1
ATOM 2676 C CA . GLY B 1 114 ? 2.349 3.952 -57.831 1.00 16.11 114 GLY B CA 1
ATOM 2677 C C . GLY B 1 114 ? 3.840 3.817 -58.042 1.00 14.77 114 GLY B C 1
ATOM 2678 O O . GLY B 1 114 ? 4.478 4.744 -58.528 1.00 18.64 114 GLY B O 1
ATOM 2679 N N . ALA B 1 115 ? 4.417 2.672 -57.693 1.00 14.84 115 ALA B N 1
ATOM 2680 C CA . ALA B 1 115 ? 5.845 2.468 -57.909 1.00 17.32 115 ALA B CA 1
ATOM 2681 C C . ALA B 1 115 ? 6.126 1.832 -59.262 1.00 17.09 115 ALA B C 1
ATOM 2682 O O . ALA B 1 115 ? 7.278 1.490 -59.556 1.00 17.63 115 ALA B O 1
ATOM 2684 N N . GLY B 1 116 ? 5.104 1.684 -60.093 1.00 14.17 116 GLY B N 1
ATOM 2685 C CA . GLY B 1 116 ? 5.279 1.248 -61.463 1.00 16.64 116 GLY B CA 1
ATOM 2686 C C . GLY B 1 116 ? 5.583 -0.216 -61.633 1.00 16.48 116 GLY B C 1
ATOM 2687 O O . GLY B 1 116 ? 6.152 -0.595 -62.658 1.00 17.76 116 GLY B O 1
ATOM 2688 N N . MET B 1 117 ? 5.217 -1.058 -60.670 1.00 14.46 117 MET B N 1
ATOM 2689 C CA . MET B 1 117 ? 5.578 -2.468 -60.684 1.00 16.24 117 MET B CA 1
ATOM 2690 C C . MET B 1 117 ? 4.377 -3.350 -60.983 1.00 16.08 117 MET B C 1
ATOM 2691 O O . MET B 1 117 ? 3.230 -3.029 -60.642 1.00 17.65 117 MET B O 1
ATOM 2696 N N . THR B 1 118 ? 4.660 -4.474 -61.648 1.00 16.58 118 THR B N 1
ATOM 2697 C CA . THR B 1 118 ? 3.642 -5.462 -61.955 1.00 15.32 118 THR B CA 1
ATOM 2698 C C . THR B 1 118 ? 4.051 -6.874 -61.563 1.00 14.99 118 THR B C 1
ATOM 2699 O O . THR B 1 118 ? 3.262 -7.795 -61.769 1.00 19.03 118 THR B O 1
ATOM 2703 N N . ARG B 1 119 ? 5.255 -7.072 -61.023 1.00 16.30 119 ARG B N 1
ATOM 2704 C CA . ARG B 1 119 ? 5.736 -8.405 -60.657 1.00 15.69 119 ARG B CA 1
ATOM 2705 C C . ARG B 1 119 ? 6.449 -8.294 -59.316 1.00 16.38 119 ARG B C 1
ATOM 2706 O O . ARG B 1 119 ? 7.587 -7.819 -59.245 1.00 16.86 119 ARG B O 1
ATOM 2714 N N . VAL B 1 120 ? 5.777 -8.750 -58.256 1.00 15.69 120 VAL B N 1
ATOM 2715 C CA . VAL B 1 120 ? 6.276 -8.609 -56.902 1.00 14.56 120 VAL B CA 1
ATOM 2716 C C . VAL B 1 120 ? 6.258 -9.954 -56.200 1.00 15.09 120 VAL B C 1
ATOM 2717 O O . VAL B 1 120 ? 5.535 -10.876 -56.578 1.00 15.81 120 VAL B O 1
ATOM 2721 N N . ALA B 1 121 ? 7.091 -10.047 -55.170 1.00 13.17 121 ALA B N 1
ATOM 2722 C CA . ALA B 1 121 ? 7.074 -11.179 -54.261 1.00 12.18 121 ALA B CA 1
ATOM 2723 C C . ALA B 1 121 ? 5.992 -10.972 -53.204 1.00 12.91 121 ALA B C 1
ATOM 2724 O O . ALA B 1 121 ? 5.720 -9.836 -52.788 1.00 12.46 121 ALA B O 1
ATOM 2726 N N . LEU B 1 122 ? 5.376 -12.070 -52.767 1.00 12.73 122 LEU B N 1
ATOM 2727 C CA . LEU B 1 122 ? 4.380 -12.028 -51.697 1.00 12.88 122 LEU B CA 1
ATOM 2728 C C . LEU B 1 122 ? 4.787 -12.983 -50.579 1.00 12.64 122 LEU B C 1
ATOM 2729 O O . LEU B 1 122 ? 4.937 -14.195 -50.802 1.00 13.60 122 LEU B O 1
ATOM 2734 N N . LEU B 1 123 ? 5.006 -12.425 -49.384 1.00 11.87 123 LEU B N 1
ATOM 2735 C CA . LEU B 1 123 ? 5.102 -13.200 -48.159 1.00 10.62 123 LEU B CA 1
ATOM 2736 C C . LEU B 1 123 ? 3.827 -13.007 -47.351 1.00 13.62 123 LEU B C 1
ATOM 2737 O O . LEU B 1 123 ? 3.228 -11.933 -47.359 1.00 11.75 123 LEU B O 1
ATOM 2742 N N . GLY B 1 124 ? 3.410 -14.059 -46.662 1.00 12.40 124 GLY B N 1
ATOM 2743 C CA . GLY B 1 124 ? 2.209 -13.967 -45.849 1.00 10.06 124 GLY B CA 1
ATOM 2744 C C . GLY B 1 124 ? 1.956 -15.295 -45.177 1.00 12.78 124 GLY B C 1
ATOM 2745 O O . GLY B 1 124 ? 2.810 -16.171 -45.196 1.00 12.79 124 GLY B O 1
ATOM 2746 N N . THR B 1 125 ? 0.766 -15.450 -44.595 1.00 8.78 125 THR B N 1
ATOM 2747 C CA . THR B 1 125 ? 0.399 -16.788 -44.151 1.00 12.34 125 THR B CA 1
ATOM 2748 C C . THR B 1 125 ? 0.333 -17.730 -45.347 1.00 10.21 125 THR B C 1
ATOM 2749 O O . THR B 1 125 ? 0.279 -17.303 -46.497 1.00 12.18 125 THR B O 1
ATOM 2753 N N . ARG B 1 126 ? 0.330 -19.031 -45.065 1.00 12.52 126 ARG B N 1
ATOM 2754 C CA . ARG B 1 126 ? 0.193 -19.998 -46.157 1.00 12.25 126 ARG B CA 1
ATOM 2755 C C . ARG B 1 126 ? -1.103 -19.782 -46.929 1.00 13.24 126 ARG B C 1
ATOM 2756 O O . ARG B 1 126 ? -1.128 -19.983 -48.142 1.00 12.81 126 ARG B O 1
ATOM 2764 N N . TYR B 1 127 ? -2.180 -19.369 -46.255 1.00 12.74 127 TYR B N 1
ATOM 2765 C CA . TYR B 1 127 ? -3.455 -19.157 -46.942 1.00 11.50 127 TYR B CA 1
ATOM 2766 C C . TYR B 1 127 ? -3.354 -17.982 -47.913 1.00 13.93 127 TYR B C 1
ATOM 2767 O O . TYR B 1 127 ? -3.838 -18.050 -49.053 1.00 12.57 127 TYR B O 1
ATOM 2776 N N . THR B 1 128 ? -2.746 -16.884 -47.462 1.00 11.47 128 THR B N 1
ATOM 2777 C CA . THR B 1 128 ? -2.570 -15.712 -48.310 1.00 9.82 128 THR B CA 1
ATOM 2778 C C . THR B 1 128 ? -1.672 -16.009 -49.500 1.00 10.40 128 THR B C 1
ATOM 2779 O O . THR B 1 128 ? -1.950 -15.554 -50.618 1.00 15.29 128 THR B O 1
ATOM 2783 N N . MET B 1 129 ? -0.603 -16.776 -49.286 1.00 14.03 129 MET B N 1
ATOM 2784 C CA . MET B 1 129 ? 0.332 -17.046 -50.372 1.00 11.06 129 MET B CA 1
ATOM 2785 C C . MET B 1 129 ? -0.272 -17.980 -51.403 1.00 12.26 129 MET B C 1
ATOM 2786 O O . MET B 1 129 ? -0.123 -17.757 -52.609 1.00 12.47 129 MET B O 1
ATOM 2791 N N . GLU B 1 130 ? -0.984 -19.017 -50.956 1.00 12.67 130 GLU B N 1
ATOM 2792 C CA . GLU B 1 130 ? -1.300 -20.147 -51.820 1.00 12.32 130 GLU B CA 1
ATOM 2793 C C . GLU B 1 130 ? -2.684 -20.057 -52.430 1.00 14.44 130 GLU B C 1
ATOM 2794 O O . GLU B 1 130 ? -2.921 -20.610 -53.507 1.00 19.11 130 GLU B O 1
ATOM 2800 N N . GLN B 1 131 ? -3.602 -19.386 -51.769 1.00 14.04 131 GLN B N 1
ATOM 2801 C CA . GLN B 1 131 ? -4.968 -19.348 -52.254 1.00 14.76 131 GLN B CA 1
ATOM 2802 C C . GLN B 1 131 ? -5.132 -18.169 -53.205 1.00 17.40 131 GLN B C 1
ATOM 2803 O O . GLN B 1 131 ? -4.184 -17.432 -53.496 1.00 19.15 131 GLN B O 1
ATOM 2809 N N . ASP B 1 132 ? -6.344 -17.995 -53.717 1.00 20.38 132 ASP B N 1
ATOM 2810 C CA . ASP B 1 132 ? -6.593 -16.984 -54.736 1.00 21.43 132 ASP B CA 1
ATOM 2811 C C . ASP B 1 132 ? -7.254 -15.720 -54.208 1.00 19.45 132 ASP B C 1
ATOM 2812 O O . ASP B 1 132 ? -7.359 -14.745 -54.952 1.00 17.31 132 ASP B O 1
ATOM 2817 N N . PHE B 1 133 ? -7.718 -15.702 -52.962 1.00 16.84 133 PHE B N 1
ATOM 2818 C CA . PHE B 1 133 ? -8.505 -14.551 -52.526 1.00 19.25 133 PHE B CA 1
ATOM 2819 C C . PHE B 1 133 ? -7.701 -13.253 -52.569 1.00 17.66 133 PHE B C 1
ATOM 2820 O O . PHE B 1 133 ? -8.248 -12.216 -52.956 1.00 18.82 133 PHE B O 1
ATOM 2828 N N . TYR B 1 134 ? -6.405 -13.292 -52.225 1.00 12.38 134 TYR B N 1
ATOM 2829 C CA . TYR B 1 134 ? -5.558 -12.099 -52.165 1.00 16.43 134 TYR B CA 1
ATOM 2830 C C . TYR B 1 134 ? -4.913 -11.792 -53.515 1.00 15.68 134 TYR B C 1
ATOM 2831 O O . TYR B 1 134 ? -5.097 -10.707 -54.077 1.00 16.36 134 TYR B O 1
ATOM 2840 N N . ARG B 1 135 ? -4.162 -12.754 -54.045 1.00 16.73 135 ARG B N 1
ATOM 2841 C CA . ARG B 1 135 ? -3.506 -12.576 -55.335 1.00 15.75 135 ARG B CA 1
ATOM 2842 C C . ARG B 1 135 ? -4.517 -12.374 -56.458 1.00 19.60 135 ARG B C 1
ATOM 2843 O O . ARG B 1 135 ? -4.271 -11.598 -57.392 1.00 19.33 135 ARG B O 1
ATOM 2851 N N . GLY B 1 136 ? -5.646 -13.084 -56.406 1.00 17.42 136 GLY B N 1
ATOM 2852 C CA . GLY B 1 136 ? -6.667 -12.897 -57.423 1.00 17.48 136 GLY B CA 1
ATOM 2853 C C . GLY B 1 136 ? -7.133 -11.456 -57.527 1.00 19.48 136 GLY B C 1
ATOM 2854 O O . GLY B 1 136 ? -7.304 -10.933 -58.631 1.00 18.13 136 GLY B O 1
ATOM 2855 N N . ARG B 1 137 ? -7.307 -10.783 -56.379 1.00 14.81 137 ARG B N 1
ATOM 2856 C CA . ARG B 1 137 ? -7.716 -9.382 -56.399 1.00 18.15 137 ARG B CA 1
ATOM 2857 C C . ARG B 1 137 ? -6.620 -8.489 -56.970 1.00 16.65 137 ARG B C 1
ATOM 2858 O O . ARG B 1 137 ? -6.909 -7.556 -57.720 1.00 14.63 137 ARG B O 1
ATOM 2866 N N . LEU B 1 138 ? -5.360 -8.737 -56.627 1.00 14.84 138 LEU B N 1
ATOM 2867 C CA . LEU B 1 138 ? -4.308 -7.896 -57.193 1.00 15.19 138 LEU B CA 1
ATOM 2868 C C . LEU B 1 138 ? -4.210 -8.080 -58.701 1.00 17.08 138 LEU B C 1
ATOM 2869 O O . LEU B 1 138 ? -3.973 -7.110 -59.431 1.00 17.02 138 LEU B O 1
ATOM 2874 N N . THR B 1 139 ? -4.374 -9.318 -59.181 1.00 15.80 139 THR B N 1
ATOM 2875 C CA . THR B 1 139 ? -4.390 -9.569 -60.622 1.00 15.57 139 THR B CA 1
ATOM 2876 C C . THR B 1 139 ? -5.572 -8.880 -61.287 1.00 18.13 139 THR B C 1
ATOM 2877 O O . THR B 1 139 ? -5.410 -8.165 -62.285 1.00 20.61 139 THR B O 1
ATOM 2881 N N . GLU B 1 140 ? -6.777 -9.094 -60.756 1.00 18.53 140 GLU B N 1
ATOM 2882 C CA . GLU B 1 140 ? -7.980 -8.602 -61.418 1.00 21.23 140 GLU B CA 1
ATOM 2883 C C . GLU B 1 140 ? -8.091 -7.083 -61.337 1.00 22.24 140 GLU B C 1
ATOM 2884 O O . GLU B 1 140 ? -8.489 -6.435 -62.313 1.00 21.12 140 GLU B O 1
ATOM 2890 N N . GLN B 1 141 ? -7.759 -6.498 -60.184 1.00 18.35 141 GLN B N 1
ATOM 2891 C CA . GLN B 1 141 ? -7.958 -5.062 -60.004 1.00 21.35 141 GLN B CA 1
ATOM 2892 C C . GLN B 1 141 ? -6.797 -4.235 -60.533 1.00 21.10 141 GLN B C 1
ATOM 2893 O O . GLN B 1 141 ? -7.003 -3.091 -60.961 1.00 20.36 141 GLN B O 1
ATOM 2899 N N . PHE B 1 142 ? -5.579 -4.770 -60.496 1.00 16.81 142 PHE B N 1
ATOM 2900 C CA . PHE B 1 142 ? -4.398 -3.968 -60.747 1.00 17.79 142 PHE B CA 1
ATOM 2901 C C . PHE B 1 142 ? -3.418 -4.572 -61.741 1.00 16.29 142 PHE B C 1
ATOM 2902 O O . PHE B 1 142 ? -2.395 -3.937 -62.029 1.00 13.92 142 PHE B O 1
ATOM 2910 N N . SER B 1 143 ? -3.677 -5.775 -62.256 1.00 15.88 143 SER B N 1
ATOM 2911 C CA . SER B 1 143 ? -2.751 -6.452 -63.164 1.00 17.00 143 SER B CA 1
ATOM 2912 C C . SER B 1 143 ? -1.378 -6.622 -62.529 1.00 19.18 143 SER B C 1
ATOM 2913 O O . SER B 1 143 ? -0.343 -6.519 -63.197 1.00 17.64 143 SER B O 1
ATOM 2916 N N . ILE B 1 144 ? -1.369 -6.873 -61.219 1.00 15.67 144 ILE B N 1
ATOM 2917 C CA . ILE B 1 144 ? -0.155 -7.168 -60.474 1.00 13.47 144 ILE B CA 1
ATOM 2918 C C . ILE B 1 144 ? -0.087 -8.669 -60.258 1.00 14.24 144 ILE B C 1
ATOM 2919 O O . ILE B 1 144 ? -1.052 -9.273 -59.775 1.00 15.43 144 ILE B O 1
ATOM 2924 N N . ASN B 1 145 ? 1.062 -9.259 -60.576 1.00 15.88 145 ASN B N 1
ATOM 2925 C CA . ASN B 1 145 ? 1.312 -10.684 -60.410 1.00 13.65 145 ASN B CA 1
ATOM 2926 C C . ASN B 1 145 ? 2.259 -10.885 -59.242 1.00 16.73 145 ASN B C 1
ATOM 2927 O O . ASN B 1 145 ? 3.228 -10.129 -59.080 1.00 13.58 145 ASN B O 1
ATOM 2932 N N . CYS B 1 146 ? 1.981 -11.908 -58.437 1.00 12.91 146 CYS B N 1
ATOM 2933 C CA . CYS B 1 146 ? 2.761 -12.227 -57.247 1.00 17.50 146 CYS B CA 1
ATOM 2934 C C . CYS B 1 146 ? 3.553 -13.504 -57.464 1.00 17.50 146 CYS B C 1
ATOM 2935 O O . CYS B 1 146 ? 3.013 -14.496 -57.957 1.00 19.19 146 CYS B O 1
ATOM 2938 N N . LEU B 1 147 ? 4.834 -13.459 -57.114 1.00 15.87 147 LEU B N 1
ATOM 2939 C CA . LEU B 1 147 ? 5.640 -14.651 -56.932 1.00 16.17 147 LEU B CA 1
ATOM 2940 C C . LEU B 1 147 ? 5.578 -15.035 -55.465 1.00 15.41 147 LEU B C 1
ATOM 2941 O O . LEU B 1 147 ? 5.541 -14.164 -54.602 1.00 16.48 147 LEU B O 1
ATOM 2946 N N . ILE B 1 148 ? 5.595 -16.331 -55.186 1.00 12.36 148 ILE B N 1
ATOM 2947 C CA . ILE B 1 148 ? 5.560 -16.821 -53.808 1.00 16.64 148 ILE B CA 1
ATOM 2948 C C . ILE B 1 148 ? 6.706 -17.801 -53.617 1.00 17.01 148 ILE B C 1
ATOM 2949 O O . ILE B 1 148 ? 7.273 -18.332 -54.588 1.00 15.73 148 ILE B O 1
ATOM 2954 N N . PRO B 1 149 ? 7.088 -18.055 -52.372 1.00 16.77 149 PRO B N 1
ATOM 2955 C CA . PRO B 1 149 ? 8.183 -18.990 -52.109 1.00 15.08 149 PRO B CA 1
ATOM 2956 C C . PRO B 1 149 ? 7.812 -20.418 -52.473 1.00 14.40 149 PRO B C 1
ATOM 2957 O O . PRO B 1 149 ? 6.650 -20.773 -52.669 1.00 14.86 149 PRO B O 1
ATOM 2961 N N . GLU B 1 150 ? 8.842 -21.256 -52.512 1.00 16.49 150 GLU B N 1
ATOM 2962 C CA . GLU B 1 150 ? 8.655 -22.686 -52.708 1.00 16.46 150 GLU B CA 1
ATOM 2963 C C . GLU B 1 150 ? 7.999 -23.309 -51.481 1.00 15.40 150 GLU B C 1
ATOM 2964 O O . GLU B 1 150 ? 8.042 -22.762 -50.377 1.00 14.15 150 GLU B O 1
ATOM 2970 N N . ALA B 1 151 ? 7.409 -24.489 -51.693 1.00 12.82 151 ALA B N 1
ATOM 2971 C CA . ALA B 1 151 ? 6.612 -25.156 -50.664 1.00 14.51 151 ALA B CA 1
ATOM 2972 C C . ALA B 1 151 ? 7.313 -25.234 -49.312 1.00 14.64 151 ALA B C 1
ATOM 2973 O O . ALA B 1 151 ? 6.712 -24.928 -48.276 1.00 16.53 151 ALA B O 1
ATOM 2975 N N . ASP B 1 152 ? 8.581 -25.663 -49.290 1.00 17.82 152 ASP B N 1
ATOM 2976 C CA . ASP B 1 152 ? 9.286 -25.781 -48.017 1.00 20.35 152 ASP B CA 1
ATOM 2977 C C . ASP B 1 152 ? 9.458 -24.420 -47.359 1.00 14.55 152 ASP B C 1
ATOM 2978 O O . ASP B 1 152 ? 9.356 -24.288 -46.131 1.00 15.61 152 ASP B O 1
ATOM 2983 N N . GLU B 1 153 ? 9.741 -23.401 -48.161 1.00 15.46 153 GLU B N 1
ATOM 2984 C CA . GLU B 1 153 ? 9.905 -22.058 -47.620 1.00 15.01 153 GLU B CA 1
ATOM 2985 C C . GLU B 1 153 ? 8.585 -21.508 -47.090 1.00 13.54 153 GLU B C 1
ATOM 2986 O O . GLU B 1 153 ? 8.563 -20.807 -46.065 1.00 13.05 153 GLU B O 1
ATOM 2992 N N . ARG B 1 154 ? 7.480 -21.775 -47.794 1.00 17.81 154 ARG B N 1
ATOM 2993 C CA . ARG B 1 154 ? 6.174 -21.293 -47.341 1.00 13.24 154 ARG B CA 1
ATOM 2994 C C . ARG B 1 154 ? 5.804 -21.911 -46.001 1.00 15.32 154 ARG B C 1
ATOM 2995 O O . ARG B 1 154 ? 5.298 -21.223 -45.100 1.00 11.76 154 ARG B O 1
ATOM 3003 N N . ALA B 1 155 ? 6.052 -23.211 -45.860 1.00 12.79 155 ALA B N 1
ATOM 3004 C CA . ALA B 1 155 ? 5.870 -23.885 -44.576 1.00 16.65 155 ALA B CA 1
ATOM 3005 C C . ALA B 1 155 ? 6.582 -23.154 -43.449 1.00 13.92 155 ALA B C 1
ATOM 3006 O O . ALA B 1 155 ? 6.022 -22.955 -42.362 1.00 15.35 155 ALA B O 1
AT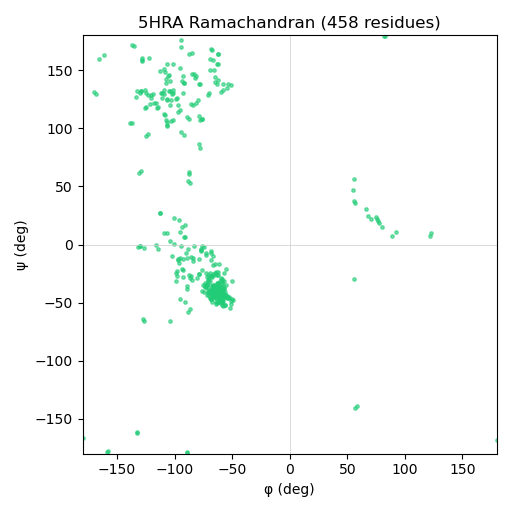OM 3008 N N . LYS B 1 156 ? 7.850 -22.804 -43.671 1.00 13.65 156 LYS B N 1
ATOM 3009 C CA . LYS B 1 156 ? 8.645 -22.207 -42.604 1.00 14.94 156 LYS B CA 1
ATOM 3010 C C . LYS B 1 156 ? 8.245 -20.764 -42.352 1.00 13.30 156 LYS B C 1
ATOM 3011 O O . LYS B 1 156 ? 8.188 -20.328 -41.198 1.00 13.51 156 LYS B O 1
ATOM 3017 N N . ILE B 1 157 ? 7.985 -20.000 -43.420 1.00 15.14 157 ILE B N 1
ATOM 3018 C CA . ILE B 1 157 ? 7.515 -18.624 -43.269 1.00 14.29 157 ILE B CA 1
ATOM 3019 C C . ILE B 1 157 ? 6.250 -18.584 -42.425 1.00 16.86 157 ILE B C 1
ATOM 3020 O O . ILE B 1 157 ? 6.110 -17.747 -41.517 1.00 16.11 157 ILE B O 1
ATOM 3025 N N . ASN B 1 158 ? 5.327 -19.508 -42.701 1.00 16.37 158 ASN B N 1
ATOM 3026 C CA . ASN B 1 158 ? 4.067 -19.612 -41.973 1.00 13.33 158 ASN B CA 1
ATOM 3027 C C . ASN B 1 158 ? 4.303 -20.052 -40.535 1.00 16.13 158 ASN B C 1
ATOM 3028 O O . ASN B 1 158 ? 3.683 -19.521 -39.604 1.00 15.96 158 ASN B O 1
ATOM 3033 N N . GLN B 1 159 ? 5.198 -21.023 -40.331 1.00 14.45 159 GLN B N 1
ATOM 3034 C CA . GLN B 1 159 ? 5.474 -21.464 -38.966 1.00 15.56 159 GLN B CA 1
ATOM 3035 C C . GLN B 1 159 ? 5.994 -20.313 -38.118 1.00 17.02 159 GLN B C 1
ATOM 3036 O O . GLN B 1 159 ? 5.616 -20.175 -36.947 1.00 19.05 159 GLN B O 1
ATOM 3042 N N . ILE B 1 160 ? 6.858 -19.471 -38.698 1.00 14.84 160 ILE B N 1
ATOM 3043 C CA . ILE B 1 160 ? 7.406 -18.336 -37.966 1.00 16.41 160 ILE B CA 1
ATOM 3044 C C . ILE B 1 160 ? 6.301 -17.366 -37.574 1.00 15.01 160 ILE B C 1
ATOM 3045 O O . ILE B 1 160 ? 6.295 -16.837 -36.456 1.00 15.97 160 ILE B O 1
ATOM 3050 N N . ILE B 1 161 ? 5.333 -17.137 -38.468 1.00 16.10 161 ILE B N 1
ATOM 3051 C CA . ILE B 1 161 ? 4.255 -16.192 -38.175 1.00 13.32 161 ILE B CA 1
ATOM 3052 C C . ILE B 1 161 ? 3.496 -16.611 -36.922 1.00 16.21 161 ILE B C 1
ATOM 3053 O O . ILE B 1 161 ? 3.341 -15.825 -35.978 1.00 16.50 161 ILE B O 1
ATOM 3058 N N . PHE B 1 162 ? 3.038 -17.865 -36.881 1.00 16.77 162 PHE B N 1
ATOM 3059 C CA . PHE B 1 162 ? 2.117 -18.314 -35.840 1.00 16.22 162 PHE B CA 1
ATOM 3060 C C . PHE B 1 162 ? 2.815 -18.801 -34.581 1.00 19.44 162 PHE B C 1
ATOM 3061 O O . PHE B 1 162 ? 2.237 -18.709 -33.489 1.00 16.18 162 PHE B O 1
ATOM 3069 N N . GLU B 1 163 ? 4.031 -19.325 -34.700 1.00 17.65 163 GLU B N 1
ATOM 3070 C CA . GLU B 1 163 ? 4.752 -19.836 -33.537 1.00 18.74 163 GLU B CA 1
ATOM 3071 C C . GLU B 1 163 ? 5.740 -18.836 -32.965 1.00 19.65 163 GLU B C 1
ATOM 3072 O O . GLU B 1 163 ? 6.239 -19.051 -31.850 1.00 21.40 163 GLU B O 1
ATOM 3078 N N . GLU B 1 164 ? 6.028 -17.754 -33.687 1.00 16.01 164 GLU B N 1
ATOM 3079 C CA . GLU B 1 164 ? 6.959 -16.748 -33.204 1.00 17.42 164 GLU B CA 1
ATOM 3080 C C . GLU B 1 164 ? 6.355 -15.341 -33.231 1.00 15.90 164 GLU B C 1
ATOM 3081 O O . GLU B 1 164 ? 6.140 -14.742 -32.168 1.00 14.85 164 GLU B O 1
ATOM 3087 N N . LEU B 1 165 ? 6.054 -14.803 -34.419 1.00 13.20 165 LEU B N 1
ATOM 3088 C CA . LEU B 1 165 ? 5.680 -13.391 -34.514 1.00 12.56 165 LEU B CA 1
ATOM 3089 C C . LEU B 1 165 ? 4.406 -13.091 -33.732 1.00 16.41 165 LEU B C 1
ATOM 3090 O O . LEU B 1 165 ? 4.322 -12.063 -33.044 1.00 14.78 165 LEU B O 1
ATOM 3095 N N . CYS B 1 166 ? 3.413 -13.974 -33.814 1.00 14.77 166 CYS B N 1
ATOM 3096 C CA . CYS B 1 166 ? 2.159 -13.750 -33.111 1.00 16.75 166 CYS B CA 1
ATOM 3097 C C . CYS B 1 166 ? 2.289 -13.943 -31.607 1.00 18.63 166 CYS B C 1
ATOM 3098 O O . CYS B 1 166 ? 1.326 -13.663 -30.880 1.00 18.04 166 CYS B O 1
ATOM 3101 N N . LEU B 1 167 ? 3.445 -14.420 -31.136 1.00 16.83 167 LEU B N 1
ATOM 3102 C CA . LEU B 1 167 ? 3.760 -14.534 -29.717 1.00 19.19 167 LEU B CA 1
ATOM 3103 C C . LEU B 1 167 ? 4.809 -13.514 -29.287 1.00 21.73 167 LEU B C 1
ATOM 3104 O O . LEU B 1 167 ? 5.329 -13.593 -28.166 1.00 21.33 167 LEU B O 1
ATOM 3109 N N . GLY B 1 168 ? 5.141 -12.563 -30.153 1.00 19.17 168 GLY B N 1
ATOM 3110 C CA . GLY B 1 168 ? 6.035 -11.492 -29.773 1.00 19.49 168 GLY B CA 1
ATOM 3111 C C . GLY B 1 168 ? 7.499 -11.852 -29.726 1.00 21.59 168 GLY B C 1
ATOM 3112 O O . GLY B 1 168 ? 8.276 -11.130 -29.097 1.00 22.97 168 GLY B O 1
ATOM 3113 N N . GLN B 1 169 ? 7.916 -12.944 -30.362 1.00 20.23 169 GLN B N 1
ATOM 3114 C CA . GLN B 1 169 ? 9.335 -13.288 -30.410 1.00 21.56 169 GLN B CA 1
ATOM 3115 C C . GLN B 1 169 ? 9.857 -13.018 -31.814 1.00 19.62 169 GLN B C 1
ATOM 3116 O O . GLN B 1 169 ? 9.307 -13.524 -32.801 1.00 18.52 169 GLN B O 1
ATOM 3122 N N . PHE B 1 170 ? 10.914 -12.218 -31.899 1.00 20.84 170 PHE B N 1
ATOM 3123 C CA . PHE B 1 170 ? 11.464 -11.759 -33.170 1.00 18.47 170 PHE B CA 1
ATOM 3124 C C . PHE B 1 170 ? 12.936 -12.135 -33.184 1.00 22.83 170 PHE B C 1
ATOM 3125 O O . PHE B 1 170 ? 13.781 -11.385 -32.686 1.00 24.95 170 PHE B O 1
ATOM 3133 N N . THR B 1 171 ? 13.235 -13.298 -33.752 1.00 20.49 171 THR B N 1
ATOM 3134 C CA . THR B 1 171 ? 14.583 -13.835 -33.688 1.00 21.93 171 THR B CA 1
ATOM 3135 C C . THR B 1 171 ? 15.399 -13.478 -34.924 1.00 24.31 171 THR B C 1
ATOM 3136 O O . THR B 1 171 ? 14.870 -13.268 -36.015 1.00 22.32 171 THR B O 1
ATOM 3140 N N . GLU B 1 172 ? 16.718 -13.397 -34.731 1.00 24.42 172 GLU B N 1
ATOM 3141 C CA . GLU B 1 172 ? 17.618 -13.167 -35.852 1.00 24.16 172 GLU B CA 1
ATOM 3142 C C . GLU B 1 172 ? 17.612 -14.349 -36.809 1.00 22.85 172 GLU B C 1
ATOM 3143 O O . GLU B 1 172 ? 17.671 -14.164 -38.027 1.00 24.30 172 GLU B O 1
ATOM 3149 N N . ALA B 1 173 ? 17.545 -15.573 -36.277 1.00 22.96 173 ALA B N 1
ATOM 3150 C CA . ALA B 1 173 ? 17.470 -16.748 -37.139 1.00 22.44 173 ALA B CA 1
ATOM 3151 C C . ALA B 1 173 ? 16.309 -16.634 -38.118 1.00 25.35 173 ALA B C 1
ATOM 3152 O O . ALA B 1 173 ? 16.472 -16.886 -39.318 1.00 24.40 173 ALA B O 1
ATOM 3154 N N . SER B 1 174 ? 15.133 -16.235 -37.628 1.00 21.51 174 SER B N 1
ATOM 3155 C CA . SER B 1 174 ? 13.976 -16.088 -38.504 1.00 18.83 174 SER B CA 1
ATOM 3156 C C . SER B 1 174 ? 14.077 -14.850 -39.385 1.00 20.03 174 SER B C 1
ATOM 3157 O O . SER B 1 174 ? 13.654 -14.883 -40.542 1.00 19.41 174 SER B O 1
ATOM 3160 N N . ARG B 1 175 ? 14.628 -13.753 -38.859 1.00 19.58 175 ARG B N 1
ATOM 3161 C CA . ARG B 1 175 ? 14.851 -12.562 -39.674 1.00 21.15 175 ARG B CA 1
ATOM 3162 C C . ARG B 1 175 ? 15.755 -12.880 -40.855 1.00 20.54 175 ARG B C 1
ATOM 3163 O O . ARG B 1 175 ? 15.491 -12.465 -41.989 1.00 19.69 175 ARG B O 1
ATOM 3171 N N . ALA B 1 176 ? 16.851 -13.602 -40.597 1.00 24.17 176 ALA B N 1
ATOM 3172 C CA . ALA B 1 176 ? 17.762 -13.988 -41.670 1.00 20.95 176 ALA B CA 1
ATOM 3173 C C . ALA B 1 176 ? 17.080 -14.898 -42.679 1.00 22.80 176 ALA B C 1
ATOM 3174 O O . ALA B 1 176 ? 17.329 -14.795 -43.885 1.00 22.30 176 ALA B O 1
ATOM 3176 N N . TYR B 1 177 ? 16.240 -15.821 -42.205 1.00 22.28 177 TYR B N 1
ATOM 3177 C CA . TYR B 1 177 ? 15.564 -16.726 -43.126 1.00 24.04 177 TYR B CA 1
ATOM 3178 C C . TYR B 1 177 ? 14.630 -15.964 -44.055 1.00 21.88 177 TYR B C 1
ATOM 3179 O O . TYR B 1 177 ? 14.559 -16.256 -45.255 1.00 20.82 177 TYR B O 1
ATOM 3188 N N . TYR B 1 178 ? 13.885 -15.000 -43.515 1.00 19.99 178 TYR B N 1
ATOM 3189 C CA . TYR B 1 178 ? 13.016 -14.187 -44.360 1.00 19.66 178 TYR B CA 1
ATOM 3190 C C . TYR B 1 178 ? 13.828 -13.405 -45.374 1.00 18.13 178 TYR B C 1
ATOM 3191 O O . TYR B 1 178 ? 13.447 -13.321 -46.545 1.00 16.51 178 TYR B O 1
ATOM 3200 N N . ALA B 1 179 ? 14.950 -12.819 -44.938 1.00 19.57 179 ALA B N 1
ATOM 3201 C CA . ALA B 1 179 ? 15.778 -12.038 -45.849 1.00 17.92 179 ALA B CA 1
ATOM 3202 C C . ALA B 1 179 ? 16.313 -12.897 -46.984 1.00 18.60 179 ALA B C 1
ATOM 3203 O O . ALA B 1 179 ? 16.453 -12.421 -48.117 1.00 18.75 179 ALA B O 1
ATOM 3205 N N . GLN B 1 180 ? 16.647 -14.160 -46.690 1.00 23.46 180 GLN B N 1
ATOM 3206 C CA . GLN B 1 180 ? 17.144 -15.072 -47.717 1.00 17.74 180 GLN B CA 1
ATOM 3207 C C . GLN B 1 180 ? 16.053 -15.422 -48.720 1.00 19.69 180 GLN B C 1
ATOM 3208 O O . GLN B 1 180 ? 16.311 -15.489 -49.926 1.00 21.61 180 GLN B O 1
ATOM 3214 N N . VAL B 1 181 ? 14.826 -15.654 -48.242 1.00 16.80 181 VAL B N 1
ATOM 3215 C CA . VAL B 1 181 ? 13.719 -15.918 -49.156 1.00 19.03 181 VAL B CA 1
ATOM 3216 C C . VAL B 1 181 ? 13.479 -14.710 -50.052 1.00 19.17 181 VAL B C 1
ATOM 3217 O O . VAL B 1 181 ? 13.150 -14.851 -51.237 1.00 20.20 181 VAL B O 1
ATOM 3221 N N . ILE B 1 182 ? 13.634 -13.506 -49.504 1.00 16.25 182 ILE B N 1
ATOM 3222 C CA . ILE B 1 182 ? 13.418 -12.299 -50.297 1.00 15.74 182 ILE B CA 1
ATOM 3223 C C . ILE B 1 182 ? 14.472 -12.184 -51.384 1.00 18.78 182 ILE B C 1
ATOM 3224 O O . ILE B 1 182 ? 14.165 -11.867 -52.539 1.00 18.78 182 ILE B O 1
ATOM 3229 N N . ALA B 1 183 ? 15.735 -12.426 -51.026 1.00 17.94 183 ALA B N 1
ATOM 3230 C CA . ALA B 1 183 ? 16.790 -12.394 -52.027 1.00 18.49 183 ALA B CA 1
ATOM 3231 C C . ALA B 1 183 ? 16.552 -13.436 -53.108 1.00 19.69 183 ALA B C 1
ATOM 3232 O O . ALA B 1 183 ? 16.754 -13.163 -54.298 1.00 21.72 183 ALA B O 1
ATOM 3234 N N . ARG B 1 184 ? 16.117 -14.636 -52.723 1.00 22.77 184 ARG B N 1
ATOM 3235 C CA . ARG B 1 184 ? 15.868 -15.666 -53.721 1.00 20.48 184 ARG B CA 1
ATOM 3236 C C . ARG B 1 184 ? 14.736 -15.263 -54.663 1.00 27.97 184 ARG B C 1
ATOM 3237 O O . ARG B 1 184 ? 14.796 -15.536 -55.865 1.00 26.14 184 ARG B O 1
ATOM 3245 N N . LEU B 1 185 ? 13.689 -14.622 -54.148 1.00 20.02 185 LEU B N 1
ATOM 3246 C CA . LEU B 1 185 ? 12.645 -14.180 -55.062 1.00 18.97 185 LEU B CA 1
ATOM 3247 C C . LEU B 1 185 ? 13.097 -12.988 -55.900 1.00 22.31 185 LEU B C 1
ATOM 3248 O O . LEU B 1 185 ? 12.584 -12.787 -57.000 1.00 21.72 185 LEU B O 1
ATOM 3253 N N . ALA B 1 186 ? 14.062 -12.211 -55.411 1.00 21.56 186 ALA B N 1
ATOM 3254 C CA . ALA B 1 186 ? 14.658 -11.150 -56.218 1.00 23.74 186 ALA B CA 1
ATOM 3255 C C . ALA B 1 186 ? 15.363 -11.727 -57.438 1.00 27.49 186 ALA B C 1
ATOM 3256 O O . ALA B 1 186 ? 15.230 -11.202 -58.549 1.00 27.93 186 ALA B O 1
ATOM 3258 N N . GLU B 1 187 ? 16.130 -12.809 -57.246 1.00 30.41 187 GLU B N 1
ATOM 3259 C CA . GLU B 1 187 ? 16.769 -13.491 -58.371 1.00 27.89 187 GLU B CA 1
ATOM 3260 C C . GLU B 1 187 ? 15.756 -13.901 -59.432 1.00 33.90 187 GLU B C 1
ATOM 3261 O O . GLU B 1 187 ? 16.127 -14.123 -60.587 1.00 39.77 187 GLU B O 1
ATOM 3267 N N . GLN B 1 188 ? 14.476 -14.012 -59.066 1.00 28.28 188 GLN B N 1
ATOM 3268 C CA . GLN B 1 188 ? 13.432 -14.441 -59.987 1.00 23.95 188 GLN B CA 1
ATOM 3269 C C . GLN B 1 188 ? 12.747 -13.280 -60.703 1.00 27.49 188 GLN B C 1
ATOM 3270 O O . GLN B 1 188 ? 11.771 -13.496 -61.419 1.00 28.82 188 GLN B O 1
ATOM 3276 N N . GLY B 1 189 ? 13.227 -12.058 -60.529 1.00 25.32 189 GLY B N 1
ATOM 3277 C CA . GLY B 1 189 ? 12.638 -10.911 -61.179 1.00 26.75 189 GLY B CA 1
ATOM 3278 C C . GLY B 1 189 ? 11.579 -10.189 -60.379 1.00 21.45 189 GLY B C 1
ATOM 3279 O O . GLY B 1 189 ? 10.890 -9.332 -60.938 1.00 23.22 189 GLY B O 1
ATOM 3280 N N . ALA B 1 190 ? 11.425 -10.509 -59.095 1.00 20.13 190 ALA B N 1
ATOM 3281 C CA . ALA B 1 190 ? 10.583 -9.707 -58.216 1.00 18.06 190 ALA B CA 1
ATOM 3282 C C . ALA B 1 190 ? 11.094 -8.273 -58.155 1.00 17.81 190 ALA B C 1
ATOM 3283 O O . ALA B 1 190 ? 12.291 -8.031 -57.945 1.00 18.48 190 ALA B O 1
ATOM 3285 N N . GLN B 1 191 ? 10.178 -7.327 -58.339 1.00 17.60 191 GLN B N 1
ATOM 3286 C CA . GLN B 1 191 ? 10.506 -5.909 -58.316 1.00 17.28 191 GLN B CA 1
ATOM 3287 C C . GLN B 1 191 ? 10.326 -5.281 -56.947 1.00 18.44 191 GLN B C 1
ATOM 3288 O O . GLN B 1 191 ? 10.878 -4.208 -56.695 1.00 16.31 191 GLN B O 1
ATOM 3294 N N . GLY B 1 192 ? 9.518 -5.888 -56.088 1.00 14.77 192 GLY B N 1
ATOM 3295 C CA . GLY B 1 192 ? 9.419 -5.483 -54.701 1.00 15.11 192 GLY B CA 1
ATOM 3296 C C . GLY B 1 192 ? 8.867 -6.678 -53.962 1.00 15.96 192 GLY B C 1
ATOM 3297 O O . GLY B 1 192 ? 8.630 -7.732 -54.553 1.00 16.42 192 GLY B O 1
ATOM 3298 N N . VAL B 1 193 ? 8.657 -6.513 -52.659 1.00 15.22 193 VAL B N 1
ATOM 3299 C CA . VAL B 1 193 ? 8.129 -7.593 -51.828 1.00 15.83 193 VAL B CA 1
ATOM 3300 C C . VAL B 1 193 ? 6.961 -7.064 -51.018 1.00 12.88 193 VAL B C 1
ATOM 3301 O O . VAL B 1 193 ? 7.053 -5.989 -50.425 1.00 13.27 193 VAL B O 1
ATOM 3305 N N . ILE B 1 194 ? 5.846 -7.783 -51.053 1.00 11.82 194 ILE B N 1
ATOM 3306 C CA . ILE B 1 194 ? 4.730 -7.476 -50.174 1.00 14.04 194 ILE B CA 1
ATOM 3307 C C . ILE B 1 194 ? 4.940 -8.182 -48.843 1.00 10.53 194 ILE B C 1
ATOM 3308 O O . ILE B 1 194 ? 5.050 -9.409 -48.798 1.00 8.64 194 ILE B O 1
ATOM 3313 N N . PHE B 1 195 ? 5.007 -7.403 -47.759 1.00 11.20 195 PHE B N 1
ATOM 3314 C CA . PHE B 1 195 ? 4.870 -7.949 -46.410 1.00 10.60 195 PHE B CA 1
ATOM 3315 C C . PHE B 1 195 ? 3.369 -8.167 -46.205 1.00 10.32 195 PHE B C 1
ATOM 3316 O O . PHE B 1 195 ? 2.658 -7.346 -45.623 1.00 11.58 195 PHE B O 1
ATOM 3324 N N . GLY B 1 196 ? 2.894 -9.300 -46.690 1.00 8.15 196 GLY B N 1
ATOM 3325 C CA . GLY B 1 196 ? 1.467 -9.580 -46.768 1.00 10.14 196 GLY B CA 1
ATOM 3326 C C . GLY B 1 196 ? 0.916 -10.377 -45.607 1.00 13.42 196 GLY B C 1
ATOM 3327 O O . GLY B 1 196 ? -0.109 -11.041 -45.724 1.00 11.60 196 GLY B O 1
ATOM 3328 N N . CYS B 1 197 ? 1.626 -10.351 -44.494 1.00 12.37 197 CYS B N 1
ATOM 3329 C CA . CYS B 1 197 ? 1.073 -10.624 -43.177 1.00 12.04 197 CYS B CA 1
ATOM 3330 C C . CYS B 1 197 ? 1.507 -9.468 -42.287 1.00 13.90 197 CYS B C 1
ATOM 3331 O O . CYS B 1 197 ? 2.681 -9.065 -42.308 1.00 9.85 197 CYS B O 1
ATOM 3334 N N . THR B 1 198 ? 0.556 -8.910 -41.535 1.00 14.01 198 THR B N 1
ATOM 3335 C CA . THR B 1 198 ? 0.791 -7.639 -40.857 1.00 15.45 198 THR B CA 1
ATOM 3336 C C . THR B 1 198 ? 1.881 -7.731 -39.784 1.00 16.92 198 THR B C 1
ATOM 3337 O O . THR B 1 198 ? 2.394 -6.693 -39.360 1.00 13.92 198 THR B O 1
ATOM 3341 N N . GLU B 1 199 ? 2.258 -8.935 -39.337 1.00 16.32 199 GLU B N 1
ATOM 3342 C CA . GLU B 1 199 ? 3.332 -9.054 -38.357 1.00 15.40 199 GLU B CA 1
ATOM 3343 C C . GLU B 1 199 ? 4.728 -9.053 -38.974 1.00 13.33 199 GLU B C 1
ATOM 3344 O O . GLU B 1 199 ? 5.703 -8.964 -38.229 1.00 14.09 199 GLU B O 1
ATOM 3350 N N . ILE B 1 200 ? 4.864 -9.181 -40.296 1.00 13.01 200 ILE B N 1
ATOM 3351 C CA . ILE B 1 200 ? 6.188 -9.426 -40.869 1.00 13.00 200 ILE B CA 1
ATOM 3352 C C . ILE B 1 200 ? 7.118 -8.234 -40.666 1.00 16.55 200 ILE B C 1
ATOM 3353 O O . ILE B 1 200 ? 8.316 -8.411 -40.413 1.00 15.59 200 ILE B O 1
ATOM 3358 N N . GLY B 1 201 ? 6.600 -7.014 -40.794 1.00 14.56 201 GLY B N 1
ATOM 3359 C CA . GLY B 1 201 ? 7.409 -5.830 -40.578 1.00 18.62 201 GLY B CA 1
ATOM 3360 C C . GLY B 1 201 ? 7.878 -5.645 -39.154 1.00 18.95 201 GLY B C 1
ATOM 3361 O O . GLY B 1 201 ? 8.829 -4.888 -38.923 1.00 18.77 201 GLY B O 1
ATOM 3362 N N . LEU B 1 202 ? 7.251 -6.332 -38.198 1.00 16.77 202 LEU B N 1
ATOM 3363 C CA . LEU B 1 202 ? 7.776 -6.350 -36.835 1.00 18.25 202 LEU B CA 1
ATOM 3364 C C . LEU B 1 202 ? 9.074 -7.139 -36.750 1.00 18.06 202 LEU B C 1
ATOM 3365 O O . LEU B 1 202 ? 9.874 -6.915 -35.834 1.00 19.48 202 LEU B O 1
ATOM 3370 N N . LEU B 1 203 ? 9.282 -8.075 -37.675 1.00 17.26 203 LEU B N 1
ATOM 3371 C CA . LEU B 1 203 ? 10.469 -8.915 -37.724 1.00 17.76 203 LEU B CA 1
ATOM 3372 C C . LEU B 1 203 ? 11.533 -8.369 -38.668 1.00 16.82 203 LEU B C 1
ATOM 3373 O O . LEU B 1 203 ? 12.711 -8.311 -38.305 1.00 18.41 203 LEU B O 1
ATOM 3378 N N . VAL B 1 204 ? 11.152 -7.968 -39.877 1.00 18.92 204 VAL B N 1
ATOM 3379 C CA . VAL B 1 204 ? 12.115 -7.692 -40.938 1.00 17.91 204 VAL B CA 1
ATOM 3380 C C . VAL B 1 204 ? 12.180 -6.182 -41.156 1.00 18.86 204 VAL B C 1
ATOM 3381 O O . VAL B 1 204 ? 11.250 -5.605 -41.735 1.00 17.26 204 VAL B O 1
ATOM 3385 N N . PRO B 1 205 ? 13.258 -5.510 -40.747 1.00 20.39 205 PRO B N 1
ATOM 3386 C CA . PRO B 1 205 ? 13.435 -4.103 -41.112 1.00 22.99 205 PRO B CA 1
ATOM 3387 C C . PRO B 1 205 ? 13.556 -3.954 -42.621 1.00 22.35 205 PRO B C 1
ATOM 3388 O O . PRO B 1 205 ? 13.959 -4.875 -43.330 1.00 25.36 205 PRO B O 1
ATOM 3392 N N . GLU B 1 206 ? 13.208 -2.768 -43.119 1.00 21.19 206 GLU B N 1
ATOM 3393 C CA . GLU B 1 206 ? 13.354 -2.522 -44.550 1.00 22.13 206 GLU B CA 1
ATOM 3394 C C . GLU B 1 206 ? 14.796 -2.721 -45.012 1.00 27.32 206 GLU B C 1
ATOM 3395 O O . GLU B 1 206 ? 15.034 -3.284 -46.083 1.00 26.07 206 GLU B O 1
ATOM 3401 N N . GLU B 1 207 ? 15.768 -2.291 -44.211 1.00 26.41 207 GLU B N 1
ATOM 3402 C CA . GLU B 1 207 ? 17.166 -2.339 -44.613 1.00 32.64 207 GLU B CA 1
ATOM 3403 C C . GLU B 1 207 ? 17.674 -3.771 -44.763 1.00 41.91 207 GLU B C 1
ATOM 3404 O O . GLU B 1 207 ? 18.787 -3.964 -45.270 1.00 49.77 207 GLU B O 1
ATOM 3410 N N . ARG B 1 208 ? 16.872 -4.763 -44.327 1.00 42.57 208 ARG B N 1
ATOM 3411 C CA . ARG B 1 208 ? 17.059 -6.211 -44.439 1.00 33.66 208 ARG B CA 1
ATOM 3412 C C . ARG B 1 208 ? 16.673 -6.757 -45.796 1.00 27.85 208 ARG B C 1
ATOM 3413 O O . ARG B 1 208 ? 17.245 -7.763 -46.252 1.00 30.51 208 ARG B O 1
ATOM 3421 N N . SER B 1 209 ? 15.733 -6.093 -46.441 1.00 27.59 209 SER B N 1
ATOM 3422 C CA . SER B 1 209 ? 15.154 -6.575 -47.665 1.00 22.34 209 SER B CA 1
ATOM 3423 C C . SER B 1 209 ? 15.927 -5.979 -48.810 1.00 24.02 209 SER B C 1
ATOM 3424 O O . SER B 1 209 ? 16.196 -4.771 -48.844 1.00 22.21 209 SER B O 1
ATOM 3427 N N . VAL B 1 210 ? 16.309 -6.875 -49.715 1.00 26.60 210 VAL B N 1
ATOM 3428 C CA . VAL B 1 210 ? 17.071 -6.548 -50.895 1.00 24.74 210 VAL B CA 1
ATOM 3429 C C . VAL B 1 210 ? 16.128 -5.964 -51.945 1.00 21.05 210 VAL B C 1
ATOM 3430 O O . VAL B 1 210 ? 16.559 -5.294 -52.897 1.00 24.60 210 VAL B O 1
ATOM 3434 N N . LEU B 1 211 ? 14.815 -6.105 -51.721 1.00 21.11 211 LEU B N 1
ATOM 3435 C CA . LEU B 1 211 ? 13.769 -5.535 -52.550 1.00 22.84 211 LEU B CA 1
ATOM 3436 C C . LEU B 1 211 ? 13.048 -4.397 -51.832 1.00 19.65 211 LEU B C 1
ATOM 3437 O O . LEU B 1 211 ? 12.952 -4.394 -50.600 1.00 20.21 211 LEU B O 1
ATOM 3442 N N . PRO B 1 212 ? 12.523 -3.429 -52.585 1.00 20.56 212 PRO B N 1
ATOM 3443 C CA . PRO B 1 212 ? 11.637 -2.415 -51.995 1.00 18.74 212 PRO B CA 1
ATOM 3444 C C . PRO B 1 212 ? 10.435 -3.076 -51.335 1.00 18.02 212 PRO B C 1
ATOM 3445 O O . PRO B 1 212 ? 9.851 -4.011 -51.882 1.00 15.19 212 PRO B O 1
ATOM 3449 N N . VAL B 1 213 ? 10.069 -2.580 -50.153 1.00 16.62 213 VAL B N 1
ATOM 3450 C CA . VAL B 1 213 ? 9.096 -3.237 -49.278 1.00 17.37 213 VAL B CA 1
ATOM 3451 C C . VAL B 1 213 ? 7.769 -2.496 -49.328 1.00 15.72 213 VAL B C 1
ATOM 3452 O O . VAL B 1 213 ? 7.732 -1.268 -49.186 1.00 16.03 213 VAL B O 1
ATOM 3456 N N . PHE B 1 214 ? 6.681 -3.250 -49.502 1.00 12.85 214 PHE B N 1
ATOM 3457 C CA . PHE B 1 214 ? 5.314 -2.781 -49.309 1.00 13.23 214 PHE B CA 1
ATOM 3458 C C . PHE B 1 214 ? 4.819 -3.406 -48.016 1.00 13.43 214 PHE B C 1
ATOM 3459 O O . PHE B 1 214 ? 4.497 -4.598 -47.974 1.00 12.49 214 PHE B O 1
ATOM 3467 N N . ASP B 1 215 ? 4.795 -2.608 -46.958 1.00 10.68 215 ASP B N 1
ATOM 3468 C CA . ASP B 1 215 ? 4.346 -3.071 -45.650 1.00 12.53 215 ASP B CA 1
ATOM 3469 C C . ASP B 1 215 ? 2.839 -2.871 -45.595 1.00 15.18 215 ASP B C 1
ATOM 3470 O O . ASP B 1 215 ? 2.367 -1.737 -45.521 1.00 14.08 215 ASP B O 1
ATOM 3475 N N . THR B 1 216 ? 2.085 -3.976 -45.645 1.00 12.25 216 THR B N 1
ATOM 3476 C CA . THR B 1 216 ? 0.633 -3.856 -45.782 1.00 12.50 216 THR B CA 1
ATOM 3477 C C . THR B 1 216 ? 0.014 -3.142 -44.587 1.00 14.80 216 THR B C 1
ATOM 3478 O O . THR B 1 216 ? -0.940 -2.383 -44.753 1.00 14.42 216 THR B O 1
ATOM 3482 N N . ALA B 1 217 ? 0.531 -3.369 -43.375 1.00 12.85 217 ALA B N 1
ATOM 3483 C CA . ALA B 1 217 ? -0.069 -2.724 -42.209 1.00 14.16 217 ALA B CA 1
ATOM 3484 C C . ALA B 1 217 ? 0.101 -1.207 -42.282 1.00 13.72 217 ALA B C 1
ATOM 3485 O O . ALA B 1 217 ? -0.854 -0.455 -42.061 1.00 12.98 217 ALA B O 1
ATOM 3487 N N . ALA B 1 218 ? 1.308 -0.739 -42.611 1.00 12.94 218 ALA B N 1
ATOM 3488 C CA . ALA B 1 218 ? 1.536 0.697 -42.777 1.00 13.13 218 ALA B CA 1
ATOM 3489 C C . ALA B 1 218 ? 0.677 1.280 -43.891 1.00 16.08 218 ALA B C 1
ATOM 3490 O O . ALA B 1 218 ? 0.053 2.335 -43.722 1.00 13.84 218 ALA B O 1
ATOM 3492 N N . ILE B 1 219 ? 0.672 0.636 -45.062 1.00 10.58 219 ILE B N 1
ATOM 3493 C CA . ILE B 1 219 ? -0.079 1.169 -46.196 1.00 13.22 219 ILE B CA 1
ATOM 3494 C C . ILE B 1 219 ? -1.557 1.260 -45.846 1.00 15.37 219 ILE B C 1
ATOM 3495 O O . ILE B 1 219 ? -2.241 2.235 -46.202 1.00 12.08 219 ILE B O 1
ATOM 3500 N N . HIS B 1 220 ? -2.066 0.244 -45.138 1.00 12.92 220 HIS B N 1
ATOM 3501 C CA . HIS B 1 220 ? -3.463 0.228 -44.711 1.00 10.13 220 HIS B CA 1
ATOM 3502 C C . HIS B 1 220 ? -3.736 1.349 -43.718 1.00 13.42 220 HIS B C 1
ATOM 3503 O O . HIS B 1 220 ? -4.763 2.024 -43.803 1.00 10.63 220 HIS B O 1
ATOM 3510 N N . ALA B 1 221 ? -2.833 1.553 -42.757 1.00 11.85 221 ALA B N 1
ATOM 3511 C CA . ALA B 1 221 ? -3.038 2.632 -41.799 1.00 9.90 221 ALA B CA 1
ATOM 3512 C C . ALA B 1 221 ? -3.077 3.983 -42.497 1.00 15.95 221 ALA B C 1
ATOM 3513 O O . ALA B 1 221 ? -3.894 4.846 -42.138 1.00 12.25 221 ALA B O 1
ATOM 3515 N N . GLU B 1 222 ? -2.194 4.188 -43.495 1.00 11.66 222 GLU B N 1
ATOM 3516 C CA . GLU B 1 222 ? -2.207 5.444 -44.239 1.00 16.48 222 GLU B CA 1
ATOM 3517 C C . GLU B 1 222 ? -3.521 5.622 -44.987 1.00 16.86 222 GLU B C 1
ATOM 3518 O O . GLU B 1 222 ? -4.056 6.733 -45.054 1.00 15.69 222 GLU B O 1
ATOM 3524 N N . ASP B 1 223 ? -4.045 4.530 -45.553 1.00 13.07 223 ASP B N 1
ATOM 3525 C CA . ASP B 1 223 ? -5.346 4.540 -46.208 1.00 16.23 223 ASP B CA 1
ATOM 3526 C C . ASP B 1 223 ? -6.450 4.928 -45.232 1.00 16.70 223 ASP B C 1
ATOM 3527 O O . ASP B 1 223 ? -7.349 5.701 -45.573 1.00 16.37 223 ASP B O 1
ATOM 3532 N N . ALA B 1 224 ? -6.383 4.417 -44.004 1.00 13.05 224 ALA B N 1
ATOM 3533 C CA . ALA B 1 224 ? -7.345 4.789 -42.975 1.00 11.42 224 ALA B CA 1
ATOM 3534 C C . ALA B 1 224 ? -7.305 6.285 -42.689 1.00 12.76 224 ALA B C 1
ATOM 3535 O O . ALA B 1 224 ? -8.352 6.939 -42.606 1.00 15.46 224 ALA B O 1
ATOM 3537 N N . VAL B 1 225 ? -6.100 6.837 -42.491 1.00 14.29 225 VAL B N 1
ATOM 3538 C CA . VAL B 1 225 ? -5.973 8.274 -42.231 1.00 14.82 225 VAL B CA 1
ATOM 3539 C C . VAL B 1 225 ? -6.593 9.087 -43.363 1.00 17.53 225 VAL B C 1
ATOM 3540 O O . VAL B 1 225 ? -7.313 10.059 -43.121 1.00 18.74 225 VAL B O 1
ATOM 3544 N N . ALA B 1 226 ? -6.332 8.698 -44.616 1.00 14.33 226 ALA B N 1
ATOM 3545 C CA . ALA B 1 226 ? -6.890 9.441 -45.744 1.00 19.04 226 ALA B CA 1
ATOM 3546 C C . ALA B 1 226 ? -8.412 9.390 -45.735 1.00 22.63 226 ALA B C 1
ATOM 3547 O O . ALA B 1 226 ? -9.076 10.385 -46.047 1.00 19.39 226 ALA B O 1
ATOM 3549 N N . PHE B 1 227 ? -8.982 8.239 -45.371 1.00 15.81 227 PHE B N 1
ATOM 3550 C CA . PHE B 1 227 ? -10.433 8.118 -45.269 1.00 16.15 227 PHE B CA 1
ATOM 3551 C C . PHE B 1 227 ? -10.990 8.989 -44.150 1.00 34.78 227 PHE B C 1
ATOM 3552 O O . PHE B 1 227 ? -12.033 9.629 -44.313 1.00 41.01 227 PHE B O 1
ATOM 3560 N N . MET B 1 228 ? -10.319 9.013 -43.000 1.00 25.06 228 MET B N 1
ATOM 3561 C CA . MET B 1 228 ? -10.836 9.772 -41.864 1.00 25.06 228 MET B CA 1
ATOM 3562 C C . MET B 1 228 ? -10.812 11.274 -42.134 1.00 25.06 228 MET B C 1
ATOM 3563 O O . MET B 1 228 ? -11.635 12.013 -41.592 1.00 25.06 228 MET B O 1
ATOM 3568 N N . LEU B 1 229 ? -9.894 11.738 -42.974 1.00 25.06 229 LEU B N 1
ATOM 3569 C CA . LEU B 1 229 ? -9.779 13.154 -43.293 1.00 25.06 229 LEU B CA 1
ATOM 3570 C C . LEU B 1 229 ? -10.337 13.507 -44.670 1.00 28.04 229 LEU B C 1
ATOM 3571 O O . LEU B 1 229 ? -10.266 14.672 -45.063 1.00 25.06 229 LEU B O 1
ATOM 3576 N N . SER B 1 230 ? -10.902 12.539 -45.395 1.00 25.06 230 SER B N 1
ATOM 3577 C CA . SER B 1 230 ? -11.428 12.725 -46.749 1.00 25.06 230 SER B CA 1
ATOM 3578 C C . SER B 1 230 ? -10.359 13.287 -47.689 1.00 30.21 230 SER B C 1
ATOM 3579 O O . SER B 1 230 ? -10.541 14.306 -48.358 1.00 26.34 230 SER B O 1
ATOM 3582 N N . LEU B 1 231 ? -9.243 12.565 -47.765 1.00 25.06 231 LEU B N 1
ATOM 3583 C CA . LEU B 1 231 ? -8.013 13.075 -48.365 1.00 28.16 231 LEU B CA 1
ATOM 3584 C C . LEU B 1 231 ? -7.716 12.534 -49.760 1.00 31.95 231 LEU B C 1
ATOM 3585 O O . LEU B 1 231 ? -7.655 13.295 -50.727 1.00 37.21 231 LEU B O 1
ATOM 3590 N N . GLU B 1 232 ? -7.446 11.240 -49.874 1.00 36.18 232 GLU B N 1
ATOM 3591 C CA . GLU B 1 232 ? -6.718 10.741 -51.050 1.00 31.07 232 GLU B CA 1
ATOM 3592 C C . GLU B 1 232 ? -7.525 9.799 -51.935 1.00 29.42 232 GLU B C 1
ATOM 3593 O O . GLU B 1 232 ? -8.526 10.196 -52.533 1.00 32.93 232 GLU B O 1
#

Sequence (465 aa):
MKTIGLLGGMSWESTIPYYRLINEGIKQRLGGLHSAQVLLHSVDFHEIEECQRRGEWDKTGDILAEAALGLQRAGAEGIVLCTNTMHKVADAIESSRCTLPFLHIADATGRAITGAGMTRVALLGTRYTMEQDFYRGRLTEQFSINCLIPEADERAKINQIIFEELCLGQFTEASRAYYAQVIARLAEQGAQGVIFGCTEIGLLVPEERSVLPVFDTAAIHAEDAVAFMLSLEHMKTIGLLGGMSWESTIPYYRLINEGIKQRLGGLHSAQVLLHSVDFHEIEECQRRGEWDKTGDILAEAALGLQRAGAEGIVLCTNTMHKVADAIESRCTLPFLHIADATGRAITGAGMTRVALLGTRYTMEQDFYRGRLTEQFSINCLIPEADERAKINQIIFEELCLGQFTEASRAYYAQVIARLAEQGAQGVIFGCTEIGLLVPEERSVLPVFDTAAIHAEDAVAFMLSLE

InterPro domains:
  IPR001920 Asp/Glu racemase [G3DSA:3.40.50.1860] (2-222)
  IPR001920 Asp/Glu racemase [G3DSA:3.40.50.1860] (104-215)
  IPR001920 Asp/Glu racemase [SSF53681] (1-114)
  IPR001920 Asp/Glu racemase [SSF53681] (119-229)
  IPR004380 Aspartate racemase [TIGR00035] (1-229)
  IPR015942 Asp/Glu/hydantoin racemase [PF01177] (7-223)
  IPR018187 Asp/Glu racemase, active site 1 [PS00923] (79-88)
  IPR033134 Asp/Glu racemase, active site 2 [PS00924] (193-203)

Solvent-accessible surface area: 17203 Å² total